Protein AF-0000000066215454 (afdb_homodimer)

Radius of gyration: 23.49 Å; Cα contacts (8 Å, |Δi|>4): 537; chains: 2; bounding box: 58×69×52 Å

Foldseek 3Di:
DQLPDDDPPLCVVCVVVLVVLLVLLLVLLLVLLVVLLVQCVVLLAQLFDLLLLLLVLLLLCCVAPPLPDDDPSNNVSSVSNNVSSVSSLVSNLVSLLVPCPDDDPCSVCVVPVSVVSSVVSNVVLVVVCVVPHDVCSNLVSLLLSLLVRLVRNLVVCVVVLACRSHDPSSLVSSVSSNVSSLVSLVSCCVRPVVSRVVCPDPVNVVSVVNSVVSSVVSVVSSVVRVVVVVVVVVVVD/DQLPPDDPPLCVVCVVVLVVLLVLLLVLVLQLLVVLLVQCVVLLAQLFDLLLLLLVLLLLCCVAPPQPDDDPSNNVSSVSNNVSSVSSLVSNLVSLLVPPPDDDPCNVCVVPVSVVSSVVSNVVLVVVCVVPHDVCSNLVSLLLSLLVRLVRNLVVCVVVLACRSHDPSSLVSSVSSNVSSLVSLVSCCVRPVVSRVVCPDPVNVVSVVNSVVSSVVSVVSSVVRVVVVVVVVVVVD

Sequence (474 aa):
MDAYSSFPAEFEAVRPIYNVLVATAGMMWLINYIVTVRQIFRDRVRAIPLVSLCCNIAWEFTVVLVYRRPYLLFEIFCAMWLLVNMVIVYGSVKVSMEKQRSSSLVHKHLPLIVPLAILGCISGYYALAKTIGTPKTIHGGGTFASFVMTVDCLCQLLQRGSTHGASWTMWLTRVLGSYAAIVGEFLKAGFWPQQWGWYDNALMRWCTGMAVTMDILYACIFWYMGQAEEAAKGRKAMDAYSSFPAEFEAVRPIYNVLVATAGMMWLINYIVTVRQIFRDRVRAIPLVSLCCNIAWEFTVVLVYRRPYLLFEIFCAMWLLVNMVIVYGSVKVSMEKQRSSSLVHKHLPLIVPLAILGCISGYYALAKTIGTPKTIHGGGTFASFVMTVDCLCQLLQRGSTHGASWTMWLTRVLGSYAAIVGEFLKAGFWPQQWGWYDNALMRWCTGMAVTMDILYACIFWYMGQAEEAAKGRKA

pLDDT: mean 89.6, std 11.41, range [31.62, 97.94]

Solvent-accessible surface area (backbone atoms only — not comparable to full-atom values): 24234 Å² total; per-residue (Å²): 125,64,88,76,69,75,70,53,72,66,34,59,75,47,40,66,61,40,51,51,24,46,50,45,16,43,50,26,40,47,51,24,50,54,53,43,45,52,35,23,71,69,61,51,31,57,56,63,49,64,68,40,49,29,46,44,51,19,51,33,46,39,57,65,73,64,57,72,78,68,58,66,70,59,46,53,41,37,48,53,46,43,58,50,47,52,51,41,51,52,50,36,52,52,29,47,50,61,69,45,73,56,88,31,58,43,49,77,37,39,84,56,47,51,57,51,47,23,51,51,36,34,54,46,52,51,23,38,22,72,58,71,32,57,71,51,35,56,57,50,44,47,52,49,43,50,30,48,33,42,53,43,46,40,51,50,44,34,59,64,59,50,61,79,39,59,55,68,65,46,52,51,23,42,50,53,10,53,50,28,42,50,50,35,50,50,49,41,17,69,50,36,41,92,83,33,32,78,59,71,37,48,40,50,49,46,46,50,54,50,30,52,52,44,49,53,49,38,54,52,51,52,50,51,46,49,51,53,53,50,49,52,54,54,68,75,97,124,64,88,78,68,73,69,54,74,66,34,59,75,47,41,66,60,41,53,50,24,47,50,46,16,43,51,26,40,46,52,23,50,53,51,44,44,52,34,24,69,67,61,49,32,56,56,63,50,64,69,42,48,28,45,44,51,19,50,32,46,39,54,65,74,64,47,84,77,67,58,66,70,60,48,52,40,36,48,52,46,43,59,51,47,51,50,43,52,52,49,35,53,52,27,48,53,61,69,48,77,60,86,32,58,42,53,77,38,39,85,57,50,51,57,52,47,24,52,51,36,35,52,46,51,51,23,39,21,72,58,70,32,57,69,51,35,56,58,50,45,46,52,50,43,51,30,49,32,42,53,42,46,40,50,50,44,36,59,63,60,48,62,78,36,59,54,68,66,46,51,51,24,43,51,52,11,52,50,29,41,50,51,37,51,50,49,41,17,71,49,36,40,93,82,33,32,78,58,70,37,48,40,50,51,46,46,50,54,51,31,53,52,43,50,52,49,38,51,53,51,52,49,50,47,49,50,52,54,51,50,55,53,55,68,76,96

InterPro domains:
  IPR039020 Terpene cyclase PaxB-like [PF25129] (6-227)
  IPR039020 Terpene cyclase PaxB-like [PTHR42038] (3-236)

Organism: Aspergillus fumigatus (strain ATCC MYA-4609 / CBS 101355 / FGSC A1100 / Af293) (NCBI:txid330879)

Secondary structure (DSSP, 8-state):
--TTTS--HHHHHHHHHHHHHHHHHHHHHHHHHHHHHHHHHHHTS-SS-HHHHHHHHHHHHIIIIIS--S-HHHHHH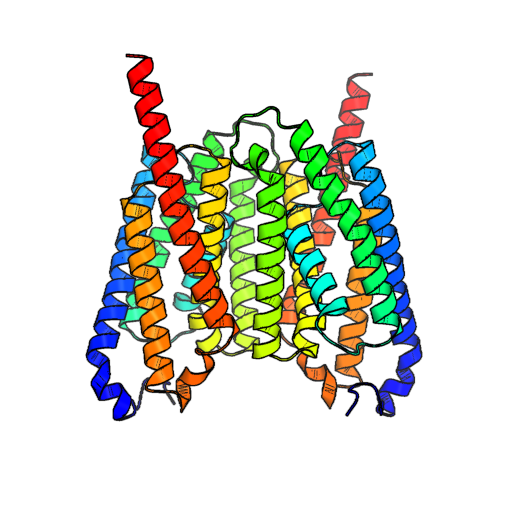HHHHHHHHHHHHHHHHHHHHHH--S--HHHHTHHHHHHHHHHHHHHHHHHHHHHH-HHHHHHHHHHHHHHHHHHHHHHHHHHH-S-TT--HHHHHHHHHHHHHHHHHHHHHHHH-HHHHGGGSSHHHHHHHHHHHHHHHHHHHHHHHHHHHHHHHHHHH-/--TTTS--HHHHHHHHHHHHHHHHHHHHHHHHHHHHHHHHHHHTS-SS-HHHHHHHHHHHHIIIIIS----HHHHHHHHHHHHHHHHHHHHHHHHHHHH--S--HHHHTHHHHHHHHHHHHHHHHHHHHHHH-HHHHHHHHHHHHHHHHHHHHHHHHHHH-S-TT--HHHHHHHHHHHHHHHHHHHHHHHH-HHHHGGGSSHHHHHHHHHHHHHHHHHHHHHHHHHHHHHHHHHHH-

Nearest PDB structures (foldseek):
  8dyp-assembly1_A  TM=5.673E-01  e=1.296E-03  Homo sapiens
  7zkw-assembly2_B  TM=6.077E-01  e=8.013E-03  Arabidopsis thaliana
  8dkm-assembly1_P  TM=6.502E-01  e=5.659E-02  Homo sapiens
  5oxm-assembly1_A  TM=2.629E-01  e=8.197E+00  Streptococcus thermophilus LMG 18311
  8dyp-assembly1_A  TM=5.671E-01  e=9.446E-04  Homo sapiens

Structure (mmCIF, N/CA/C/O backbone):
data_AF-0000000066215454-model_v1
#
loop_
_entity.id
_entity.type
_entity.pdbx_description
1 polymer 'Terpene cyclase spyD'
#
loop_
_atom_site.group_PDB
_atom_site.id
_atom_site.type_symbol
_atom_site.label_atom_id
_atom_site.label_alt_id
_atom_site.label_comp_id
_atom_site.label_asym_id
_atom_site.label_entity_id
_atom_site.label_seq_id
_atom_site.pdbx_PDB_ins_code
_atom_site.Cartn_x
_atom_site.Cartn_y
_atom_site.Cartn_z
_atom_site.occupancy
_atom_site.B_iso_or_equiv
_atom_site.auth_seq_id
_atom_site.auth_comp_id
_atom_site.auth_asym_id
_atom_site.auth_atom_id
_atom_site.pdbx_PDB_model_num
ATOM 1 N N . MET A 1 1 ? 16.094 -29.422 -4.887 1 31.77 1 MET A N 1
ATOM 2 C CA . MET A 1 1 ? 17.328 -29.016 -5.535 1 31.77 1 MET A CA 1
ATOM 3 C C . MET A 1 1 ? 17.625 -27.547 -5.258 1 31.77 1 MET A C 1
ATOM 5 O O . MET A 1 1 ? 16.703 -26.734 -5.141 1 31.77 1 MET A O 1
ATOM 9 N N . ASP A 1 2 ? 18.688 -27.203 -4.633 1 39 2 ASP A N 1
ATOM 10 C CA . ASP A 1 2 ? 19.219 -25.859 -4.461 1 39 2 ASP A CA 1
ATOM 11 C C . ASP A 1 2 ? 18.984 -25 -5.707 1 39 2 ASP A C 1
ATOM 13 O O . ASP A 1 2 ? 19.359 -25.406 -6.816 1 39 2 ASP A O 1
ATOM 17 N N . ALA A 1 3 ? 17.938 -24.312 -5.824 1 46.25 3 ALA A N 1
ATOM 18 C CA . ALA A 1 3 ? 17.641 -23.531 -7.016 1 46.25 3 ALA A CA 1
ATOM 19 C C . ALA A 1 3 ? 18.906 -23.109 -7.738 1 46.25 3 ALA A C 1
ATOM 21 O O . ALA A 1 3 ? 18.891 -22.797 -8.93 1 46.25 3 ALA A O 1
ATOM 22 N N . TYR A 1 4 ? 20.094 -22.906 -6.957 1 49.66 4 TYR A N 1
ATOM 23 C CA . TYR A 1 4 ? 21.328 -22.438 -7.555 1 49.66 4 TYR A CA 1
ATOM 24 C C . TYR A 1 4 ? 22.234 -23.609 -7.91 1 49.66 4 TYR A C 1
ATOM 26 O O . TYR A 1 4 ? 23.406 -23.422 -8.258 1 49.66 4 TYR A O 1
ATOM 34 N N . SER A 1 5 ? 22.016 -24.781 -7.637 1 50.72 5 SER A N 1
ATOM 35 C CA . SER A 1 5 ? 23.031 -25.812 -7.758 1 50.72 5 SER A CA 1
ATOM 36 C C . SER A 1 5 ? 23.422 -26.047 -9.219 1 50.72 5 SER A C 1
ATOM 38 O O . SER A 1 5 ? 24.594 -26.281 -9.523 1 50.72 5 SER A O 1
ATOM 40 N N . SER A 1 6 ? 22.5 -26.328 -10.133 1 60.41 6 SER A N 1
ATOM 41 C CA . SER A 1 6 ? 22.969 -26.641 -11.477 1 60.41 6 SER A CA 1
ATOM 42 C C . SER A 1 6 ? 22.469 -25.609 -12.492 1 60.41 6 SER A C 1
ATOM 44 O O . SER A 1 6 ? 21.281 -25.562 -12.797 1 60.41 6 SER A O 1
ATOM 46 N N . PHE A 1 7 ? 23.406 -24.609 -12.648 1 68.25 7 PHE A N 1
ATOM 47 C CA . PHE A 1 7 ? 23.062 -23.562 -13.617 1 68.25 7 PHE A CA 1
ATOM 48 C C . PHE A 1 7 ? 23.016 -24.141 -15.031 1 68.25 7 PHE A C 1
ATOM 50 O O . PHE A 1 7 ? 23.891 -24.922 -15.422 1 68.25 7 PHE A O 1
ATOM 57 N N . PRO A 1 8 ? 21.969 -23.938 -15.664 1 78.56 8 PRO A N 1
ATOM 58 C CA . PRO A 1 8 ? 21.969 -24.297 -17.078 1 78.56 8 PRO A CA 1
ATOM 59 C C . PRO A 1 8 ? 23.078 -23.609 -17.859 1 78.56 8 PRO A C 1
ATOM 61 O O . PRO A 1 8 ? 23.578 -22.562 -17.438 1 78.56 8 PRO A O 1
ATOM 64 N N . ALA A 1 9 ? 23.547 -24.281 -18.875 1 76.69 9 ALA A N 1
ATOM 65 C CA . ALA A 1 9 ? 24.656 -23.781 -19.703 1 76.69 9 ALA A CA 1
ATOM 66 C C . ALA A 1 9 ? 24.391 -22.359 -20.188 1 76.69 9 ALA A C 1
ATOM 68 O O . ALA A 1 9 ? 25.297 -21.531 -20.219 1 76.69 9 ALA A O 1
ATOM 69 N N . GLU A 1 10 ? 23.188 -22.016 -20.531 1 81.94 10 GLU A N 1
ATOM 70 C CA . GLU A 1 10 ? 22.828 -20.688 -21.047 1 81.94 10 GLU A CA 1
ATOM 71 C C . GLU A 1 10 ? 23.016 -19.609 -19.984 1 81.94 10 GLU A C 1
ATOM 73 O O . GLU A 1 10 ? 23.453 -18.5 -20.281 1 81.94 10 GLU A O 1
ATOM 78 N N . PHE A 1 11 ? 22.828 -19.953 -18.812 1 86 11 PHE A N 1
ATOM 79 C CA . PHE A 1 11 ? 22.969 -18.984 -17.719 1 86 11 PHE A CA 1
ATOM 80 C C . PHE A 1 11 ? 24.438 -18.828 -17.344 1 86 11 PHE A C 1
ATOM 82 O O . PHE A 1 11 ? 24.875 -17.75 -16.953 1 86 11 PHE A O 1
ATOM 89 N N . GLU A 1 12 ? 25.125 -19.875 -17.5 1 85.56 12 GLU A N 1
ATOM 90 C CA . GLU A 1 12 ? 26.547 -19.812 -17.188 1 85.56 12 GLU A CA 1
ATOM 91 C C . GLU A 1 12 ? 27.25 -18.75 -18.047 1 85.56 12 GLU A C 1
ATOM 93 O O . GLU A 1 12 ? 28.172 -18.094 -17.578 1 85.56 12 GLU A O 1
ATOM 98 N N . ALA A 1 13 ? 26.766 -18.562 -19.25 1 86.25 13 ALA A N 1
ATOM 99 C CA . ALA A 1 13 ? 27.359 -17.578 -20.156 1 86.25 13 ALA A CA 1
ATOM 100 C C . ALA A 1 13 ? 27.125 -16.156 -19.656 1 86.25 13 ALA A C 1
ATOM 102 O O . ALA A 1 13 ? 27.953 -15.273 -19.875 1 86.25 13 ALA A O 1
ATOM 103 N N . VAL A 1 14 ? 26.047 -15.875 -18.938 1 90.62 14 VAL A N 1
ATOM 104 C CA . VAL A 1 14 ? 25.703 -14.516 -18.531 1 90.62 14 VAL A CA 1
ATOM 105 C C . VAL A 1 14 ? 25.922 -14.359 -17.031 1 90.62 14 VAL A C 1
ATOM 107 O O . VAL A 1 14 ? 25.688 -13.273 -16.469 1 90.62 14 VAL A O 1
ATOM 110 N N . ARG A 1 15 ? 26.422 -15.312 -16.422 1 88.62 15 ARG A N 1
ATOM 111 C CA . ARG A 1 15 ? 26.609 -15.328 -14.969 1 88.62 15 ARG A CA 1
ATOM 112 C C . ARG A 1 15 ? 27.5 -14.188 -14.516 1 88.62 15 ARG A C 1
ATOM 114 O O . ARG A 1 15 ? 27.219 -13.523 -13.516 1 88.62 15 ARG A O 1
ATOM 121 N N . PRO A 1 16 ? 28.547 -13.914 -15.211 1 90.94 16 PRO A N 1
ATOM 122 C CA . PRO A 1 16 ? 29.375 -12.781 -14.781 1 90.94 16 PRO A CA 1
ATOM 123 C C . PRO A 1 16 ? 28.609 -11.453 -14.82 1 90.94 16 PRO A C 1
ATOM 125 O O . PRO A 1 16 ? 28.812 -10.602 -13.945 1 90.94 16 PRO A O 1
ATOM 128 N N . ILE A 1 17 ? 27.828 -11.266 -15.789 1 93.31 17 ILE A N 1
ATOM 129 C CA . ILE A 1 17 ? 27.016 -10.055 -15.883 1 93.31 17 ILE A CA 1
ATOM 130 C C . ILE A 1 17 ? 26.047 -10 -14.711 1 93.31 17 ILE A C 1
ATOM 132 O O . ILE A 1 17 ? 25.875 -8.945 -14.086 1 93.31 17 ILE A O 1
ATOM 136 N N . TYR A 1 18 ? 25.469 -11.086 -14.391 1 91.62 18 TYR A N 1
ATOM 137 C CA . TYR A 1 18 ? 24.547 -11.172 -13.266 1 91.62 18 TYR A CA 1
ATOM 138 C C . TYR A 1 18 ? 25.25 -10.828 -11.953 1 91.62 18 TYR A C 1
ATOM 140 O O . TYR A 1 18 ? 24.719 -10.078 -11.133 1 91.62 18 TYR A O 1
ATOM 148 N N . ASN A 1 19 ? 26.391 -11.32 -11.789 1 90.44 19 ASN A N 1
ATOM 149 C CA . ASN A 1 19 ? 27.156 -11.062 -10.57 1 90.44 19 ASN A CA 1
ATOM 150 C C . ASN A 1 19 ? 27.484 -9.578 -10.43 1 90.44 19 ASN A C 1
ATOM 152 O O . ASN A 1 19 ? 27.469 -9.039 -9.32 1 90.44 19 ASN A O 1
ATOM 156 N N . VAL A 1 20 ? 27.797 -8.961 -11.516 1 94.25 20 VAL A N 1
ATOM 157 C CA . VAL A 1 20 ? 28.094 -7.531 -11.5 1 94.25 20 VAL A CA 1
ATOM 158 C C . VAL A 1 20 ? 26.828 -6.746 -11.141 1 94.25 20 VAL A C 1
ATOM 160 O O . VAL A 1 20 ? 26.891 -5.773 -10.383 1 94.25 20 VAL A O 1
ATOM 163 N N . LEU A 1 21 ? 25.734 -7.137 -11.633 1 95.06 21 LEU A N 1
ATOM 164 C CA . LEU A 1 21 ? 24.469 -6.469 -11.344 1 95.06 21 LEU A CA 1
ATOM 165 C C . LEU A 1 21 ? 24.109 -6.609 -9.875 1 95.06 21 LEU A C 1
ATOM 167 O O . LEU A 1 21 ? 23.703 -5.637 -9.234 1 95.06 21 LEU A O 1
ATOM 171 N N . VAL A 1 22 ? 24.312 -7.777 -9.359 1 91.75 22 VAL A N 1
ATOM 172 C CA . VAL A 1 22 ? 24 -8.023 -7.957 1 91.75 22 VAL A CA 1
ATOM 173 C C . VAL A 1 22 ? 24.922 -7.203 -7.07 1 91.75 22 VAL A C 1
ATOM 175 O O . VAL A 1 22 ? 24.484 -6.582 -6.102 1 91.75 22 VAL A O 1
ATOM 178 N N . ALA A 1 23 ? 26.156 -7.207 -7.445 1 93.88 23 ALA A N 1
ATOM 179 C CA . ALA A 1 23 ? 27.141 -6.438 -6.684 1 93.88 23 ALA A CA 1
ATOM 180 C C . ALA A 1 23 ? 26.828 -4.945 -6.742 1 93.88 23 ALA A C 1
ATOM 182 O O . ALA A 1 23 ? 26.938 -4.238 -5.734 1 93.88 23 ALA A O 1
ATOM 183 N N . THR A 1 24 ? 26.469 -4.508 -7.883 1 96.88 24 THR A N 1
ATOM 184 C CA . THR A 1 24 ? 26.094 -3.104 -8.047 1 96.88 24 THR A CA 1
ATOM 185 C C . THR A 1 24 ? 24.859 -2.764 -7.215 1 96.88 24 THR A C 1
ATOM 187 O O . THR A 1 24 ? 24.844 -1.743 -6.523 1 96.88 24 THR A O 1
ATOM 190 N N . ALA A 1 25 ? 23.875 -3.578 -7.262 1 96.5 25 ALA A N 1
ATOM 191 C CA . ALA A 1 25 ? 22.672 -3.367 -6.473 1 96.5 25 ALA A CA 1
ATOM 192 C C . ALA A 1 25 ? 22.984 -3.324 -4.98 1 96.5 25 ALA A C 1
ATOM 194 O O . ALA A 1 25 ? 22.531 -2.422 -4.27 1 96.5 25 ALA A O 1
ATOM 195 N N . GLY A 1 26 ? 23.781 -4.289 -4.555 1 95.69 26 GLY A N 1
ATOM 196 C CA . GLY A 1 26 ? 24.141 -4.363 -3.148 1 95.69 26 GLY A CA 1
ATOM 197 C C . GLY A 1 26 ? 24.922 -3.152 -2.668 1 95.69 26 GLY A C 1
ATOM 198 O O . GLY A 1 26 ? 24.594 -2.57 -1.631 1 95.69 26 GLY A O 1
ATOM 199 N N . MET A 1 27 ? 25.828 -2.73 -3.465 1 96.62 27 MET A N 1
ATOM 200 C CA . MET A 1 27 ? 26.703 -1.625 -3.078 1 96.62 27 MET A CA 1
ATOM 201 C C . MET A 1 27 ? 25.953 -0.298 -3.129 1 96.62 27 MET A C 1
ATOM 203 O O . MET A 1 27 ? 26.109 0.54 -2.236 1 96.62 27 MET A O 1
ATOM 207 N N . MET A 1 28 ? 25.219 -0.121 -4.113 1 97.88 28 MET A N 1
ATOM 208 C CA . MET A 1 28 ? 24.484 1.136 -4.27 1 97.88 28 MET A CA 1
ATOM 209 C C . MET A 1 28 ? 23.469 1.315 -3.15 1 97.88 28 MET A C 1
ATOM 211 O O . MET A 1 28 ? 23.328 2.412 -2.607 1 97.88 28 MET A O 1
ATOM 215 N N . TRP A 1 29 ? 22.797 0.288 -2.768 1 97 29 TRP A N 1
ATOM 216 C CA . TRP A 1 29 ? 21.844 0.39 -1.674 1 97 29 TRP A CA 1
ATOM 217 C C . TRP A 1 29 ? 22.547 0.596 -0.342 1 97 29 TRP A C 1
ATOM 219 O O . TRP A 1 29 ? 22.031 1.278 0.546 1 97 29 TRP A O 1
ATOM 229 N N . LEU A 1 30 ? 23.688 -0.037 -0.222 1 97.06 30 LEU A N 1
ATOM 230 C CA . LEU A 1 30 ? 24.453 0.19 1 1 97.06 30 LEU A CA 1
ATOM 231 C C . LEU A 1 30 ? 24.844 1.655 1.125 1 97.06 30 LEU A C 1
ATOM 233 O O . LEU A 1 30 ? 24.688 2.26 2.188 1 97.06 30 LEU A O 1
ATOM 237 N N . ILE A 1 31 ? 25.312 2.184 0.064 1 97.75 31 ILE A N 1
ATOM 238 C CA . ILE A 1 31 ? 25.672 3.6 0.055 1 97.75 31 ILE A CA 1
ATOM 239 C C . ILE A 1 31 ? 24.422 4.441 0.329 1 97.75 31 ILE A C 1
ATOM 241 O O . ILE A 1 31 ? 24.469 5.402 1.099 1 97.75 31 ILE A O 1
ATOM 245 N N . ASN A 1 32 ? 23.359 4.078 -0.253 1 97.81 32 ASN A N 1
ATOM 246 C CA . ASN A 1 32 ? 22.094 4.797 -0.042 1 97.81 32 ASN A CA 1
ATOM 247 C C . ASN A 1 32 ? 21.719 4.832 1.435 1 97.81 32 ASN A C 1
ATOM 249 O O . ASN A 1 32 ? 21.344 5.883 1.958 1 97.81 32 ASN A O 1
ATOM 253 N N . TYR A 1 33 ? 21.844 3.719 2.078 1 97.31 33 TYR A N 1
ATOM 254 C CA . TYR A 1 33 ? 21.453 3.637 3.484 1 97.31 33 TYR A CA 1
ATOM 255 C C . TYR A 1 33 ? 22.359 4.508 4.348 1 97.31 33 TYR A C 1
ATOM 257 O O . TYR A 1 33 ? 21.891 5.188 5.262 1 97.31 33 TYR A O 1
ATOM 265 N N . ILE A 1 34 ? 23.594 4.508 4.012 1 97.19 34 ILE A N 1
ATOM 266 C CA . ILE A 1 34 ? 24.547 5.297 4.781 1 97.19 34 ILE A CA 1
ATOM 267 C C . ILE A 1 34 ? 24.266 6.785 4.594 1 97.19 34 ILE A C 1
ATOM 269 O O . ILE A 1 34 ? 24.234 7.543 5.566 1 97.19 34 ILE A O 1
ATOM 273 N N . VAL A 1 35 ? 24.047 7.133 3.398 1 97.31 35 VAL A N 1
ATOM 274 C CA . VAL A 1 35 ? 23.734 8.531 3.104 1 97.31 35 VAL A CA 1
ATOM 275 C C . VAL A 1 35 ? 22.406 8.922 3.75 1 97.31 35 VAL A C 1
ATOM 277 O O . VAL A 1 35 ? 22.25 10.047 4.23 1 97.31 35 VAL A O 1
ATOM 280 N N . THR A 1 36 ? 21.484 8.039 3.748 1 97.12 36 THR A N 1
ATOM 281 C CA . THR A 1 36 ? 20.188 8.289 4.359 1 97.12 36 THR A CA 1
ATOM 282 C C . THR A 1 36 ? 20.328 8.531 5.859 1 97.12 36 THR A C 1
ATOM 284 O O . THR A 1 36 ? 19.703 9.445 6.406 1 97.12 36 THR A O 1
ATOM 287 N N . VAL A 1 37 ? 21.156 7.762 6.488 1 97 37 VAL A N 1
ATOM 288 C CA . VAL A 1 37 ? 21.406 7.945 7.914 1 97 37 VAL A CA 1
ATOM 289 C C . VAL A 1 37 ? 21.984 9.344 8.156 1 97 37 VAL A C 1
ATOM 291 O O . VAL A 1 37 ? 21.516 10.062 9.039 1 97 37 VAL A O 1
ATOM 294 N N . ARG A 1 38 ? 22.859 9.703 7.367 1 96.69 38 ARG A N 1
ATOM 295 C CA . ARG A 1 38 ? 23.484 11.016 7.508 1 96.69 38 ARG A CA 1
ATOM 296 C C . ARG A 1 38 ? 22.453 12.125 7.301 1 96.69 38 ARG A C 1
ATOM 298 O O . ARG A 1 38 ? 22.438 13.109 8.039 1 96.69 38 ARG A O 1
ATOM 305 N N . GLN A 1 39 ? 21.625 11.914 6.344 1 96.44 39 GLN A N 1
ATOM 306 C CA . GLN A 1 39 ? 20.609 12.914 6 1 96.44 39 GLN A CA 1
ATOM 307 C C . GLN A 1 39 ? 19.609 13.086 7.129 1 96.44 39 GLN A C 1
ATOM 309 O O . GLN A 1 39 ? 19.188 14.203 7.426 1 96.44 39 GLN A O 1
ATOM 314 N N . ILE A 1 40 ? 19.203 12.055 7.777 1 95.56 40 ILE A N 1
ATOM 315 C CA . ILE A 1 40 ? 18.234 12.062 8.867 1 95.56 40 ILE A CA 1
ATOM 316 C C . ILE A 1 40 ? 18.766 12.898 10.031 1 95.56 40 ILE A C 1
ATOM 318 O O . ILE A 1 40 ? 18.062 13.75 10.57 1 95.56 40 ILE A O 1
ATOM 322 N N . PHE A 1 41 ? 19.969 12.773 10.336 1 94.62 41 PHE A N 1
ATOM 323 C CA . PHE A 1 41 ? 20.516 13.43 11.523 1 94.62 41 PHE A CA 1
ATOM 324 C C . PHE A 1 41 ? 21.016 14.828 11.188 1 94.62 41 PHE A C 1
ATOM 326 O O . PHE A 1 41 ? 21.094 15.695 12.062 1 94.62 41 PHE A O 1
ATOM 333 N N . ARG A 1 42 ? 21.281 15 9.953 1 94.31 42 ARG A N 1
ATOM 334 C CA . ARG A 1 42 ? 21.703 16.344 9.531 1 94.31 42 ARG A CA 1
ATOM 335 C C . ARG A 1 42 ? 20.5 17.281 9.445 1 94.31 42 ARG A C 1
ATOM 337 O O . ARG A 1 42 ? 20.531 18.375 10.016 1 94.31 42 ARG A O 1
ATOM 344 N N . ASP A 1 43 ? 19.484 16.828 8.727 1 93.75 43 ASP A N 1
ATOM 345 C CA . ASP A 1 43 ? 18.328 17.672 8.492 1 93.75 43 ASP A CA 1
ATOM 346 C C . ASP A 1 43 ? 17.297 17.516 9.602 1 93.75 43 ASP A C 1
ATOM 348 O O . ASP A 1 43 ? 16.375 18.312 9.719 1 93.75 43 ASP A O 1
ATOM 352 N N . ARG A 1 44 ? 17.406 16.484 10.422 1 93.06 44 ARG A N 1
ATOM 353 C CA . ARG A 1 44 ? 16.516 16.203 11.539 1 93.06 44 ARG A CA 1
ATOM 354 C C . ARG A 1 44 ? 15.07 16.047 11.062 1 93.06 44 ARG A C 1
ATOM 356 O O . ARG A 1 44 ? 14.156 16.641 11.633 1 93.06 44 ARG A O 1
ATOM 363 N N . VAL A 1 45 ? 14.953 15.391 9.938 1 91.62 45 VAL A N 1
ATOM 364 C CA . VAL A 1 45 ? 13.656 15.023 9.391 1 91.62 45 VAL A CA 1
ATOM 365 C C . VAL A 1 45 ? 13.711 13.609 8.828 1 91.62 45 VAL A C 1
ATOM 367 O O . VAL A 1 45 ? 14.789 13.094 8.539 1 91.62 45 VAL A O 1
ATOM 370 N N . ARG A 1 46 ? 12.508 13 8.734 1 90.44 46 ARG A N 1
ATOM 371 C CA . ARG A 1 46 ? 12.445 11.672 8.125 1 90.44 46 ARG A CA 1
ATOM 372 C C . ARG A 1 46 ? 12.852 11.719 6.66 1 90.44 46 ARG A C 1
ATOM 374 O O . ARG A 1 46 ? 12.258 12.461 5.871 1 90.44 46 ARG A O 1
ATOM 381 N N . ALA A 1 47 ? 13.859 10.891 6.32 1 91.88 47 ALA A N 1
ATOM 382 C CA . ALA A 1 47 ? 14.352 10.883 4.945 1 91.88 47 ALA A CA 1
ATOM 383 C C . ALA A 1 47 ? 13.555 9.898 4.086 1 91.88 47 ALA A C 1
ATOM 385 O O . ALA A 1 47 ? 13.484 10.047 2.865 1 91.88 47 ALA A O 1
ATOM 386 N N . ILE A 1 48 ? 13.055 8.867 4.73 1 92 48 ILE A N 1
ATOM 387 C CA . ILE A 1 48 ? 12.266 7.832 4.07 1 92 48 ILE A CA 1
ATOM 388 C C . ILE A 1 48 ? 10.914 7.691 4.762 1 92 48 ILE A C 1
ATOM 390 O O . ILE A 1 48 ? 10.828 7.754 5.988 1 92 48 ILE A O 1
ATOM 394 N N . PRO A 1 49 ? 9.875 7.559 3.916 1 91.31 49 PRO A N 1
ATOM 395 C CA . PRO A 1 49 ? 8.562 7.395 4.543 1 91.31 49 PRO A CA 1
ATOM 396 C C . PRO A 1 49 ? 8.477 6.137 5.406 1 91.31 49 PRO A C 1
ATOM 398 O O . PRO A 1 49 ? 9.023 5.094 5.043 1 91.31 49 PRO A O 1
ATOM 401 N N . LEU A 1 50 ? 7.676 6.23 6.41 1 87.94 50 LEU A N 1
ATOM 402 C CA . LEU A 1 50 ? 7.625 5.18 7.418 1 87.94 50 LEU A CA 1
ATOM 403 C C . LEU A 1 50 ? 7.023 3.9 6.844 1 87.94 50 LEU A C 1
ATOM 405 O O . LEU A 1 50 ? 7.473 2.799 7.168 1 87.94 50 LEU A O 1
ATOM 409 N N . VAL A 1 51 ? 6.035 4.039 5.996 1 89.56 51 VAL A N 1
ATOM 410 C CA . VAL A 1 51 ? 5.363 2.873 5.434 1 89.56 51 VAL A CA 1
ATOM 411 C C . VAL A 1 51 ? 6.355 2.049 4.617 1 89.56 51 VAL A C 1
ATOM 413 O O . VAL A 1 51 ? 6.438 0.829 4.773 1 89.56 51 VAL A O 1
ATOM 416 N N . SER A 1 52 ? 7.062 2.709 3.793 1 93.56 52 SER A N 1
ATOM 417 C CA . SER A 1 52 ? 8.062 2.031 2.977 1 93.56 52 SER A CA 1
ATOM 418 C C . SER A 1 52 ? 9.188 1.457 3.838 1 93.56 52 SER A C 1
ATOM 420 O O . SER A 1 52 ? 9.703 0.375 3.553 1 93.56 52 SER A O 1
ATOM 422 N N . LEU A 1 53 ? 9.516 2.205 4.832 1 94.44 53 LEU A N 1
ATOM 423 C CA . LEU A 1 53 ? 10.57 1.758 5.734 1 94.44 53 LEU A CA 1
ATOM 424 C C . LEU A 1 53 ? 10.172 0.467 6.441 1 94.44 53 LEU A C 1
ATOM 426 O O . LEU A 1 53 ? 10.961 -0.476 6.52 1 94.44 53 LEU A O 1
ATOM 430 N N . CYS A 1 54 ? 8.961 0.38 6.902 1 95 54 CYS A N 1
ATOM 431 C CA . CYS A 1 54 ? 8.469 -0.803 7.602 1 95 54 CYS A CA 1
ATOM 432 C C . CYS A 1 54 ? 8.383 -1.997 6.656 1 95 54 CYS A C 1
ATOM 434 O O . CYS A 1 54 ? 8.742 -3.115 7.031 1 95 54 CYS A O 1
ATOM 436 N N . CYS A 1 55 ? 7.957 -1.724 5.496 1 95.38 55 CYS A N 1
ATOM 437 C CA . CYS A 1 55 ? 7.855 -2.781 4.496 1 95.38 55 CYS A CA 1
ATOM 438 C C . CYS A 1 55 ? 9.234 -3.303 4.113 1 95.38 55 CYS A C 1
ATOM 440 O O . CYS A 1 55 ? 9.438 -4.512 4.004 1 95.38 55 CYS A O 1
ATOM 442 N N . ASN A 1 56 ? 10.164 -2.422 3.977 1 95.38 56 ASN A N 1
ATOM 443 C CA . ASN A 1 56 ? 11.508 -2.768 3.537 1 95.38 56 ASN A CA 1
ATOM 444 C C . ASN A 1 56 ? 12.266 -3.543 4.609 1 95.38 56 ASN A C 1
ATOM 446 O O . ASN A 1 56 ? 12.898 -4.562 4.32 1 95.38 56 ASN A O 1
ATOM 450 N N . ILE A 1 57 ? 12.227 -3.07 5.758 1 96.12 57 ILE A N 1
ATOM 451 C CA . ILE A 1 57 ? 12.961 -3.75 6.82 1 96.12 57 ILE A CA 1
ATOM 452 C C . ILE A 1 57 ? 12.328 -5.113 7.09 1 96.12 57 ILE A C 1
ATOM 454 O O . ILE A 1 57 ? 13.031 -6.074 7.422 1 96.12 57 ILE A O 1
ATOM 458 N N . ALA A 1 58 ? 11.055 -5.219 6.996 1 96.94 58 ALA A N 1
ATOM 459 C CA . ALA A 1 58 ? 10.391 -6.512 7.145 1 96.94 58 ALA A CA 1
ATOM 460 C C . ALA A 1 58 ? 10.867 -7.5 6.086 1 96.94 58 ALA A C 1
ATOM 462 O O . ALA A 1 58 ? 11.094 -8.68 6.383 1 96.94 58 ALA A O 1
ATOM 463 N N . TRP A 1 59 ? 10.984 -7.012 4.906 1 95.62 59 TRP A N 1
ATOM 464 C CA . TRP A 1 59 ? 11.5 -7.84 3.82 1 95.62 59 TRP A CA 1
ATOM 465 C C . TRP A 1 59 ? 12.922 -8.312 4.117 1 95.62 59 TRP A C 1
ATOM 467 O O . TRP A 1 59 ? 13.219 -9.5 4.02 1 95.62 59 TRP A O 1
ATOM 477 N N . GLU A 1 60 ? 13.781 -7.422 4.531 1 94.69 60 GLU A N 1
ATOM 478 C CA . GLU A 1 60 ? 15.164 -7.766 4.844 1 94.69 60 GLU A CA 1
ATOM 479 C C . GLU A 1 60 ? 15.242 -8.758 6.004 1 94.69 60 GLU A C 1
ATOM 481 O O . GLU A 1 60 ? 16.031 -9.695 5.973 1 94.69 60 GLU A O 1
ATOM 486 N N . PHE A 1 61 ? 14.406 -8.492 6.934 1 94.12 61 PHE A N 1
ATOM 487 C CA . PHE A 1 61 ? 14.367 -9.359 8.109 1 94.12 61 PHE A CA 1
ATOM 488 C C . PHE A 1 61 ? 13.992 -10.781 7.73 1 94.12 61 PHE A C 1
ATOM 490 O O . PHE A 1 61 ? 14.633 -11.742 8.164 1 94.12 61 PHE A O 1
ATOM 497 N N . THR A 1 62 ? 12.977 -10.914 6.922 1 93.5 62 THR A N 1
ATOM 498 C CA . THR A 1 62 ? 12.516 -12.242 6.535 1 93.5 62 THR A CA 1
ATOM 499 C C . THR A 1 62 ? 13.547 -12.945 5.66 1 93.5 62 THR A C 1
ATOM 501 O O . THR A 1 62 ? 13.773 -14.148 5.797 1 93.5 62 THR A O 1
ATOM 504 N N . VAL A 1 63 ? 14.172 -12.203 4.82 1 90.94 63 VAL A N 1
ATOM 505 C CA . VAL A 1 63 ? 15.164 -12.781 3.914 1 90.94 63 VAL A CA 1
ATOM 506 C C . VAL A 1 63 ? 16.375 -13.266 4.711 1 90.94 63 VAL A C 1
ATOM 508 O O . VAL A 1 63 ? 16.891 -14.352 4.453 1 90.94 63 VAL A O 1
ATOM 511 N N . VAL A 1 64 ? 16.734 -12.531 5.664 1 90.19 64 VAL A N 1
ATOM 512 C CA . VAL A 1 64 ? 17.969 -12.812 6.395 1 90.19 64 VAL A CA 1
ATOM 513 C C . VAL A 1 64 ? 17.688 -13.836 7.496 1 90.19 64 VAL A C 1
ATOM 515 O O . VAL A 1 64 ? 18.469 -14.766 7.695 1 90.19 64 VAL A O 1
ATOM 518 N N . LEU A 1 65 ? 16.562 -13.781 8.133 1 89.5 65 LEU A N 1
ATOM 519 C CA . LEU A 1 65 ? 16.391 -14.539 9.367 1 89.5 65 LEU A CA 1
ATOM 520 C C . LEU A 1 65 ? 15.375 -15.664 9.188 1 89.5 65 LEU A C 1
ATOM 522 O O . LEU A 1 65 ? 15.375 -16.641 9.945 1 89.5 65 LEU A O 1
ATOM 526 N N . VAL A 1 66 ? 14.539 -15.562 8.164 1 86.38 66 VAL A N 1
ATOM 527 C CA . VAL A 1 66 ? 13.453 -16.531 8.078 1 86.38 66 VAL A CA 1
ATOM 528 C C . VAL A 1 66 ? 13.727 -17.5 6.938 1 86.38 66 VAL A C 1
ATOM 530 O O . VAL A 1 66 ? 13.586 -18.719 7.102 1 86.38 66 VAL A O 1
ATOM 533 N N . TYR A 1 67 ? 14 -17.156 5.707 1 83.38 67 TYR A N 1
ATOM 534 C CA . TYR A 1 67 ? 14.023 -18 4.512 1 83.38 67 TYR A CA 1
ATOM 535 C C . TYR A 1 67 ? 15.398 -18.625 4.312 1 83.38 67 TYR A C 1
ATOM 537 O O . TYR A 1 67 ? 15.523 -19.672 3.662 1 83.38 67 TYR A O 1
ATOM 545 N N . ARG A 1 68 ? 16.203 -18.922 5.008 1 63.47 68 ARG A N 1
ATOM 546 C CA . ARG A 1 68 ? 17.5 -19.609 4.93 1 63.47 68 ARG A CA 1
ATOM 547 C C . ARG A 1 68 ? 17.828 -19.984 3.49 1 63.47 68 ARG A C 1
ATOM 549 O O . ARG A 1 68 ? 16.969 -20.469 2.758 1 63.47 68 ARG A O 1
ATOM 556 N N . ARG A 1 69 ? 18.625 -19.422 2.574 1 62.34 69 ARG A N 1
ATOM 557 C CA . ARG A 1 69 ? 19.453 -20.062 1.561 1 62.34 69 ARG A CA 1
ATOM 558 C C . ARG A 1 69 ? 19.562 -19.188 0.313 1 62.34 69 ARG A C 1
ATOM 560 O O . ARG A 1 69 ? 19.688 -19.703 -0.8 1 62.34 69 ARG A O 1
ATOM 567 N N . PRO A 1 70 ? 19.406 -17.828 0.475 1 63.03 70 PRO A N 1
ATOM 568 C CA . PRO A 1 70 ? 19.703 -17.219 -0.828 1 63.03 70 PRO A CA 1
ATOM 569 C C . PRO A 1 70 ? 21.172 -17.312 -1.208 1 63.03 70 PRO A C 1
ATOM 571 O O . PRO A 1 70 ? 21.984 -17.797 -0.418 1 63.03 70 PRO A O 1
ATOM 574 N N . TYR A 1 71 ? 21.594 -17.016 -2.379 1 68.94 71 TYR A N 1
ATOM 575 C CA . TYR A 1 71 ? 22.922 -16.734 -2.867 1 68.94 71 TYR A CA 1
ATOM 576 C C . TYR A 1 71 ? 23.734 -15.977 -1.82 1 68.94 71 TYR A C 1
ATOM 578 O O . TYR A 1 71 ? 23.25 -15.039 -1.194 1 68.94 71 TYR A O 1
ATOM 586 N N . LEU A 1 72 ? 24.906 -16.594 -1.495 1 76 72 LEU A N 1
ATOM 587 C CA . LEU A 1 72 ? 25.734 -16.094 -0.406 1 76 72 LEU A CA 1
ATOM 588 C C . LEU A 1 72 ? 25.938 -14.586 -0.515 1 76 72 LEU A C 1
ATOM 590 O O . LEU A 1 72 ? 25.766 -13.867 0.469 1 76 72 LEU A O 1
ATOM 594 N N . LEU A 1 73 ? 26.297 -14.086 -1.739 1 77.81 73 LEU A N 1
ATOM 595 C CA . LEU A 1 73 ? 26.547 -12.664 -1.928 1 77.81 73 LEU A CA 1
ATOM 596 C C . LEU A 1 73 ? 25.297 -11.844 -1.608 1 77.81 73 LEU A C 1
ATOM 598 O O . LEU A 1 73 ? 25.391 -10.805 -0.949 1 77.81 73 LEU A O 1
ATOM 602 N N . PHE A 1 74 ? 24.266 -12.312 -2.012 1 80.44 74 PHE A N 1
ATOM 603 C CA . PHE A 1 74 ? 22.984 -11.648 -1.766 1 80.44 74 PHE A CA 1
ATOM 604 C C . PHE A 1 74 ? 22.672 -11.641 -0.277 1 80.44 74 PHE A C 1
ATOM 606 O O . PHE A 1 74 ? 22.203 -10.633 0.256 1 80.44 74 PHE A O 1
ATOM 613 N N . GLU A 1 75 ? 23.031 -12.625 0.459 1 82.94 75 GLU A N 1
ATOM 614 C CA . GLU A 1 75 ? 22.75 -12.727 1.888 1 82.94 75 GLU A CA 1
ATOM 615 C C . GLU A 1 75 ? 23.609 -11.758 2.693 1 82.94 75 GLU A C 1
ATOM 617 O O . GLU A 1 75 ? 23.156 -11.188 3.686 1 82.94 75 GLU A O 1
ATOM 622 N N . ILE A 1 76 ? 24.766 -11.617 2.236 1 85.75 76 ILE A N 1
ATOM 623 C CA . ILE A 1 76 ? 25.672 -10.711 2.932 1 85.75 76 ILE A CA 1
ATOM 624 C C . ILE A 1 76 ? 25.172 -9.281 2.807 1 85.75 76 ILE A C 1
ATOM 626 O O . ILE A 1 76 ? 25.109 -8.547 3.797 1 85.75 76 ILE A O 1
ATOM 630 N N . PHE A 1 77 ? 24.797 -8.93 1.617 1 89.5 77 PHE A N 1
ATOM 631 C CA . PHE A 1 77 ? 24.281 -7.586 1.414 1 89.5 77 PHE A CA 1
ATOM 632 C C . PHE A 1 77 ? 23 -7.379 2.207 1 89.5 77 PHE A C 1
ATOM 634 O O . PHE A 1 77 ? 22.812 -6.328 2.826 1 89.5 77 PHE A O 1
ATOM 641 N N . CYS A 1 78 ? 22.172 -8.367 2.254 1 90 78 CYS A N 1
ATOM 642 C CA . CYS A 1 78 ? 20.906 -8.242 2.977 1 90 78 CYS A CA 1
ATOM 643 C C . CYS A 1 78 ? 21.156 -8.055 4.469 1 90 78 CYS A C 1
ATOM 645 O O . CYS A 1 78 ? 20.453 -7.277 5.125 1 90 78 CYS A O 1
ATOM 647 N N . ALA A 1 79 ? 22.172 -8.719 4.938 1 91.12 79 ALA A N 1
ATOM 648 C CA . ALA A 1 79 ? 22.516 -8.578 6.352 1 91.12 79 ALA A CA 1
ATOM 649 C C . ALA A 1 79 ? 23.031 -7.176 6.656 1 91.12 79 ALA A C 1
ATOM 651 O O . ALA A 1 79 ? 22.672 -6.578 7.676 1 91.12 79 ALA A O 1
ATOM 652 N N . MET A 1 80 ? 23.797 -6.676 5.746 1 94.5 80 MET A N 1
ATOM 653 C CA . MET A 1 80 ? 24.312 -5.32 5.914 1 94.5 80 MET A CA 1
ATOM 654 C C . MET A 1 80 ? 23.188 -4.297 5.812 1 94.5 80 MET A C 1
ATOM 656 O O . MET A 1 80 ? 23.141 -3.342 6.59 1 94.5 80 MET A O 1
ATOM 660 N N . TRP A 1 81 ? 22.344 -4.516 4.859 1 95.5 81 TRP A N 1
ATOM 661 C CA . TRP A 1 81 ? 21.188 -3.635 4.695 1 95.5 81 TRP A CA 1
ATOM 662 C C . TRP A 1 81 ? 20.344 -3.598 5.965 1 95.5 81 TRP A C 1
ATOM 664 O O . TRP A 1 81 ? 19.953 -2.521 6.43 1 95.5 81 TRP A O 1
ATOM 674 N N . LEU A 1 82 ? 20.109 -4.77 6.527 1 95.69 82 LEU A N 1
ATOM 675 C CA . LEU A 1 82 ? 19.266 -4.887 7.711 1 95.69 82 LEU A CA 1
ATOM 676 C C . LEU A 1 82 ? 19.875 -4.121 8.883 1 95.69 82 LEU A C 1
ATOM 678 O O . LEU A 1 82 ? 19.156 -3.412 9.602 1 95.69 82 LEU A O 1
ATOM 682 N N . LEU A 1 83 ? 21.125 -4.172 9.039 1 95.69 83 LEU A N 1
ATOM 683 C CA . LEU A 1 83 ? 21.812 -3.504 10.148 1 95.69 83 LEU A CA 1
ATOM 684 C C . LEU A 1 83 ? 21.688 -1.989 10.023 1 95.69 83 LEU A C 1
ATOM 686 O O . LEU A 1 83 ? 21.328 -1.312 10.992 1 95.69 83 LEU A O 1
ATOM 690 N N . VAL A 1 84 ? 21.938 -1.496 8.836 1 96.56 84 VAL A N 1
ATOM 691 C CA . VAL A 1 84 ? 21.891 -0.049 8.656 1 96.56 84 VAL A CA 1
ATOM 692 C C . VAL A 1 84 ? 20.438 0.423 8.688 1 96.56 84 VAL A C 1
ATOM 694 O O . VAL A 1 84 ? 20.141 1.511 9.195 1 96.56 84 VAL A O 1
ATOM 697 N N . ASN A 1 85 ? 19.594 -0.377 8.164 1 96.12 85 ASN A N 1
ATOM 698 C CA . ASN A 1 85 ? 18.172 -0.036 8.148 1 96.12 85 ASN A CA 1
ATOM 699 C C . ASN A 1 85 ? 17.625 0.098 9.562 1 96.12 85 ASN A C 1
ATOM 701 O O . ASN A 1 85 ? 16.703 0.885 9.805 1 96.12 85 ASN A O 1
ATOM 705 N N . MET A 1 86 ? 18.172 -0.632 10.492 1 96.12 86 MET A N 1
ATOM 706 C CA . MET A 1 86 ? 17.75 -0.483 11.891 1 96.12 86 MET A CA 1
ATOM 707 C C . MET A 1 86 ? 18.094 0.909 12.414 1 96.12 86 MET A C 1
ATOM 709 O O . MET A 1 86 ? 17.328 1.495 13.172 1 96.12 86 MET A O 1
ATOM 713 N N . VAL A 1 87 ? 19.172 1.384 11.961 1 96.62 87 VAL A N 1
ATOM 714 C CA . VAL A 1 87 ? 19.562 2.729 12.359 1 96.62 87 VAL A CA 1
ATOM 715 C C . VAL A 1 87 ? 18.656 3.758 11.703 1 96.62 87 VAL A C 1
ATOM 717 O O . VAL A 1 87 ? 18.281 4.754 12.328 1 96.62 87 VAL A O 1
ATOM 720 N N . ILE A 1 88 ? 18.297 3.5 10.5 1 96.88 88 ILE A N 1
ATOM 721 C CA . ILE A 1 88 ? 17.391 4.395 9.781 1 96.88 88 ILE A CA 1
ATOM 722 C C . ILE A 1 88 ? 16.031 4.441 10.492 1 96.88 88 ILE A C 1
ATOM 724 O O . ILE A 1 88 ? 15.469 5.52 10.68 1 96.88 88 ILE A O 1
ATOM 728 N N . VAL A 1 89 ? 15.578 3.283 10.898 1 95.94 89 VAL A N 1
ATOM 729 C CA . VAL A 1 89 ? 14.297 3.225 11.602 1 95.94 89 VAL A CA 1
ATOM 730 C C . VAL A 1 89 ? 14.391 4 12.914 1 95.94 89 VAL A C 1
ATOM 732 O O . VAL A 1 89 ? 13.523 4.828 13.211 1 95.94 89 VAL A O 1
ATOM 735 N N . TYR A 1 90 ? 15.422 3.75 13.625 1 94.88 90 TYR A N 1
ATOM 736 C CA . TYR A 1 90 ? 15.633 4.445 14.891 1 94.88 90 TYR A CA 1
ATOM 737 C C . TYR A 1 90 ? 15.695 5.953 14.68 1 94.88 90 TYR A C 1
ATOM 739 O O . TYR A 1 90 ? 15 6.711 15.359 1 94.88 90 TYR A O 1
ATOM 747 N N . GLY A 1 91 ? 16.5 6.355 13.75 1 95.06 91 GLY A N 1
ATOM 748 C CA . GLY A 1 91 ? 16.641 7.777 13.461 1 95.06 91 GLY A CA 1
ATOM 749 C C . GLY A 1 91 ? 15.352 8.422 12.992 1 95.06 91 GLY A C 1
ATOM 750 O O . GLY A 1 91 ? 15.031 9.547 13.383 1 95.06 91 GLY A O 1
ATOM 751 N N . SER A 1 92 ? 14.648 7.719 12.172 1 93.56 92 SER A N 1
ATOM 752 C CA . SER A 1 92 ? 13.398 8.258 11.641 1 93.56 92 SER A CA 1
ATOM 753 C C . SER A 1 92 ? 12.367 8.461 12.742 1 93.56 92 SER A C 1
ATOM 755 O O . SER A 1 92 ? 11.664 9.477 12.766 1 93.56 92 SER A O 1
ATOM 757 N N . VAL A 1 93 ? 12.273 7.539 13.656 1 91.31 93 VAL A N 1
ATOM 758 C CA . VAL A 1 93 ? 11.336 7.656 14.773 1 91.31 93 VAL A CA 1
ATOM 759 C C . VAL A 1 93 ? 11.773 8.789 15.695 1 91.31 93 VAL A C 1
ATOM 761 O O . VAL A 1 93 ? 10.945 9.609 16.125 1 91.31 93 VAL A O 1
ATOM 764 N N . LYS A 1 94 ? 12.992 8.883 15.945 1 91.5 94 LYS A N 1
ATOM 765 C CA . LYS A 1 94 ? 13.531 9.898 16.844 1 91.5 94 LYS A CA 1
ATOM 766 C C . LYS A 1 94 ? 13.25 11.305 16.328 1 91.5 94 LYS A C 1
ATOM 768 O O . LYS A 1 94 ? 12.711 12.141 17.062 1 91.5 94 LYS A O 1
ATOM 773 N N . VAL A 1 95 ? 13.531 11.531 15.117 1 91.5 95 VAL A N 1
ATOM 774 C CA . VAL A 1 95 ? 13.391 12.875 14.578 1 91.5 95 VAL A CA 1
ATOM 775 C C . VAL A 1 95 ? 11.914 13.219 14.406 1 91.5 95 VAL A C 1
ATOM 777 O O . VAL A 1 95 ? 11.516 14.383 14.523 1 91.5 95 VAL A O 1
ATOM 780 N N . SER A 1 96 ? 11.18 12.188 14.133 1 87 96 SER A N 1
ATOM 781 C CA . SER A 1 96 ? 9.742 12.422 14 1 87 96 SER A CA 1
ATOM 782 C C . SER A 1 96 ? 9.117 12.805 15.328 1 87 96 SER A C 1
ATOM 784 O O . SER A 1 96 ? 8.164 13.586 15.375 1 87 96 SER A O 1
ATOM 786 N N . MET A 1 97 ? 9.617 12.305 16.375 1 85.06 97 MET A N 1
ATOM 787 C CA . MET A 1 97 ? 9.109 12.609 17.703 1 85.06 97 MET A CA 1
ATOM 788 C C . MET A 1 97 ? 9.555 14 18.156 1 85.06 97 MET A C 1
ATOM 790 O O . MET A 1 97 ? 8.875 14.648 18.938 1 85.06 97 MET A O 1
ATOM 794 N N . GLU A 1 98 ? 10.57 14.508 17.578 1 83.31 98 GLU A N 1
ATOM 795 C CA . GLU A 1 98 ? 11.078 15.828 17.922 1 83.31 98 GLU A CA 1
ATOM 796 C C . GLU A 1 98 ? 10.266 16.922 17.234 1 83.31 98 GLU A C 1
ATOM 798 O O . GLU A 1 98 ? 10.039 18 17.812 1 83.31 98 GLU A O 1
ATOM 803 N N . LYS A 1 99 ? 10.117 16.844 16 1 66.62 99 LYS A N 1
ATOM 804 C CA . LYS A 1 99 ? 9.422 17.875 15.234 1 66.62 99 LYS A CA 1
ATOM 805 C C . LYS A 1 99 ? 7.992 18.062 15.734 1 66.62 99 LYS A C 1
ATOM 807 O O . LYS A 1 99 ? 7.465 19.172 15.727 1 66.62 99 LYS A O 1
ATOM 812 N N . GLN A 1 100 ? 7.242 17.047 15.734 1 57 100 GLN A N 1
ATOM 813 C CA . GLN A 1 100 ? 5.805 17.266 15.867 1 57 100 GLN A CA 1
ATOM 814 C C . GLN A 1 100 ? 5.379 17.266 17.328 1 57 100 GLN A C 1
ATOM 816 O O . GLN A 1 100 ? 4.844 16.281 17.828 1 57 100 GLN A O 1
ATOM 821 N N . ARG A 1 101 ? 6.098 18.188 18.047 1 49.22 101 ARG A N 1
ATOM 822 C CA . ARG A 1 101 ? 5.5 18.391 19.375 1 49.22 101 ARG A CA 1
ATOM 823 C C . ARG A 1 101 ? 3.979 18.406 19.281 1 49.22 101 ARG A C 1
ATOM 825 O O . ARG A 1 101 ? 3.295 18.375 20.312 1 49.22 101 ARG A O 1
ATOM 832 N N . SER A 1 102 ? 3.592 18.5 18.078 1 50.56 102 SER A N 1
ATOM 833 C CA . SER A 1 102 ? 2.139 18.625 18.141 1 50.56 102 SER A CA 1
ATOM 834 C C . SER A 1 102 ? 1.483 17.281 18.453 1 50.56 102 SER A C 1
ATOM 836 O O . SER A 1 102 ? 2.092 16.219 18.25 1 50.56 102 SER A O 1
ATOM 838 N N . SER A 1 103 ? 0.165 17.297 19.125 1 55.09 103 SER A N 1
ATOM 839 C CA . SER A 1 103 ? -0.798 16.578 19.953 1 55.09 103 SER A CA 1
ATOM 840 C C . SER A 1 103 ? -1.306 15.32 19.234 1 55.09 103 SER A C 1
ATOM 842 O O . SER A 1 103 ? -2.17 14.617 19.766 1 55.09 103 SER A O 1
ATOM 844 N N . SER A 1 104 ? -0.638 14.859 18.016 1 62 104 SER A N 1
ATOM 845 C CA . SER A 1 104 ? -1.4 13.75 17.469 1 62 104 SER A CA 1
ATOM 846 C C . SER A 1 104 ? -1.029 12.438 18.141 1 62 104 SER A C 1
ATOM 848 O O . SER A 1 104 ? 0.103 12.266 18.609 1 62 104 SER A O 1
ATOM 850 N N . LEU A 1 105 ? -1.995 11.703 18.547 1 63.25 105 LEU A N 1
ATOM 851 C CA . LEU A 1 105 ? -1.872 10.375 19.141 1 63.25 105 LEU A CA 1
ATOM 852 C C . LEU A 1 105 ? -0.842 9.539 18.391 1 63.25 105 LEU A C 1
ATOM 854 O O . LEU A 1 105 ? -0.087 8.781 19.016 1 63.25 105 LEU A O 1
ATOM 858 N N . VAL A 1 106 ? -0.734 9.773 17.156 1 63.44 106 VAL A N 1
ATOM 859 C CA . VAL A 1 106 ? 0.208 9.008 16.344 1 63.44 106 VAL A CA 1
ATOM 860 C C . VAL A 1 106 ? 1.64 9.375 16.734 1 63.44 106 VAL A C 1
ATOM 862 O O . VAL A 1 106 ? 2.479 8.492 16.938 1 63.44 106 VAL A O 1
ATOM 865 N N . HIS A 1 107 ? 1.782 10.547 16.906 1 67.62 107 HIS A N 1
ATOM 866 C CA . HIS A 1 107 ? 3.133 11.016 17.188 1 67.62 107 HIS A CA 1
ATOM 867 C C . HIS A 1 107 ? 3.605 10.547 18.562 1 67.62 107 HIS A C 1
ATOM 869 O O . HIS A 1 107 ? 4.75 10.109 18.719 1 67.62 107 HIS A O 1
ATOM 875 N N . LYS A 1 108 ? 2.686 10.5 19.422 1 73 108 LYS A N 1
ATOM 876 C CA . LYS A 1 108 ? 3.031 10.109 20.797 1 73 108 LYS A CA 1
ATOM 877 C C . LYS A 1 108 ? 3.281 8.602 20.875 1 73 108 LYS A C 1
ATOM 879 O O . LYS A 1 108 ? 4.047 8.148 21.734 1 73 108 LYS A O 1
ATOM 884 N N . HIS A 1 109 ? 2.791 7.941 19.906 1 81.19 109 HIS A N 1
ATOM 885 C CA . HIS A 1 109 ? 2.867 6.492 20.016 1 81.19 109 HIS A CA 1
ATOM 886 C C . HIS A 1 109 ? 3.643 5.879 18.859 1 81.19 109 HIS A C 1
ATOM 888 O O . HIS A 1 109 ? 3.553 4.676 18.609 1 81.19 109 HIS A O 1
ATOM 894 N N . LEU A 1 110 ? 4.484 6.668 18.312 1 83.94 110 LEU A N 1
ATOM 895 C CA . LEU A 1 110 ? 5.262 6.223 17.156 1 83.94 110 LEU A CA 1
ATOM 896 C C . LEU A 1 110 ? 6.184 5.07 17.531 1 83.94 110 LEU A C 1
ATOM 898 O O . LEU A 1 110 ? 6.324 4.109 16.766 1 83.94 110 LEU A O 1
ATOM 902 N N . PRO A 1 111 ? 6.793 5.129 18.703 1 87.88 111 PRO A N 1
ATOM 903 C CA . PRO A 1 111 ? 7.703 4.039 19.062 1 87.88 111 PRO A CA 1
ATOM 904 C C . PRO A 1 111 ? 6.988 2.695 19.203 1 87.88 111 PRO A C 1
ATOM 906 O O . PRO A 1 111 ? 7.625 1.642 19.125 1 87.88 111 PRO A O 1
ATOM 909 N N . LEU A 1 112 ? 5.727 2.76 19.406 1 88.38 112 LEU A N 1
ATOM 910 C CA . LEU A 1 112 ? 4.938 1.535 19.484 1 88.38 112 LEU A CA 1
ATOM 911 C C . LEU A 1 112 ? 4.375 1.166 18.109 1 88.38 112 LEU A C 1
ATOM 913 O O . LEU A 1 112 ? 4.379 -0.006 17.734 1 88.38 112 LEU A O 1
ATOM 917 N N . ILE A 1 113 ? 3.99 2.094 17.359 1 88.75 113 ILE A N 1
ATOM 918 C CA . ILE A 1 113 ? 3.32 1.887 16.078 1 88.75 113 ILE A CA 1
ATOM 919 C C . ILE A 1 113 ? 4.305 1.307 15.062 1 88.75 113 ILE A C 1
ATOM 921 O O . ILE A 1 113 ? 3.969 0.384 14.32 1 88.75 113 ILE A O 1
ATOM 925 N N . VAL A 1 114 ? 5.516 1.786 15.102 1 93 114 VAL A N 1
ATOM 926 C CA . VAL A 1 114 ? 6.488 1.407 14.086 1 93 114 VAL A CA 1
ATOM 927 C C . VAL A 1 114 ? 6.879 -0.059 14.258 1 93 114 VAL A C 1
ATOM 929 O O . VAL A 1 114 ? 6.773 -0.852 13.32 1 93 114 VAL A O 1
ATOM 932 N N . PRO A 1 115 ? 7.215 -0.515 15.461 1 94.56 115 PRO A N 1
ATOM 933 C CA . PRO A 1 115 ? 7.527 -1.938 15.609 1 94.56 115 PRO A CA 1
ATOM 934 C C . PRO A 1 115 ? 6.328 -2.838 15.328 1 94.56 115 PRO A C 1
ATOM 936 O O . PRO A 1 115 ? 6.492 -3.936 14.789 1 94.56 115 PRO A O 1
ATOM 939 N N . LEU A 1 116 ? 5.18 -2.43 15.695 1 93.38 116 LEU A N 1
ATOM 940 C CA . LEU A 1 116 ? 3.986 -3.219 15.414 1 93.38 116 LEU A CA 1
ATOM 941 C C . LEU A 1 116 ? 3.73 -3.312 13.914 1 93.38 116 LEU A C 1
ATOM 943 O O . LEU A 1 116 ? 3.32 -4.363 13.414 1 93.38 116 LEU A O 1
ATOM 947 N N . ALA A 1 117 ? 3.971 -2.221 13.234 1 94.38 117 ALA A N 1
ATOM 948 C CA . ALA A 1 117 ? 3.824 -2.215 11.781 1 94.38 117 ALA A CA 1
ATOM 949 C C . ALA A 1 117 ? 4.852 -3.131 11.125 1 94.38 117 ALA A C 1
ATOM 951 O O . ALA A 1 117 ? 4.535 -3.85 10.172 1 94.38 117 ALA A O 1
ATOM 952 N N . ILE A 1 118 ? 6.051 -3.1 11.633 1 96.88 118 ILE A N 1
ATOM 953 C CA . ILE A 1 118 ? 7.105 -3.967 11.117 1 96.88 118 ILE A CA 1
ATOM 954 C C . ILE A 1 118 ? 6.723 -5.43 11.328 1 96.88 118 ILE A C 1
ATOM 956 O O . ILE A 1 118 ? 6.844 -6.246 10.414 1 96.88 118 ILE A O 1
ATOM 960 N N . LEU A 1 119 ? 6.215 -5.73 12.477 1 96.62 119 LEU A N 1
ATOM 961 C CA . LEU A 1 119 ? 5.785 -7.09 12.781 1 96.62 119 LEU A CA 1
ATOM 962 C C . LEU A 1 119 ? 4.637 -7.512 11.875 1 96.62 119 LEU A C 1
ATOM 964 O O . LEU A 1 119 ? 4.574 -8.664 11.438 1 96.62 119 LEU A O 1
ATOM 968 N N . GLY A 1 120 ? 3.76 -6.582 11.68 1 96.19 120 GLY A N 1
ATOM 969 C CA . GLY A 1 120 ? 2.688 -6.848 10.734 1 96.19 120 GLY A CA 1
ATOM 970 C C . GLY A 1 120 ? 3.191 -7.156 9.336 1 96.19 120 GLY A C 1
ATOM 971 O O . GLY A 1 120 ? 2.721 -8.102 8.695 1 96.19 120 GLY A O 1
ATOM 972 N N . CYS A 1 121 ? 4.16 -6.434 8.852 1 96.94 121 CYS A N 1
ATOM 973 C CA . CYS A 1 121 ? 4.73 -6.664 7.527 1 96.94 121 CYS A CA 1
ATOM 974 C C . CYS A 1 121 ? 5.477 -7.992 7.48 1 96.94 121 CYS A C 1
ATOM 976 O O . CYS A 1 121 ? 5.398 -8.719 6.488 1 96.94 121 CYS A O 1
ATOM 978 N N . ILE A 1 122 ? 6.18 -8.305 8.539 1 97.12 122 ILE A N 1
ATOM 979 C CA . ILE A 1 122 ? 6.895 -9.578 8.609 1 97.12 122 ILE A CA 1
ATOM 980 C C . ILE A 1 122 ? 5.902 -10.734 8.484 1 97.12 122 ILE A C 1
ATOM 982 O O . ILE A 1 122 ? 6.125 -11.664 7.703 1 97.12 122 ILE A O 1
ATOM 986 N N . SER A 1 123 ? 4.84 -10.664 9.227 1 97.06 123 SER A N 1
ATOM 987 C CA . SER A 1 123 ? 3.836 -11.719 9.164 1 97.06 123 SER A CA 1
ATOM 988 C C . SER A 1 123 ? 3.193 -11.789 7.785 1 97.06 123 SER A C 1
ATOM 990 O O . SER A 1 123 ? 2.826 -12.875 7.324 1 97.06 123 SER A O 1
ATOM 992 N N . GLY A 1 124 ? 3.092 -10.656 7.176 1 96.75 124 GLY A N 1
ATOM 993 C CA . GLY A 1 124 ? 2.578 -10.641 5.816 1 96.75 124 GLY A CA 1
ATOM 994 C C . GLY A 1 124 ? 3.488 -11.336 4.824 1 96.75 124 GLY A C 1
ATOM 995 O O . GLY A 1 124 ? 3.023 -12.102 3.979 1 96.75 124 GLY A O 1
ATOM 996 N N . TYR A 1 125 ? 4.777 -11.055 4.898 1 96.81 125 TYR A N 1
ATOM 997 C CA . TYR A 1 125 ? 5.742 -11.719 4.031 1 96.81 125 TYR A CA 1
ATOM 998 C C . TYR A 1 125 ? 5.758 -13.227 4.289 1 96.81 125 TYR A C 1
ATOM 1000 O O . TYR A 1 125 ? 5.91 -14.016 3.361 1 96.81 125 TYR A O 1
ATOM 1008 N N . TYR A 1 126 ? 5.598 -13.555 5.539 1 95.62 126 TYR A N 1
ATOM 1009 C CA . TYR A 1 126 ? 5.547 -14.969 5.895 1 95.62 126 TYR A CA 1
ATOM 1010 C C . TYR A 1 126 ? 4.34 -15.641 5.258 1 95.62 126 TYR A C 1
ATOM 1012 O O . TYR A 1 126 ? 4.457 -16.734 4.688 1 95.62 126 TYR A O 1
ATOM 1020 N N . ALA A 1 127 ? 3.225 -15.047 5.359 1 96.31 127 ALA A N 1
ATOM 1021 C CA . ALA A 1 127 ? 2.01 -15.578 4.75 1 96.31 127 ALA A CA 1
ATOM 1022 C C . ALA A 1 127 ? 2.146 -15.656 3.23 1 96.31 127 ALA A C 1
ATOM 1024 O O . ALA A 1 127 ? 1.674 -16.609 2.607 1 96.31 127 ALA A O 1
ATOM 1025 N N . LEU A 1 128 ? 2.797 -14.688 2.684 1 95.25 128 LEU A N 1
ATOM 1026 C CA . LEU A 1 128 ? 3.021 -14.664 1.242 1 95.25 128 LEU A CA 1
ATOM 1027 C C . LEU A 1 128 ? 3.908 -15.828 0.815 1 95.25 128 LEU A C 1
ATOM 1029 O O . LEU A 1 128 ? 3.627 -16.5 -0.182 1 95.25 128 LEU A O 1
ATOM 1033 N N . ALA A 1 129 ? 4.938 -16.094 1.585 1 94.88 129 ALA A N 1
ATOM 1034 C CA . ALA A 1 129 ? 5.852 -17.188 1.279 1 94.88 129 ALA A CA 1
ATOM 1035 C C . ALA A 1 129 ? 5.145 -18.547 1.362 1 94.88 129 ALA A C 1
ATOM 1037 O O . ALA A 1 129 ? 5.418 -19.453 0.569 1 94.88 129 ALA A O 1
ATOM 1038 N N . LYS A 1 130 ? 4.27 -18.688 2.262 1 94.62 130 LYS A N 1
ATOM 1039 C CA . LYS A 1 130 ? 3.492 -19.922 2.396 1 94.62 130 LYS A CA 1
ATOM 1040 C C . LYS A 1 130 ? 2.533 -20.094 1.224 1 94.62 130 LYS A C 1
ATOM 1042 O O . LYS A 1 130 ? 2.211 -21.219 0.84 1 94.62 130 LYS A O 1
ATOM 1047 N N . THR A 1 131 ? 2.209 -18.984 0.62 1 94.06 131 THR A N 1
ATOM 1048 C CA . THR A 1 131 ? 1.212 -19.016 -0.445 1 94.06 131 THR A CA 1
ATOM 1049 C C . THR A 1 131 ? 1.875 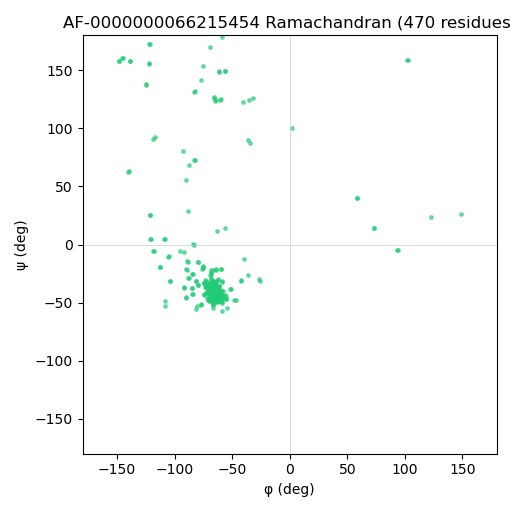-19.25 -1.8 1 94.06 131 THR A C 1
ATOM 1051 O O . THR A 1 131 ? 1.438 -20.094 -2.576 1 94.06 131 THR A O 1
ATOM 1054 N N . ILE A 1 132 ? 2.953 -18.531 -2.092 1 93 132 ILE A N 1
ATOM 1055 C CA . ILE A 1 132 ? 3.471 -18.578 -3.455 1 93 132 ILE A CA 1
ATOM 1056 C C . ILE A 1 132 ? 4.883 -19.156 -3.449 1 93 132 ILE A C 1
ATOM 1058 O O . ILE A 1 132 ? 5.48 -19.359 -4.508 1 93 132 ILE A O 1
ATOM 1062 N N . GLY A 1 133 ? 5.465 -19.406 -2.299 1 92.19 133 GLY A N 1
ATOM 1063 C CA . GLY A 1 133 ? 6.812 -19.953 -2.203 1 92.19 133 GLY A CA 1
ATOM 1064 C C . GLY A 1 133 ? 7.852 -18.906 -1.836 1 92.19 133 GLY A C 1
ATOM 1065 O O . GLY A 1 133 ? 7.656 -17.719 -2.088 1 92.19 133 GLY A O 1
ATOM 1066 N N . THR A 1 134 ? 8.906 -19.312 -1.346 1 91.5 134 THR A N 1
ATOM 1067 C CA . THR A 1 134 ? 9.93 -18.453 -0.767 1 91.5 134 THR A CA 1
ATOM 1068 C C . THR A 1 134 ? 10.664 -17.672 -1.856 1 91.5 134 THR A C 1
ATOM 1070 O O . THR A 1 134 ? 10.805 -16.453 -1.767 1 91.5 134 THR A O 1
ATOM 1073 N N . PRO A 1 135 ? 11.102 -18.297 -2.996 1 89.19 135 PRO A N 1
ATOM 1074 C CA . PRO A 1 135 ? 11.828 -17.531 -4.012 1 89.19 135 PRO A CA 1
ATOM 1075 C C . PRO A 1 135 ? 10.984 -16.422 -4.625 1 89.19 135 PRO A C 1
ATOM 1077 O O . PRO A 1 135 ? 11.492 -15.312 -4.852 1 89.19 135 PRO A O 1
ATOM 1080 N N . LYS A 1 136 ? 9.742 -16.688 -4.797 1 92.19 136 LYS A N 1
ATOM 1081 C CA . LYS A 1 136 ? 8.859 -15.688 -5.375 1 92.19 136 LYS A CA 1
ATOM 1082 C C . LYS A 1 136 ? 8.625 -14.539 -4.402 1 92.19 136 LYS A C 1
ATOM 1084 O O . LYS A 1 136 ? 8.508 -13.383 -4.816 1 92.19 136 LYS A O 1
ATOM 1089 N N . THR A 1 137 ? 8.586 -14.922 -3.16 1 93.69 137 THR A N 1
ATOM 1090 C CA . THR A 1 137 ? 8.375 -13.906 -2.135 1 93.69 137 THR A CA 1
ATOM 1091 C C . THR A 1 137 ? 9.609 -13.023 -1.991 1 93.69 137 THR A C 1
ATOM 1093 O O . THR A 1 137 ? 9.5 -11.805 -1.86 1 93.69 137 THR A O 1
ATOM 1096 N N . ILE A 1 138 ? 10.719 -13.562 -2.031 1 92.44 138 ILE A N 1
ATOM 1097 C CA . ILE A 1 138 ? 11.961 -12.812 -1.862 1 92.44 138 ILE A CA 1
ATOM 1098 C C . ILE A 1 138 ? 12.148 -11.867 -3.043 1 92.44 138 ILE A C 1
ATOM 1100 O O . ILE A 1 138 ? 12.305 -10.656 -2.859 1 92.44 138 ILE A O 1
ATOM 1104 N N . HIS A 1 139 ? 12.055 -12.359 -4.223 1 92.38 139 HIS A N 1
ATOM 1105 C CA . HIS A 1 139 ? 12.375 -11.57 -5.402 1 92.38 139 HIS A CA 1
ATOM 1106 C C . HIS A 1 139 ? 11.18 -10.727 -5.844 1 92.38 139 HIS A C 1
ATOM 1108 O O . HIS A 1 139 ? 11.336 -9.562 -6.207 1 92.38 139 HIS A O 1
ATOM 1114 N N . GLY A 1 140 ? 10.039 -11.359 -5.809 1 93.38 140 GLY A N 1
ATOM 1115 C CA . GLY A 1 140 ? 8.836 -10.602 -6.125 1 93.38 140 GLY A CA 1
ATOM 1116 C C . GLY A 1 140 ? 8.477 -9.586 -5.055 1 93.38 140 GLY A C 1
ATOM 1117 O O . GLY A 1 140 ? 8.07 -8.461 -5.371 1 93.38 140 GLY A O 1
ATOM 1118 N N . GLY A 1 141 ? 8.617 -10.031 -3.82 1 93.44 141 GLY A N 1
ATOM 1119 C CA . GLY A 1 141 ? 8.375 -9.125 -2.705 1 93.44 141 GLY A CA 1
ATOM 1120 C C . GLY A 1 141 ? 9.344 -7.957 -2.666 1 93.44 141 GLY A C 1
ATOM 1121 O O . GLY A 1 141 ? 8.953 -6.84 -2.326 1 93.44 141 GLY A O 1
ATOM 1122 N N . GLY A 1 142 ? 10.547 -8.234 -3.004 1 92.94 142 GLY A N 1
ATOM 1123 C CA . GLY A 1 142 ? 11.523 -7.16 -3.096 1 92.94 142 GLY A CA 1
ATOM 1124 C C . GLY A 1 142 ? 11.188 -6.141 -4.164 1 92.94 142 GLY A C 1
ATOM 1125 O O . GLY A 1 142 ? 11.32 -4.934 -3.947 1 92.94 142 GLY A O 1
ATOM 1126 N N . THR A 1 143 ? 10.766 -6.594 -5.289 1 94.81 143 THR A N 1
ATOM 1127 C CA . THR A 1 143 ? 10.359 -5.711 -6.379 1 94.81 143 THR A CA 1
ATOM 1128 C C . THR A 1 143 ? 9.156 -4.867 -5.973 1 94.81 143 THR A C 1
ATOM 1130 O O . THR A 1 143 ? 9.117 -3.662 -6.234 1 94.81 143 THR A O 1
ATOM 1133 N N . PHE A 1 144 ? 8.281 -5.523 -5.309 1 93.31 144 PHE A N 1
ATOM 1134 C CA . PHE A 1 144 ? 7.094 -4.824 -4.844 1 93.31 144 PHE A CA 1
ATOM 1135 C C . PHE A 1 144 ? 7.457 -3.773 -3.799 1 93.31 144 PHE A C 1
ATOM 1137 O O . PHE A 1 144 ? 6.938 -2.656 -3.826 1 93.31 144 PHE A O 1
ATOM 1144 N N . ALA A 1 145 ? 8.273 -4.141 -2.898 1 94.19 145 ALA A N 1
ATOM 1145 C CA . ALA A 1 145 ? 8.719 -3.195 -1.877 1 94.19 145 ALA A CA 1
ATOM 1146 C C . ALA A 1 145 ? 9.43 -2.002 -2.506 1 94.19 145 ALA A C 1
ATOM 1148 O O . ALA A 1 145 ? 9.266 -0.865 -2.055 1 94.19 145 ALA A O 1
ATOM 1149 N N . SER A 1 146 ? 10.219 -2.287 -3.504 1 94.25 146 SER A N 1
ATOM 1150 C CA . SER A 1 146 ? 10.898 -1.216 -4.219 1 94.25 146 SER A CA 1
ATOM 1151 C C . SER A 1 146 ? 9.906 -0.282 -4.902 1 94.25 146 SER A C 1
ATOM 1153 O O . SER A 1 146 ? 10.094 0.937 -4.906 1 94.25 146 SER A O 1
ATOM 1155 N N . PHE A 1 147 ? 8.953 -0.838 -5.488 1 95.44 147 PHE A N 1
ATOM 1156 C CA . PHE A 1 147 ? 7.902 -0.059 -6.133 1 95.44 147 PHE A CA 1
ATOM 1157 C C . PHE A 1 147 ? 7.191 0.83 -5.117 1 95.44 147 PHE A C 1
ATOM 1159 O O . PHE A 1 147 ? 7.004 2.025 -5.355 1 95.44 147 PHE A O 1
ATOM 1166 N N . VAL A 1 148 ? 6.816 0.277 -3.996 1 93.88 148 VAL A N 1
ATOM 1167 C CA . VAL A 1 148 ? 6.141 1.016 -2.936 1 93.88 148 VAL A CA 1
ATOM 1168 C C . VAL A 1 148 ? 7.031 2.158 -2.451 1 93.88 148 VAL A C 1
ATOM 1170 O O . VAL A 1 148 ? 6.555 3.277 -2.24 1 93.88 148 VAL A O 1
ATOM 1173 N N . MET A 1 149 ? 8.227 1.884 -2.316 1 95.31 149 MET A N 1
ATOM 1174 C CA . MET A 1 149 ? 9.164 2.895 -1.845 1 95.31 149 MET A CA 1
ATOM 1175 C C . MET A 1 149 ? 9.242 4.062 -2.822 1 95.31 149 MET A C 1
ATOM 1177 O O . MET A 1 149 ? 9.258 5.223 -2.41 1 95.31 149 MET A O 1
ATOM 1181 N N . THR A 1 150 ? 9.266 3.746 -4.07 1 96.31 150 THR A N 1
ATOM 1182 C CA . THR A 1 150 ? 9.344 4.785 -5.094 1 96.31 150 THR A CA 1
ATOM 1183 C C . THR A 1 150 ? 8.109 5.684 -5.047 1 96.31 150 THR A C 1
ATOM 1185 O O . THR A 1 150 ? 8.227 6.91 -5.07 1 96.31 150 THR A O 1
ATOM 1188 N N . VAL A 1 151 ? 7.016 5.051 -4.91 1 92.94 151 VAL A N 1
ATOM 1189 C CA . VAL A 1 151 ? 5.766 5.805 -4.844 1 92.94 151 VAL A CA 1
ATOM 1190 C C . VAL A 1 151 ? 5.734 6.645 -3.57 1 92.94 151 VAL A C 1
ATOM 1192 O O . VAL A 1 151 ? 5.395 7.828 -3.607 1 92.94 151 VAL A O 1
ATOM 1195 N N . ASP A 1 152 ? 6.117 6.043 -2.514 1 93.44 152 ASP A N 1
ATOM 1196 C CA . ASP A 1 152 ? 6.074 6.707 -1.215 1 93.44 152 ASP A CA 1
ATOM 1197 C C . ASP A 1 152 ? 7.043 7.891 -1.169 1 93.44 152 ASP A C 1
ATOM 1199 O O . ASP A 1 152 ? 6.734 8.93 -0.584 1 93.44 152 ASP A O 1
ATOM 1203 N N . CYS A 1 153 ? 8.172 7.727 -1.7 1 94.38 153 CYS A N 1
ATOM 1204 C CA . CYS A 1 153 ? 9.148 8.812 -1.721 1 94.38 153 CYS A CA 1
ATOM 1205 C C . CYS A 1 153 ? 8.648 9.984 -2.549 1 94.38 153 CYS A C 1
ATOM 1207 O O . CYS A 1 153 ? 8.828 11.141 -2.166 1 94.38 153 CYS A O 1
ATOM 1209 N N . LEU A 1 154 ? 8.078 9.664 -3.623 1 92.88 154 LEU A N 1
ATOM 1210 C CA . LEU A 1 154 ? 7.512 10.727 -4.449 1 92.88 154 LEU A CA 1
ATOM 1211 C C . LEU A 1 154 ? 6.414 11.469 -3.701 1 92.88 154 LEU A C 1
ATOM 1213 O O . LEU A 1 154 ? 6.371 12.703 -3.715 1 92.88 154 LEU A O 1
ATOM 1217 N N . CYS A 1 155 ? 5.555 10.719 -3.02 1 88.69 155 CYS A N 1
ATOM 1218 C CA . CYS A 1 155 ? 4.469 11.32 -2.256 1 88.69 155 CYS A CA 1
ATOM 1219 C C . CYS A 1 155 ? 5.008 12.195 -1.129 1 88.69 155 CYS A C 1
ATOM 1221 O O . CYS A 1 155 ? 4.492 13.281 -0.877 1 88.69 155 CYS A O 1
ATOM 1223 N N . GLN A 1 156 ? 5.98 11.734 -0.472 1 90.19 156 GLN A N 1
ATOM 1224 C CA . GLN A 1 156 ? 6.59 12.508 0.603 1 90.19 156 GLN A CA 1
ATOM 1225 C C . GLN A 1 156 ? 7.184 13.812 0.073 1 90.19 156 GLN A C 1
ATOM 1227 O O . GLN A 1 156 ? 7.062 14.859 0.71 1 90.19 156 GLN A O 1
ATOM 1232 N N . LEU A 1 157 ? 7.863 13.734 -1.087 1 91.25 157 LEU A N 1
ATOM 1233 C CA . LEU A 1 157 ? 8.438 14.93 -1.699 1 91.25 157 LEU A CA 1
ATOM 1234 C C . LEU A 1 157 ? 7.352 15.953 -2.018 1 91.25 157 LEU A C 1
ATOM 1236 O O . LEU A 1 157 ? 7.508 17.141 -1.717 1 91.25 157 LEU A O 1
ATOM 1240 N N . LEU A 1 158 ? 6.285 15.523 -2.506 1 86.06 158 LEU A N 1
ATOM 1241 C CA . LEU A 1 158 ? 5.18 16.391 -2.881 1 86.06 158 LEU A CA 1
ATOM 1242 C C . LEU A 1 158 ? 4.516 17 -1.644 1 86.06 158 LEU A C 1
ATOM 1244 O O . LEU A 1 158 ? 4.086 18.156 -1.66 1 86.06 158 LEU A O 1
ATOM 1248 N N . GLN A 1 159 ? 4.438 16.25 -0.603 1 84.31 159 GLN A N 1
ATOM 1249 C CA . GLN A 1 159 ? 3.811 16.703 0.633 1 84.31 159 GLN A CA 1
ATOM 1250 C C . GLN A 1 159 ? 4.68 17.734 1.342 1 84.31 159 GLN A C 1
ATOM 1252 O O . GLN A 1 159 ? 4.172 18.719 1.89 1 84.31 159 GLN A O 1
ATOM 1257 N N . ARG A 1 160 ? 5.914 17.469 1.333 1 84.75 160 ARG A N 1
ATOM 1258 C CA . ARG A 1 160 ? 6.836 18.391 1.995 1 84.75 160 ARG A CA 1
ATOM 1259 C C . ARG A 1 160 ? 6.973 19.688 1.207 1 84.75 160 ARG A C 1
ATOM 1261 O O . ARG A 1 160 ? 7.121 20.766 1.792 1 84.75 160 ARG A O 1
ATOM 1268 N N . GLY A 1 161 ? 7.031 19.594 -0.017 1 85.88 161 GLY A N 1
ATOM 1269 C CA . GLY A 1 161 ? 7.129 20.766 -0.865 1 85.88 161 GLY A CA 1
ATOM 1270 C C . GLY A 1 161 ? 8.492 21.422 -0.822 1 85.88 161 GLY A C 1
ATOM 1271 O O . GLY A 1 161 ? 8.625 22.625 -1.085 1 85.88 161 GLY A O 1
ATOM 1272 N N . SER A 1 162 ? 9.438 20.703 -0.29 1 89.94 162 SER A N 1
ATOM 1273 C CA . SER A 1 162 ? 10.805 21.203 -0.206 1 89.94 162 SER A CA 1
ATOM 1274 C C . SER A 1 162 ? 11.82 20.078 -0.381 1 89.94 162 SER A C 1
ATOM 1276 O O . SER A 1 162 ? 11.469 18.906 -0.275 1 89.94 162 SER A O 1
ATOM 1278 N N . THR A 1 163 ? 12.961 20.406 -0.704 1 91.75 163 THR A N 1
ATOM 1279 C CA . THR A 1 163 ? 14.023 19.422 -0.901 1 91.75 163 THR A CA 1
ATOM 1280 C C . THR A 1 163 ? 14.664 19.047 0.432 1 91.75 163 THR A C 1
ATOM 1282 O O . THR A 1 163 ? 15.539 18.188 0.481 1 91.75 163 THR A O 1
ATOM 1285 N N . HIS A 1 164 ? 14.172 19.641 1.431 1 91.5 164 HIS A N 1
ATOM 1286 C CA . HIS A 1 164 ? 14.695 19.359 2.764 1 91.5 164 HIS A CA 1
ATOM 1287 C C . HIS A 1 164 ? 14.539 17.891 3.119 1 91.5 164 HIS A C 1
ATOM 1289 O O . HIS A 1 164 ? 13.461 17.312 2.924 1 91.5 164 HIS A O 1
ATOM 1295 N N . GLY A 1 165 ? 15.641 17.156 3.5 1 92.56 165 GLY A N 1
ATOM 1296 C CA . GLY A 1 165 ? 15.617 15.758 3.887 1 92.56 165 GLY A CA 1
ATOM 1297 C C . GLY A 1 165 ? 15.898 14.82 2.73 1 92.56 165 GLY A C 1
ATOM 1298 O O . GLY A 1 165 ? 15.945 13.602 2.912 1 92.56 165 GLY A O 1
ATOM 1299 N N . ALA A 1 166 ? 16.016 15.43 1.595 1 93.75 166 ALA A N 1
ATOM 1300 C CA . ALA A 1 166 ? 16.266 14.633 0.394 1 93.75 166 ALA A CA 1
ATOM 1301 C C . ALA A 1 166 ? 17.547 15.078 -0.299 1 93.75 166 ALA A C 1
ATOM 1303 O O . ALA A 1 166 ? 18.062 16.172 -0.042 1 93.75 166 ALA A O 1
ATOM 1304 N N . SER A 1 167 ? 18.219 14.242 -1.095 1 95.12 167 SER A N 1
ATOM 1305 C CA . SER A 1 167 ? 19.438 14.586 -1.828 1 95.12 167 SER A CA 1
ATOM 1306 C C . SER A 1 167 ? 19.531 13.812 -3.143 1 95.12 167 SER A C 1
ATOM 1308 O O . SER A 1 167 ? 18.922 12.75 -3.285 1 95.12 167 SER A O 1
ATOM 1310 N N . TRP A 1 168 ? 20.297 14.352 -4.055 1 96.56 168 TRP A N 1
ATOM 1311 C CA . TRP A 1 168 ? 20.531 13.703 -5.344 1 96.56 168 TRP A CA 1
ATOM 1312 C C . TRP A 1 168 ? 21.281 12.391 -5.168 1 96.56 168 TRP A C 1
ATOM 1314 O O . TRP A 1 168 ? 21.047 11.422 -5.902 1 96.56 168 TRP A O 1
ATOM 1324 N N . THR A 1 169 ? 22.141 12.398 -4.238 1 97.12 169 THR A N 1
ATOM 1325 C CA . THR A 1 169 ? 22.891 11.18 -3.979 1 97.12 169 THR A CA 1
ATOM 1326 C C . THR A 1 169 ? 21.969 10.055 -3.533 1 97.12 169 THR A C 1
ATOM 1328 O O . THR A 1 169 ? 22.125 8.906 -3.965 1 97.12 169 THR A O 1
ATOM 1331 N N . MET A 1 170 ? 21.031 10.344 -2.723 1 97.06 170 MET A N 1
ATOM 1332 C CA . MET A 1 170 ? 20.062 9.352 -2.264 1 97.06 170 MET A CA 1
ATOM 1333 C C . MET A 1 170 ? 19.234 8.82 -3.428 1 97.06 170 MET A C 1
ATOM 1335 O O . MET A 1 170 ? 19.031 7.613 -3.553 1 97.06 170 MET A O 1
ATOM 1339 N N . TRP A 1 171 ? 18.797 9.766 -4.211 1 97.38 171 TRP A N 1
ATOM 1340 C CA . TRP A 1 171 ? 17.984 9.367 -5.352 1 97.38 171 TRP A CA 1
ATOM 1341 C C . TRP A 1 171 ? 18.781 8.516 -6.332 1 97.38 171 TRP A C 1
ATOM 1343 O O . TRP A 1 171 ? 18.328 7.457 -6.762 1 97.38 171 TRP A O 1
ATOM 1353 N N . LEU A 1 172 ? 20 8.898 -6.684 1 97.81 172 LEU A N 1
ATOM 1354 C CA . LEU A 1 172 ? 20.828 8.227 -7.672 1 97.81 172 LEU A CA 1
ATOM 1355 C C . LEU A 1 172 ? 21.203 6.828 -7.203 1 97.81 172 LEU A C 1
ATOM 1357 O O . LEU A 1 172 ? 21.141 5.871 -7.98 1 97.81 172 LEU A O 1
ATOM 1361 N N . THR A 1 173 ? 21.578 6.688 -6.012 1 97.81 173 THR A N 1
ATOM 1362 C CA . THR A 1 173 ? 21.984 5.387 -5.496 1 97.81 173 THR A CA 1
ATOM 1363 C C . THR A 1 173 ? 20.781 4.445 -5.383 1 97.81 173 THR A C 1
ATOM 1365 O O . THR A 1 173 ? 20.906 3.246 -5.633 1 97.81 173 THR A O 1
ATOM 1368 N N . ARG A 1 174 ? 19.688 4.969 -5.016 1 96.69 174 ARG A N 1
ATOM 1369 C CA . ARG A 1 174 ? 18.469 4.164 -4.961 1 96.69 174 ARG A CA 1
ATOM 1370 C C . ARG A 1 174 ? 18.078 3.67 -6.348 1 96.69 174 ARG A C 1
ATOM 1372 O O . ARG A 1 174 ? 17.75 2.494 -6.52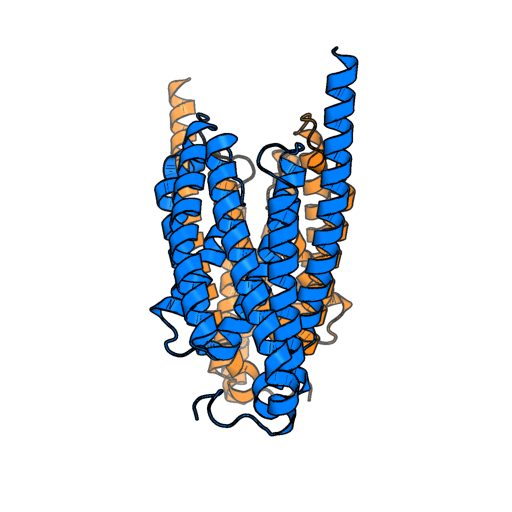3 1 96.69 174 ARG A O 1
ATOM 1379 N N . VAL A 1 175 ? 18.141 4.523 -7.297 1 97.62 175 VAL A N 1
ATOM 1380 C CA . VAL A 1 175 ? 17.75 4.207 -8.664 1 97.62 175 VAL A CA 1
ATOM 1381 C C . VAL A 1 175 ? 18.719 3.193 -9.266 1 97.62 175 VAL A C 1
ATOM 1383 O O . VAL A 1 175 ? 18.297 2.182 -9.836 1 97.62 175 VAL A O 1
ATOM 1386 N N . LEU A 1 176 ? 19.938 3.449 -9.125 1 97.56 176 LEU A N 1
ATOM 1387 C CA . LEU A 1 176 ? 20.938 2.545 -9.672 1 97.56 176 LEU A CA 1
ATOM 1388 C C . LEU A 1 176 ? 20.875 1.182 -8.992 1 97.56 176 LEU A C 1
ATOM 1390 O O . LEU A 1 176 ? 20.969 0.147 -9.656 1 97.56 176 LEU A O 1
ATOM 1394 N N . GLY A 1 177 ? 20.719 1.194 -7.734 1 97.38 177 GLY A N 1
ATOM 1395 C CA . GLY A 1 177 ? 20.625 -0.059 -7 1 97.38 177 GLY A CA 1
ATOM 1396 C C . GLY A 1 177 ? 19.391 -0.862 -7.348 1 97.38 177 GLY A C 1
ATOM 1397 O O . GLY A 1 177 ? 19.484 -2.061 -7.621 1 97.38 177 GLY A O 1
ATOM 1398 N N . SER A 1 178 ? 18.25 -0.221 -7.371 1 96.94 178 SER A N 1
ATOM 1399 C CA . SER A 1 178 ? 16.984 -0.896 -7.609 1 96.94 178 SER A CA 1
ATOM 1400 C C . SER A 1 178 ? 16.906 -1.459 -9.023 1 96.94 178 SER A C 1
ATOM 1402 O O . SER A 1 178 ? 16.516 -2.611 -9.219 1 96.94 178 SER A O 1
ATOM 1404 N N . TYR A 1 179 ? 17.359 -0.725 -9.953 1 97.5 179 TYR A N 1
ATOM 1405 C CA . TYR A 1 179 ? 17.172 -1.185 -11.32 1 97.5 179 TYR A CA 1
ATOM 1406 C C . TYR A 1 179 ? 18.281 -2.148 -11.727 1 97.5 179 TYR A C 1
ATOM 1408 O O . TYR A 1 179 ? 18.094 -3 -12.602 1 97.5 179 TYR A O 1
ATOM 1416 N N . ALA A 1 180 ? 19.453 -2.035 -11.086 1 97.44 180 ALA A N 1
ATOM 1417 C CA . ALA A 1 180 ? 20.438 -3.1 -11.266 1 97.44 180 ALA A CA 1
ATOM 1418 C C . ALA A 1 180 ? 19.875 -4.445 -10.805 1 97.44 180 ALA A C 1
ATOM 1420 O O . ALA A 1 180 ? 20.062 -5.461 -11.477 1 97.44 180 ALA A O 1
ATOM 1421 N N . ALA A 1 181 ? 19.203 -4.445 -9.688 1 95.38 181 ALA A N 1
ATOM 1422 C CA . ALA A 1 181 ? 18.609 -5.668 -9.156 1 95.38 181 ALA A CA 1
ATOM 1423 C C . ALA A 1 181 ? 17.5 -6.172 -10.078 1 95.38 181 ALA A C 1
ATOM 1425 O O . ALA A 1 181 ? 17.438 -7.363 -10.383 1 95.38 181 ALA A O 1
ATOM 1426 N N . ILE A 1 182 ? 16.688 -5.277 -10.547 1 96.88 182 ILE A N 1
ATOM 1427 C CA . ILE A 1 182 ? 15.531 -5.648 -11.359 1 96.88 182 ILE A CA 1
ATOM 1428 C C . ILE A 1 182 ? 16 -6.184 -12.711 1 96.88 182 ILE A C 1
ATOM 1430 O O . ILE A 1 182 ? 15.484 -7.195 -13.195 1 96.88 182 ILE A O 1
ATOM 1434 N N . VAL A 1 183 ? 16.969 -5.543 -13.297 1 96.31 183 VAL A N 1
ATOM 1435 C CA . VAL A 1 183 ? 17.516 -6.012 -14.562 1 96.31 183 VAL A CA 1
ATOM 1436 C C . VAL A 1 183 ? 18.125 -7.398 -14.375 1 96.31 183 VAL A C 1
ATOM 1438 O O . VAL A 1 183 ? 18 -8.266 -15.242 1 96.31 183 VAL A O 1
ATOM 1441 N N . GLY A 1 184 ? 18.781 -7.609 -13.266 1 94.69 184 GLY A N 1
ATOM 1442 C CA . GLY A 1 184 ? 19.297 -8.93 -12.961 1 94.69 184 GLY A CA 1
ATOM 1443 C C . GLY A 1 184 ? 18.219 -10 -12.891 1 94.69 184 GLY A C 1
ATOM 1444 O O . GLY A 1 184 ? 18.422 -11.117 -13.375 1 94.69 184 GLY A O 1
ATOM 1445 N N . GLU A 1 185 ? 17.078 -9.617 -12.305 1 94.88 185 GLU A N 1
ATOM 1446 C CA . GLU A 1 185 ? 15.969 -10.562 -12.203 1 94.88 185 GLU A CA 1
ATOM 1447 C C . GLU A 1 185 ? 15.414 -10.906 -13.578 1 94.88 185 GLU A C 1
ATOM 1449 O O . GLU A 1 185 ? 15.109 -12.07 -13.852 1 94.88 185 GLU A O 1
ATOM 1454 N N . PHE A 1 186 ? 15.359 -9.938 -14.414 1 95.38 186 PHE A N 1
ATOM 1455 C CA . PHE A 1 186 ? 14.844 -10.18 -15.75 1 95.38 186 PHE A CA 1
ATOM 1456 C C . PHE A 1 186 ? 15.844 -10.984 -16.578 1 95.38 186 PHE A C 1
ATOM 1458 O O . PHE A 1 186 ? 15.445 -11.797 -17.422 1 95.38 186 PHE A O 1
ATOM 1465 N N . LEU A 1 187 ? 17.109 -10.758 -16.312 1 93.88 187 LEU A N 1
ATOM 1466 C CA . LEU A 1 187 ? 18.141 -11.547 -16.969 1 93.88 187 LEU A CA 1
ATOM 1467 C C . LEU A 1 187 ? 18.031 -13.023 -16.594 1 93.88 187 LEU A C 1
ATOM 1469 O O . LEU A 1 187 ? 18.094 -13.898 -17.453 1 93.88 187 LEU A O 1
ATOM 1473 N N . LYS A 1 188 ? 17.781 -13.281 -15.359 1 91.31 188 LYS A N 1
ATOM 1474 C CA . LYS A 1 188 ? 17.594 -14.648 -14.898 1 91.31 188 LYS A CA 1
ATOM 1475 C C . LYS A 1 188 ? 16.344 -15.266 -15.531 1 91.31 188 LYS A C 1
ATOM 1477 O O . LYS A 1 188 ? 16.359 -16.422 -15.953 1 91.31 188 LYS A O 1
ATOM 1482 N N . ALA A 1 189 ? 15.383 -14.508 -15.594 1 93.06 189 ALA A N 1
ATOM 1483 C CA . ALA A 1 189 ? 14.125 -15 -16.156 1 93.06 189 ALA A CA 1
ATOM 1484 C C . ALA A 1 189 ? 14.273 -15.328 -17.641 1 93.06 189 ALA A C 1
ATOM 1486 O O . ALA A 1 189 ? 13.656 -16.266 -18.141 1 93.06 189 ALA A O 1
ATOM 1487 N N . GLY A 1 190 ? 15.086 -14.609 -18.297 1 92.31 190 GLY A N 1
ATOM 1488 C CA . GLY A 1 190 ? 15.281 -14.812 -19.734 1 92.31 190 GLY A CA 1
ATOM 1489 C C . GLY A 1 190 ? 16.203 -15.977 -20.047 1 92.31 190 GLY A C 1
ATOM 1490 O O . GLY A 1 190 ? 15.969 -16.719 -20.984 1 92.31 190 GLY A O 1
ATOM 1491 N N . PHE A 1 191 ? 17.188 -16.188 -19.234 1 91.88 191 PHE A N 1
ATOM 1492 C CA . PHE A 1 191 ? 18.219 -17.156 -19.562 1 91.88 191 PHE A CA 1
ATOM 1493 C C . PHE A 1 191 ? 18.047 -18.438 -18.75 1 91.88 191 PHE A C 1
ATOM 1495 O O . PHE A 1 191 ? 18.688 -19.453 -19.031 1 91.88 191 PHE A O 1
ATOM 1502 N N . TRP A 1 192 ? 17.156 -18.391 -17.781 1 89.44 192 TRP A N 1
ATOM 1503 C CA . TRP A 1 192 ? 16.812 -19.531 -16.953 1 89.44 192 TRP A CA 1
ATOM 1504 C C . TRP A 1 192 ? 15.32 -19.578 -16.672 1 89.44 192 TRP A C 1
ATOM 1506 O O . TRP A 1 192 ? 14.898 -19.578 -15.508 1 89.44 192 TRP A O 1
ATOM 1516 N N . PRO A 1 193 ? 14.594 -19.719 -17.75 1 90.88 193 PRO A N 1
ATOM 1517 C CA . PRO A 1 193 ? 13.141 -19.609 -17.609 1 90.88 193 PRO A CA 1
ATOM 1518 C C . PRO A 1 193 ? 12.539 -20.766 -16.828 1 90.88 193 PRO A C 1
ATOM 1520 O O . PRO A 1 193 ? 11.5 -20.594 -16.172 1 90.88 193 PRO A O 1
ATOM 1523 N N . GLN A 1 194 ? 13.109 -21.906 -16.797 1 87.25 194 GLN A N 1
ATOM 1524 C CA . GLN A 1 194 ? 12.555 -23.078 -16.109 1 87.25 194 GLN A CA 1
ATOM 1525 C C . GLN A 1 194 ? 12.406 -22.812 -14.617 1 87.25 194 GLN A C 1
ATOM 1527 O O . GLN A 1 194 ? 11.422 -23.234 -14.008 1 87.25 194 GLN A O 1
ATOM 1532 N N . GLN A 1 195 ? 13.359 -22.062 -14.141 1 86.25 195 GLN A N 1
ATOM 1533 C CA . GLN A 1 195 ? 13.344 -21.812 -12.703 1 86.25 195 GLN A CA 1
ATOM 1534 C C . GLN A 1 195 ? 12.852 -20.406 -12.398 1 86.25 195 GLN A C 1
ATOM 1536 O O . GLN A 1 195 ? 12.18 -20.172 -11.391 1 86.25 195 GLN A O 1
ATOM 1541 N N . TRP A 1 196 ? 13.148 -19.484 -13.32 1 91.19 196 TRP A N 1
ATOM 1542 C CA . TRP A 1 196 ? 12.945 -18.078 -12.977 1 91.19 196 TRP A CA 1
ATOM 1543 C C . TRP A 1 196 ? 11.969 -17.406 -13.93 1 91.19 196 TRP A C 1
ATOM 1545 O O . TRP A 1 196 ? 11.719 -16.203 -13.836 1 91.19 196 TRP A O 1
ATOM 1555 N N . GLY A 1 197 ? 11.383 -18.156 -14.828 1 92 197 GLY A N 1
ATOM 1556 C CA . GLY A 1 197 ? 10.461 -17.625 -15.82 1 92 197 GLY A CA 1
ATOM 1557 C C . GLY A 1 197 ? 9.25 -16.953 -15.203 1 92 197 GLY A C 1
ATOM 1558 O O . GLY A 1 197 ? 8.664 -16.047 -15.805 1 92 197 GLY A O 1
ATOM 1559 N N . TRP A 1 198 ? 8.977 -17.297 -13.969 1 91.44 198 TRP A N 1
ATOM 1560 C CA . TRP A 1 198 ? 7.809 -16.766 -13.289 1 91.44 198 TRP A CA 1
ATOM 1561 C C . TRP A 1 198 ? 7.969 -15.273 -13.031 1 91.44 198 TRP A C 1
ATOM 1563 O O . TRP A 1 198 ? 6.984 -14.555 -12.836 1 91.44 198 TRP A O 1
ATOM 1573 N N . TYR A 1 199 ? 9.148 -14.773 -13.016 1 94.69 199 TYR A N 1
ATOM 1574 C CA . TYR A 1 199 ? 9.383 -13.375 -12.688 1 94.69 199 TYR A CA 1
ATOM 1575 C C . TYR A 1 199 ? 8.969 -12.461 -13.844 1 94.69 199 TYR A C 1
ATOM 1577 O O . TYR A 1 199 ? 8.531 -11.336 -13.617 1 94.69 199 TYR A O 1
ATOM 1585 N N . ASP A 1 200 ? 9.141 -12.961 -15.031 1 94.88 200 ASP A N 1
ATOM 1586 C CA . ASP A 1 200 ? 8.773 -12.148 -16.188 1 94.88 200 ASP A CA 1
ATOM 1587 C C . ASP A 1 200 ? 7.277 -12.25 -16.469 1 94.88 200 ASP A C 1
ATOM 1589 O O . ASP A 1 200 ? 6.867 -12.859 -17.469 1 94.88 200 ASP A O 1
ATOM 1593 N N . ASN A 1 201 ? 6.484 -11.695 -15.719 1 94.62 201 ASN A N 1
ATOM 1594 C CA . ASN A 1 201 ? 5.039 -11.656 -15.898 1 94.62 201 ASN A CA 1
ATOM 1595 C C . ASN A 1 201 ? 4.52 -10.227 -15.969 1 94.62 201 ASN A C 1
ATOM 1597 O O . ASN A 1 201 ? 5.285 -9.273 -15.82 1 94.62 201 ASN A O 1
ATOM 1601 N N . ALA A 1 202 ? 3.275 -10.07 -16.266 1 95.62 202 ALA A N 1
ATOM 1602 C CA . ALA A 1 202 ? 2.668 -8.766 -16.516 1 95.62 202 ALA A CA 1
ATOM 1603 C C . ALA A 1 202 ? 2.746 -7.875 -15.281 1 95.62 202 ALA A C 1
ATOM 1605 O O . ALA A 1 202 ? 2.98 -6.668 -15.391 1 95.62 202 ALA A O 1
ATOM 1606 N N . LEU A 1 203 ? 2.592 -8.438 -14.133 1 95.31 203 LEU A N 1
ATOM 1607 C CA . LEU A 1 203 ? 2.594 -7.66 -12.898 1 95.31 203 LEU A CA 1
ATOM 1608 C C . LEU A 1 203 ? 3.986 -7.117 -12.602 1 95.31 203 LEU A C 1
ATOM 1610 O O . LEU A 1 203 ? 4.137 -5.953 -12.227 1 95.31 203 LEU A O 1
ATOM 1614 N N . MET A 1 204 ? 4.965 -7.938 -12.719 1 96.75 204 MET A N 1
ATOM 1615 C CA . MET A 1 204 ? 6.336 -7.496 -12.477 1 96.75 204 MET A CA 1
ATOM 1616 C C . MET A 1 204 ? 6.75 -6.43 -13.484 1 96.75 204 MET A C 1
ATOM 1618 O O . MET A 1 204 ? 7.418 -5.457 -13.133 1 96.75 204 MET A O 1
ATOM 1622 N N . ARG A 1 205 ? 6.344 -6.605 -14.703 1 96.56 205 ARG A N 1
ATOM 1623 C CA . ARG A 1 205 ? 6.617 -5.594 -15.719 1 96.56 205 ARG A CA 1
ATOM 1624 C C . ARG A 1 205 ? 5.898 -4.289 -15.391 1 96.56 205 ARG A C 1
ATOM 1626 O O . ARG A 1 205 ? 6.449 -3.203 -15.586 1 96.56 205 ARG A O 1
ATOM 1633 N N . TRP A 1 206 ? 4.754 -4.41 -14.961 1 97.5 206 TRP A N 1
ATOM 1634 C CA . TRP A 1 206 ? 3.98 -3.23 -14.586 1 97.5 206 TRP A CA 1
ATOM 1635 C C . TRP A 1 206 ? 4.629 -2.504 -13.414 1 97.5 206 TRP A C 1
ATOM 1637 O O . TRP A 1 206 ? 4.801 -1.284 -13.445 1 97.5 206 TRP A O 1
ATOM 1647 N N . CYS A 1 207 ? 4.992 -3.238 -12.352 1 96.75 207 CYS A N 1
ATOM 1648 C CA . CYS A 1 207 ? 5.652 -2.645 -11.195 1 96.75 207 CYS A CA 1
ATOM 1649 C C . CYS A 1 207 ? 6.918 -1.906 -11.602 1 96.75 207 CYS A C 1
ATOM 1651 O O . CYS A 1 207 ? 7.16 -0.782 -11.164 1 96.75 207 CYS A O 1
ATOM 1653 N N . THR A 1 208 ? 7.66 -2.568 -12.477 1 96.69 208 THR A N 1
ATOM 1654 C CA . THR A 1 208 ? 8.922 -1.995 -12.93 1 96.69 208 THR A CA 1
ATOM 1655 C C . THR A 1 208 ? 8.672 -0.736 -13.758 1 96.69 208 THR A C 1
ATOM 1657 O O . THR A 1 208 ? 9.305 0.3 -13.523 1 96.69 208 THR A O 1
ATOM 1660 N N . GLY A 1 209 ? 7.746 -0.842 -14.727 1 96.31 209 GLY A N 1
ATOM 1661 C CA . GLY A 1 209 ? 7.438 0.311 -15.555 1 96.31 209 GLY A CA 1
ATOM 1662 C C . GLY A 1 209 ? 6.914 1.494 -14.766 1 96.31 209 GLY A C 1
ATOM 1663 O O . GLY A 1 209 ? 7.316 2.635 -15.008 1 96.31 209 GLY A O 1
ATOM 1664 N N . MET A 1 210 ? 6.051 1.211 -13.797 1 96.31 210 MET A N 1
ATOM 1665 C CA . MET A 1 210 ? 5.5 2.264 -12.953 1 96.31 210 MET A CA 1
ATOM 1666 C C . MET A 1 210 ? 6.586 2.875 -12.07 1 96.31 210 MET A C 1
ATOM 1668 O O . MET A 1 210 ? 6.621 4.09 -11.875 1 96.31 210 MET A O 1
ATOM 1672 N N . ALA A 1 211 ? 7.426 2.061 -11.547 1 96.69 211 ALA A N 1
ATOM 1673 C CA . ALA A 1 211 ? 8.516 2.551 -10.703 1 96.69 211 ALA A CA 1
ATOM 1674 C C . ALA A 1 211 ? 9.453 3.465 -11.492 1 96.69 211 ALA A C 1
ATOM 1676 O O . ALA A 1 211 ? 9.836 4.531 -11.008 1 96.69 211 ALA A O 1
ATOM 1677 N N . VAL A 1 212 ? 9.781 3.076 -12.688 1 97.06 212 VAL A N 1
ATOM 1678 C CA . VAL A 1 212 ? 10.664 3.877 -13.531 1 97.06 212 VAL A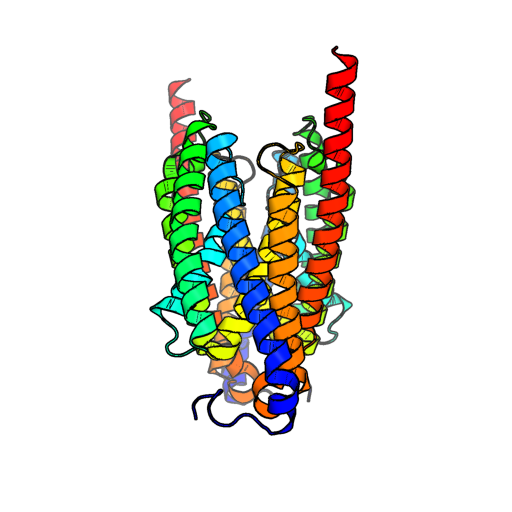 CA 1
ATOM 1679 C C . VAL A 1 212 ? 10.016 5.23 -13.812 1 97.06 212 VAL A C 1
ATOM 1681 O O . VAL A 1 212 ? 10.672 6.273 -13.695 1 97.06 212 VAL A O 1
ATOM 1684 N N . THR A 1 213 ? 8.797 5.191 -14.102 1 96.38 213 THR A N 1
ATOM 1685 C CA . THR A 1 213 ? 8.07 6.418 -14.406 1 96.38 213 THR A CA 1
ATOM 1686 C C . THR A 1 213 ? 8.031 7.344 -13.203 1 96.38 213 THR A C 1
ATOM 1688 O O . THR A 1 213 ? 8.273 8.547 -13.328 1 96.38 213 THR A O 1
ATOM 1691 N N . MET A 1 214 ? 7.816 6.812 -12.07 1 95.88 214 MET A N 1
ATOM 1692 C CA . MET A 1 214 ? 7.73 7.617 -10.852 1 95.88 214 MET A CA 1
ATOM 1693 C C . MET A 1 214 ? 9.102 8.148 -10.453 1 95.88 214 MET A C 1
ATOM 1695 O O . MET A 1 214 ? 9.211 9.25 -9.914 1 95.88 214 MET A O 1
ATOM 1699 N N . ASP A 1 215 ? 10.07 7.379 -10.727 1 97.31 215 ASP A N 1
ATOM 1700 C CA . ASP A 1 215 ? 11.414 7.84 -10.414 1 97.31 215 ASP A CA 1
ATOM 1701 C C . ASP A 1 215 ? 11.828 9 -11.32 1 97.31 215 ASP A C 1
ATOM 1703 O O . ASP A 1 215 ? 12.508 9.93 -10.883 1 97.31 215 ASP A O 1
ATOM 1707 N N . ILE A 1 216 ? 11.453 8.922 -12.516 1 97.12 216 ILE A N 1
ATOM 1708 C CA . ILE A 1 216 ? 11.719 10.023 -13.43 1 97.12 216 ILE A CA 1
ATOM 1709 C C . ILE A 1 216 ? 10.953 11.266 -12.984 1 97.12 216 ILE A C 1
ATOM 1711 O O . ILE A 1 216 ? 11.508 12.359 -12.945 1 97.12 216 ILE A O 1
ATOM 1715 N N . LEU A 1 217 ? 9.734 11.07 -12.617 1 94.94 217 LEU A N 1
ATOM 1716 C CA . LEU A 1 217 ? 8.93 12.18 -12.117 1 94.94 217 LEU A CA 1
ATOM 1717 C C . LEU A 1 217 ? 9.555 12.773 -10.859 1 94.94 217 LEU A C 1
ATOM 1719 O O . LEU A 1 217 ? 9.586 13.992 -10.695 1 94.94 217 LEU A O 1
ATOM 1723 N N . TYR A 1 218 ? 9.992 11.938 -10 1 96 218 TYR A N 1
ATOM 1724 C CA . TYR A 1 218 ? 10.656 12.391 -8.789 1 96 218 TYR A CA 1
ATOM 1725 C C . TYR A 1 218 ? 11.836 13.297 -9.117 1 96 218 TYR A C 1
ATOM 1727 O O . TYR A 1 218 ? 11.984 14.375 -8.531 1 96 218 TYR A O 1
ATOM 1735 N N . ALA A 1 219 ? 12.625 12.852 -10.039 1 97 219 ALA A N 1
ATOM 1736 C CA . ALA A 1 219 ? 13.812 13.617 -10.414 1 97 219 ALA A CA 1
ATOM 1737 C C . ALA A 1 219 ? 13.43 14.977 -10.992 1 97 219 ALA A C 1
ATOM 1739 O O . ALA A 1 219 ? 14.047 15.992 -10.664 1 97 219 ALA A O 1
ATOM 1740 N N . CYS A 1 220 ? 12.445 15.055 -11.766 1 95.75 220 CYS A N 1
ATOM 1741 C CA . CYS A 1 220 ? 11.984 16.297 -12.383 1 95.75 220 CYS A CA 1
ATOM 1742 C C . CYS A 1 220 ? 11.438 17.25 -11.328 1 95.75 220 CYS A C 1
ATOM 1744 O O . CYS A 1 220 ? 11.781 18.438 -11.32 1 95.75 220 CYS A O 1
ATOM 1746 N N . ILE A 1 221 ? 10.656 16.75 -10.453 1 93.06 221 ILE A N 1
ATOM 1747 C CA . ILE A 1 221 ? 10.039 17.578 -9.422 1 93.06 221 ILE A CA 1
ATOM 1748 C C . ILE A 1 221 ? 11.102 18.062 -8.445 1 93.06 221 ILE A C 1
ATOM 1750 O O . ILE A 1 221 ? 11.086 19.219 -8.023 1 93.06 221 ILE A O 1
ATOM 1754 N N . PHE A 1 222 ? 11.953 17.172 -8.094 1 95.25 222 PHE A N 1
ATOM 1755 C CA . PHE A 1 222 ? 13.039 17.516 -7.188 1 95.25 222 PHE A CA 1
ATOM 1756 C C . PHE A 1 222 ? 13.898 18.625 -7.781 1 95.25 222 PHE A C 1
ATOM 1758 O O . PHE A 1 222 ? 14.273 19.578 -7.078 1 95.25 222 PHE A O 1
ATOM 1765 N N . TRP A 1 223 ? 14.18 18.453 -9.047 1 95.5 223 TRP A N 1
ATOM 1766 C CA . TRP A 1 223 ? 14.953 19.484 -9.75 1 95.5 223 TRP A CA 1
ATOM 1767 C C . TRP A 1 223 ? 14.211 20.812 -9.766 1 95.5 223 TRP A C 1
ATOM 1769 O O . TRP A 1 223 ? 14.789 21.859 -9.484 1 95.5 223 TRP A O 1
ATOM 1779 N N . TYR A 1 224 ? 13.016 20.781 -10.078 1 92.31 224 TYR A N 1
ATOM 1780 C CA . TYR A 1 224 ? 12.195 21.984 -10.125 1 92.31 224 TYR A CA 1
ATOM 1781 C C . TYR A 1 224 ? 12.133 22.656 -8.758 1 92.31 224 TYR A C 1
ATOM 1783 O O . TYR A 1 224 ? 12.273 23.875 -8.656 1 92.31 224 TYR A O 1
ATOM 1791 N N . MET A 1 225 ? 11.938 21.938 -7.754 1 91.94 225 MET A N 1
ATOM 1792 C CA . MET A 1 225 ? 11.883 22.469 -6.391 1 91.94 225 MET A CA 1
ATOM 1793 C C . MET A 1 225 ? 13.227 23.078 -6 1 91.94 225 MET A C 1
ATOM 1795 O O . MET A 1 225 ? 13.266 24.109 -5.332 1 91.94 225 MET A O 1
ATOM 1799 N N . GLY A 1 226 ? 14.219 22.406 -6.363 1 92.62 226 GLY A N 1
ATOM 1800 C CA . GLY A 1 226 ? 15.547 22.938 -6.094 1 92.62 226 GLY A CA 1
ATOM 1801 C C . GLY A 1 226 ? 15.805 24.281 -6.754 1 92.62 226 GLY A C 1
ATOM 1802 O O . GLY A 1 226 ? 16.359 25.188 -6.137 1 92.62 226 GLY A O 1
ATOM 1803 N N . GLN A 1 227 ? 15.352 24.422 -7.93 1 93.81 227 GLN A N 1
ATOM 1804 C CA . GLN A 1 227 ? 15.508 25.688 -8.656 1 93.81 227 GLN A CA 1
ATOM 1805 C C . GLN A 1 227 ? 14.68 26.797 -8.023 1 93.81 227 GLN A C 1
ATOM 1807 O O . GLN A 1 227 ? 15.133 27.938 -7.922 1 93.81 227 GLN A O 1
ATOM 1812 N N . ALA A 1 228 ? 13.547 26.422 -7.648 1 90.06 228 ALA A N 1
ATOM 1813 C CA . ALA A 1 228 ? 12.664 27.406 -7.012 1 90.06 228 ALA A CA 1
ATOM 1814 C C . ALA A 1 228 ? 13.242 27.875 -5.68 1 90.06 228 ALA A C 1
ATOM 1816 O O . ALA A 1 228 ? 13.141 29.062 -5.336 1 90.06 228 ALA A O 1
ATOM 1817 N N . GLU A 1 229 ? 13.758 26.953 -4.992 1 92.31 229 GLU A N 1
ATOM 1818 C CA . GLU A 1 229 ? 14.359 27.297 -3.707 1 92.31 229 GLU A CA 1
ATOM 1819 C C . GLU A 1 229 ? 15.602 28.156 -3.891 1 92.31 229 GLU A C 1
ATOM 1821 O O . GLU A 1 229 ? 15.852 29.078 -3.102 1 92.31 229 GLU A O 1
ATOM 1826 N N . GLU A 1 230 ? 16.344 27.891 -4.895 1 91.88 230 GLU A N 1
ATOM 1827 C CA . GLU A 1 230 ? 17.516 28.703 -5.199 1 91.88 230 GLU A CA 1
ATOM 1828 C C . GLU A 1 230 ? 17.125 30.094 -5.652 1 91.88 230 GLU A C 1
ATOM 1830 O O . GLU A 1 230 ? 17.781 31.078 -5.289 1 91.88 230 GLU A O 1
ATOM 1835 N N . ALA A 1 231 ? 16.141 30.203 -6.414 1 90.5 231 ALA A N 1
ATOM 1836 C CA . ALA A 1 231 ? 15.648 31.5 -6.875 1 90.5 231 ALA A CA 1
ATOM 1837 C C . ALA A 1 231 ? 15.109 32.312 -5.715 1 90.5 231 ALA A C 1
ATOM 1839 O O . ALA A 1 231 ? 15.281 33.562 -5.684 1 90.5 231 ALA A O 1
ATOM 1840 N N . ALA A 1 232 ? 14.43 31.703 -4.879 1 90.62 232 ALA A N 1
ATOM 1841 C CA . ALA A 1 232 ? 13.883 32.406 -3.713 1 90.62 232 ALA A CA 1
ATOM 1842 C C . ALA A 1 232 ? 15 32.906 -2.809 1 90.62 232 ALA A C 1
ATOM 1844 O O . ALA A 1 232 ? 14.883 34 -2.221 1 90.62 232 ALA A O 1
ATOM 1845 N N . LYS A 1 233 ? 16.062 32.219 -2.678 1 89.38 233 LYS A N 1
ATOM 1846 C CA . LYS A 1 233 ? 17.234 32.656 -1.912 1 89.38 233 LYS A CA 1
ATOM 1847 C C . LYS A 1 233 ? 17.922 33.844 -2.586 1 89.38 233 LYS A C 1
ATOM 1849 O O . LYS A 1 233 ? 18.391 34.75 -1.909 1 89.38 233 LYS A O 1
ATOM 1854 N N . GLY A 1 234 ? 17.969 33.75 -3.871 1 85.69 234 GLY A N 1
ATOM 1855 C CA . GLY A 1 234 ? 18.578 34.844 -4.617 1 85.69 234 GLY A CA 1
ATOM 1856 C C . GLY A 1 234 ? 17.766 36.125 -4.539 1 85.69 234 GLY A C 1
ATOM 1857 O O . GLY A 1 234 ? 18.344 37.219 -4.531 1 85.69 234 GLY A O 1
ATOM 1858 N N . ARG A 1 235 ? 16.531 36.125 -4.445 1 81.12 235 ARG A N 1
ATOM 1859 C CA . ARG A 1 235 ? 15.68 37.312 -4.34 1 81.12 235 ARG A CA 1
ATOM 1860 C C . ARG A 1 235 ? 15.781 37.938 -2.949 1 81.12 235 ARG A C 1
ATOM 1862 O O . ARG A 1 235 ? 15.641 39.125 -2.795 1 81.12 235 ARG A O 1
ATOM 1869 N N . LYS A 1 236 ? 15.953 37.219 -2.002 1 77.19 236 LYS A N 1
ATOM 1870 C CA . LYS A 1 236 ? 16.062 37.719 -0.635 1 77.19 236 LYS A CA 1
ATOM 1871 C C . LYS A 1 236 ? 17.469 38.281 -0.368 1 77.19 236 LYS A C 1
ATOM 1873 O O . LYS A 1 236 ? 17.656 39.062 0.552 1 77.19 236 LYS A O 1
ATOM 1878 N N . ALA A 1 237 ? 18.391 38 -1.186 1 71.75 237 ALA A N 1
ATOM 1879 C CA . ALA A 1 237 ? 19.734 38.531 -1.051 1 71.75 237 ALA A CA 1
ATOM 1880 C C . ALA A 1 237 ? 19.875 39.844 -1.838 1 71.75 237 ALA A C 1
ATOM 1882 O O . ALA A 1 237 ? 19.234 40.031 -2.873 1 71.75 237 ALA A O 1
ATOM 1883 N N . MET B 1 1 ? -16.062 -22.625 -19.531 1 31.62 1 MET B N 1
ATOM 1884 C CA . MET B 1 1 ? -17.281 -22.891 -18.766 1 31.62 1 MET B CA 1
ATOM 1885 C C . MET B 1 1 ? -17.562 -21.75 -17.797 1 31.62 1 MET B C 1
ATOM 1887 O O . MET B 1 1 ? -16.641 -21.125 -17.281 1 31.62 1 MET B O 1
ATOM 1891 N N . ASP B 1 2 ? -18.625 -21.062 -17.922 1 38.56 2 ASP B N 1
ATOM 1892 C CA . ASP B 1 2 ? -19.156 -20.094 -16.969 1 38.56 2 ASP B CA 1
ATOM 1893 C C . ASP B 1 2 ? -18.875 -20.516 -15.539 1 38.56 2 ASP B C 1
ATOM 1895 O O . ASP B 1 2 ? -19.25 -21.625 -15.133 1 38.56 2 ASP B O 1
ATOM 1899 N N . ALA B 1 3 ? -17.781 -20.188 -14.984 1 45.72 3 ALA B N 1
ATOM 1900 C CA . ALA B 1 3 ? -17.453 -20.625 -13.625 1 45.72 3 ALA B CA 1
ATOM 1901 C C . ALA B 1 3 ? -18.703 -20.906 -12.812 1 45.72 3 ALA B C 1
ATOM 1903 O O . ALA B 1 3 ? -18.656 -21.609 -11.805 1 45.72 3 ALA B O 1
ATOM 1904 N N . TYR B 1 4 ? -19.906 -20.156 -13.078 1 49.53 4 TYR B N 1
ATOM 1905 C CA . TYR B 1 4 ? -21.141 -20.328 -12.328 1 49.53 4 TYR B CA 1
ATOM 1906 C C . TYR B 1 4 ? -22.062 -21.359 -12.984 1 49.53 4 TYR B C 1
ATOM 1908 O O . TYR B 1 4 ? -23.203 -21.516 -12.586 1 49.53 4 TYR B O 1
ATOM 1916 N N . SER B 1 5 ? -21.844 -21.891 -14.086 1 50.44 5 SER B N 1
ATOM 1917 C CA . SER B 1 5 ? -22.875 -22.656 -14.773 1 50.44 5 SER B CA 1
ATOM 1918 C C . SER B 1 5 ? -23.219 -23.938 -14.016 1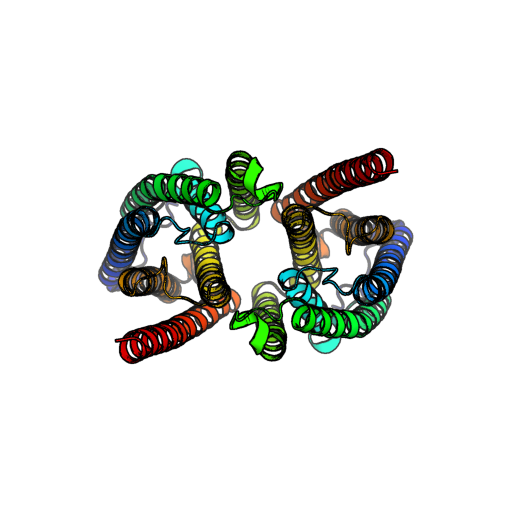 50.44 5 SER B C 1
ATOM 1920 O O . SER B 1 5 ? -24.375 -24.359 -13.977 1 50.44 5 SER B O 1
ATOM 1922 N N . SER B 1 6 ? -22.281 -24.781 -13.648 1 60.47 6 SER B N 1
ATOM 1923 C CA . SER B 1 6 ? -22.734 -26.031 -13.016 1 60.47 6 SER B CA 1
ATOM 1924 C C . SER B 1 6 ? -22.203 -26.141 -11.594 1 60.47 6 SER B C 1
ATOM 1926 O O . SER B 1 6 ? -21.016 -26.359 -11.383 1 60.47 6 SER B O 1
ATOM 1928 N N . PHE B 1 7 ? -23.109 -25.594 -10.727 1 68.12 7 PHE B N 1
ATOM 1929 C CA . PHE B 1 7 ? -22.734 -25.656 -9.312 1 68.12 7 PHE B CA 1
ATOM 1930 C C . PHE B 1 7 ? -22.688 -27.109 -8.844 1 68.12 7 PHE B C 1
ATOM 1932 O O . PHE B 1 7 ? -23.562 -27.906 -9.172 1 68.12 7 PHE B O 1
ATOM 1939 N N . PRO B 1 8 ? -21.609 -27.453 -8.281 1 78.44 8 PRO B N 1
ATOM 1940 C CA . PRO B 1 8 ? -21.609 -28.781 -7.645 1 78.44 8 PRO B CA 1
ATOM 1941 C C . PRO B 1 8 ? -22.719 -28.938 -6.613 1 78.44 8 PRO B C 1
ATOM 1943 O O . PRO B 1 8 ? -23.219 -27.938 -6.086 1 78.44 8 PRO B O 1
ATOM 1946 N N . ALA B 1 9 ? -23.172 -30.141 -6.492 1 76.5 9 ALA B N 1
ATOM 1947 C CA . ALA B 1 9 ? -24.281 -30.469 -5.586 1 76.5 9 ALA B CA 1
ATOM 1948 C C . ALA B 1 9 ? -24.016 -29.922 -4.184 1 76.5 9 ALA B C 1
ATOM 1950 O O . ALA B 1 9 ? -24.922 -29.422 -3.525 1 76.5 9 ALA B O 1
ATOM 1951 N N . GLU B 1 10 ? -22.812 -29.953 -3.691 1 82.19 10 GLU B N 1
ATOM 1952 C CA . GLU B 1 10 ? -22.453 -29.5 -2.35 1 82.19 10 GLU B CA 1
ATOM 1953 C C . GLU B 1 10 ? -22.656 -28 -2.205 1 82.19 10 GLU B C 1
ATOM 1955 O O . GLU B 1 10 ? -23.094 -27.516 -1.158 1 82.19 10 GLU B O 1
ATOM 1960 N N . PHE B 1 11 ? -22.453 -27.312 -3.209 1 86.12 11 PHE B N 1
ATOM 1961 C CA . PHE B 1 11 ? -22.609 -25.859 -3.16 1 86.12 11 PHE B CA 1
ATOM 1962 C C . PHE B 1 11 ? -24.078 -25.484 -3.295 1 86.12 11 PHE B C 1
ATOM 1964 O O . PHE B 1 11 ? -24.516 -24.484 -2.717 1 86.12 11 PHE B O 1
ATOM 1971 N N . GLU B 1 12 ? -24.75 -26.266 -3.994 1 85.62 12 GLU B N 1
ATOM 1972 C CA . GLU B 1 12 ? -26.188 -26 -4.145 1 85.62 12 GLU B CA 1
ATOM 1973 C C . GLU B 1 12 ? -26.891 -25.984 -2.791 1 85.62 12 GLU B C 1
ATOM 1975 O O . GLU B 1 12 ? -27.828 -25.203 -2.582 1 85.62 12 GLU B O 1
ATOM 1980 N N . ALA B 1 13 ? -26.406 -26.766 -1.874 1 86.5 13 ALA B N 1
ATOM 1981 C CA . ALA B 1 13 ? -27 -26.844 -0.544 1 86.5 13 ALA B CA 1
ATOM 1982 C C . ALA B 1 13 ? -26.781 -25.547 0.23 1 86.5 13 ALA B C 1
ATOM 1984 O O . ALA B 1 13 ? -27.609 -25.156 1.054 1 86.5 13 ALA B O 1
ATOM 1985 N N . VAL B 1 14 ? -25.703 -24.812 -0.004 1 90.69 14 VAL B N 1
ATOM 1986 C CA . VAL B 1 14 ? -25.359 -23.625 0.775 1 90.69 14 VAL B CA 1
ATOM 1987 C C . VAL B 1 14 ? -25.578 -22.375 -0.068 1 90.69 14 VAL B C 1
ATOM 1989 O O . VAL B 1 14 ? -25.359 -21.266 0.405 1 90.69 14 VAL B O 1
ATOM 1992 N N . ARG B 1 15 ? -26.078 -22.531 -1.199 1 88.69 15 ARG B N 1
ATOM 1993 C CA . ARG B 1 15 ? -26.266 -21.422 -2.141 1 88.69 15 ARG B CA 1
ATOM 1994 C C . ARG B 1 15 ? -27.172 -20.344 -1.556 1 88.69 15 ARG B C 1
ATOM 1996 O O . ARG B 1 15 ? -26.875 -19.156 -1.683 1 88.69 15 ARG B O 1
ATOM 2003 N N . PRO B 1 16 ? -28.219 -20.703 -0.905 1 91.06 16 PRO B N 1
ATOM 2004 C CA . PRO B 1 16 ? -29.047 -19.641 -0.309 1 91.06 16 PRO B CA 1
ATOM 2005 C C . PRO B 1 16 ? -28.281 -18.828 0.732 1 91.06 16 PRO B C 1
ATOM 2007 O O . PRO B 1 16 ? -28.484 -17.609 0.83 1 91.06 16 PRO B O 1
ATOM 2010 N N . ILE B 1 17 ? -27.5 -19.453 1.506 1 93.44 17 ILE B N 1
ATOM 2011 C CA . ILE B 1 17 ? -26.688 -18.75 2.492 1 93.44 17 ILE B CA 1
ATOM 2012 C C . ILE B 1 17 ? -25.719 -17.812 1.783 1 93.44 17 ILE B C 1
ATOM 2014 O O . ILE B 1 17 ? -25.547 -16.656 2.193 1 93.44 17 ILE B O 1
ATOM 2018 N N . TYR B 1 18 ? -25.141 -18.266 0.749 1 91.69 18 TYR B N 1
ATOM 2019 C CA . TYR B 1 18 ? -24.219 -17.453 -0.041 1 91.69 18 TYR B CA 1
ATOM 2020 C C . TYR B 1 18 ? -24.922 -16.234 -0.618 1 91.69 18 TYR B C 1
ATOM 2022 O O . TYR B 1 18 ? -24.406 -15.117 -0.564 1 91.69 18 TYR B O 1
ATOM 2030 N N . ASN B 1 19 ? -26.078 -16.422 -1.105 1 90.44 19 ASN B N 1
ATOM 2031 C CA . ASN B 1 19 ? -26.844 -15.312 -1.686 1 90.44 19 ASN B CA 1
ATOM 2032 C C . ASN B 1 19 ? -27.172 -14.258 -0.64 1 90.44 19 ASN B C 1
ATOM 2034 O O . ASN B 1 19 ? -27.156 -13.055 -0.932 1 90.44 19 ASN B O 1
ATOM 2038 N N . VAL B 1 20 ? -27.484 -14.688 0.537 1 94.31 20 VAL B N 1
ATOM 2039 C CA . VAL B 1 20 ? -27.781 -13.758 1.621 1 94.31 20 VAL B CA 1
ATOM 2040 C C . VAL B 1 20 ? -26.516 -12.969 1.993 1 94.31 20 VAL B C 1
ATOM 2042 O O . VAL B 1 20 ? -26.594 -11.766 2.254 1 94.31 20 VAL B O 1
ATOM 2045 N N . LEU B 1 21 ? -25.422 -13.594 2.008 1 95.12 21 LEU B N 1
ATOM 2046 C CA . LEU B 1 21 ? -24.156 -12.945 2.334 1 95.12 21 LEU B CA 1
ATOM 2047 C C . LEU B 1 21 ? -23.797 -11.906 1.281 1 95.12 21 LEU B C 1
ATOM 2049 O O . LEU B 1 21 ? -23.391 -10.789 1.618 1 95.12 21 LEU B O 1
ATOM 2053 N N . VAL B 1 22 ? -24 -12.266 0.057 1 91.69 22 VAL B N 1
ATOM 2054 C CA . VAL B 1 22 ? -23.688 -11.344 -1.031 1 91.69 22 VAL B CA 1
ATOM 2055 C C . VAL B 1 22 ? -24.625 -10.141 -0.968 1 91.69 22 VAL B C 1
ATOM 2057 O O . VAL B 1 22 ? -24.188 -9 -1.116 1 91.69 22 VAL B O 1
ATOM 2060 N N . ALA B 1 23 ? -25.859 -10.438 -0.741 1 93.81 23 ALA B N 1
ATOM 2061 C CA . ALA B 1 23 ? -26.828 -9.359 -0.635 1 93.81 23 ALA B CA 1
ATOM 2062 C C . ALA B 1 23 ? -26.516 -8.445 0.546 1 93.81 23 ALA B C 1
ATOM 2064 O O . ALA B 1 23 ? -26.641 -7.223 0.441 1 93.81 23 ALA B O 1
ATOM 2065 N N . THR B 1 24 ? -26.156 -9.039 1.62 1 96.88 24 THR B N 1
ATOM 2066 C CA . THR B 1 24 ? -25.797 -8.266 2.803 1 96.88 24 THR B CA 1
ATOM 2067 C C . THR B 1 24 ? -24.562 -7.406 2.529 1 96.88 24 THR B C 1
ATOM 2069 O O . THR B 1 24 ? -24.547 -6.219 2.867 1 96.88 24 THR B O 1
ATOM 2072 N N . ALA B 1 25 ? -23.594 -7.965 1.935 1 96.5 25 ALA B N 1
ATOM 2073 C CA . ALA B 1 25 ? -22.375 -7.223 1.591 1 96.5 25 ALA B CA 1
ATOM 2074 C C . ALA B 1 25 ? -22.703 -6.051 0.669 1 96.5 25 ALA B C 1
ATOM 2076 O O . ALA B 1 25 ? -22.25 -4.926 0.907 1 96.5 25 ALA B O 1
ATOM 2077 N N . GLY B 1 26 ? -23.484 -6.336 -0.341 1 95.75 26 GLY B N 1
ATOM 2078 C CA . GLY B 1 26 ? -23.844 -5.305 -1.299 1 95.75 26 GLY B CA 1
ATOM 2079 C C . GLY B 1 26 ? -24.641 -4.164 -0.677 1 95.75 26 GLY B C 1
ATOM 2080 O O . GLY B 1 26 ? -24.312 -2.994 -0.892 1 95.75 26 GLY B O 1
ATOM 2081 N N . MET B 1 27 ? -25.531 -4.504 0.151 1 96.62 27 MET B N 1
ATOM 2082 C CA . MET B 1 27 ? -26.422 -3.502 0.751 1 96.62 27 MET B CA 1
ATOM 2083 C C . MET B 1 27 ? -25.672 -2.688 1.805 1 96.62 27 MET B C 1
ATOM 2085 O O . MET B 1 27 ? -25.828 -1.468 1.876 1 96.62 27 MET B O 1
ATOM 2089 N N . MET B 1 28 ? -24.922 -3.336 2.574 1 97.94 28 MET B N 1
ATOM 2090 C CA . MET B 1 28 ? -24.203 -2.648 3.639 1 97.94 28 MET B CA 1
ATOM 2091 C C . MET B 1 28 ? -23.188 -1.672 3.064 1 97.94 28 MET B C 1
ATOM 2093 O O . MET B 1 28 ? -23.047 -0.552 3.559 1 97.94 28 MET B O 1
ATOM 2097 N N . TRP B 1 29 ? -22.516 -2.039 2.031 1 97 29 TRP B N 1
ATOM 2098 C CA . TRP B 1 29 ? -21.562 -1.13 1.41 1 97 29 TRP B CA 1
ATOM 2099 C C . TRP B 1 29 ? -22.266 0.022 0.713 1 97 29 TRP B C 1
ATOM 2101 O O . TRP B 1 29 ? -21.766 1.144 0.669 1 97 29 TRP B O 1
ATOM 2111 N N . LEU B 1 30 ? -23.406 -0.293 0.148 1 97.12 30 LEU B N 1
ATOM 2112 C CA . LEU B 1 30 ? -24.172 0.787 -0.462 1 97.12 30 LEU B CA 1
ATOM 2113 C C . LEU B 1 30 ? -24.578 1.821 0.582 1 97.12 30 LEU B C 1
ATOM 2115 O O . LEU B 1 30 ? -24.422 3.023 0.366 1 97.12 30 LEU B O 1
ATOM 2119 N N . ILE B 1 31 ? -25.047 1.346 1.659 1 97.81 31 ILE B N 1
ATOM 2120 C CA . ILE B 1 31 ? -25.406 2.244 2.752 1 97.81 31 ILE B CA 1
ATOM 2121 C C . ILE B 1 31 ? -24.156 2.998 3.225 1 97.81 31 ILE B C 1
ATOM 2123 O O . ILE B 1 31 ? -24.219 4.207 3.471 1 97.81 31 ILE B O 1
ATOM 2127 N N . ASN B 1 32 ? -23.094 2.324 3.32 1 97.81 32 ASN B N 1
ATOM 2128 C CA . ASN B 1 32 ? -21.844 2.951 3.738 1 97.81 32 ASN B CA 1
ATOM 2129 C C . ASN B 1 32 ? -21.453 4.109 2.82 1 97.81 32 ASN B C 1
ATOM 2131 O O . ASN B 1 32 ? -21.094 5.184 3.293 1 97.81 32 ASN B O 1
ATOM 2135 N N . TYR B 1 33 ? -21.578 3.891 1.555 1 97.31 33 TYR B N 1
ATOM 2136 C CA . TYR B 1 33 ? -21.203 4.918 0.59 1 97.31 33 TYR B CA 1
ATOM 2137 C C . TYR B 1 33 ? -22.109 6.137 0.708 1 97.31 33 TYR B C 1
ATOM 2139 O O . TYR B 1 33 ? -21.641 7.277 0.647 1 97.31 33 TYR B O 1
ATOM 2147 N N . ILE B 1 34 ? -23.328 5.871 0.921 1 97.19 34 ILE B N 1
ATOM 2148 C CA . ILE B 1 34 ? -24.297 6.965 1.031 1 97.19 34 ILE B CA 1
ATOM 2149 C C . ILE B 1 34 ? -24.016 7.777 2.293 1 97.19 34 ILE B C 1
ATOM 2151 O O . ILE B 1 34 ? -23.984 9.008 2.252 1 97.19 34 ILE B O 1
ATOM 2155 N N . VAL B 1 35 ? -23.781 7.082 3.324 1 97.25 35 VAL B N 1
ATOM 2156 C CA . VAL B 1 35 ? -23.484 7.75 4.586 1 97.25 35 VAL B CA 1
ATOM 2157 C C . VAL B 1 35 ? -22.156 8.5 4.473 1 97.25 35 VAL B C 1
ATOM 2159 O O . VAL B 1 35 ? -22.016 9.594 5.027 1 97.25 35 VAL B O 1
ATOM 2162 N N . THR B 1 36 ? -21.234 7.934 3.799 1 97.06 36 THR B N 1
ATOM 2163 C CA . THR B 1 36 ? -19.938 8.57 3.596 1 97.06 36 THR B CA 1
ATOM 2164 C C . THR B 1 36 ? -20.094 9.875 2.824 1 97.06 36 THR B C 1
ATOM 2166 O O . THR B 1 36 ? -19.469 10.883 3.176 1 97.06 36 THR B O 1
ATOM 2169 N N . VAL B 1 37 ? -20.906 9.867 1.827 1 97 37 VAL B N 1
ATOM 2170 C CA . VAL B 1 37 ? -21.172 11.078 1.055 1 97 37 VAL B CA 1
ATOM 2171 C C . VAL B 1 37 ? -21.75 12.156 1.966 1 97 37 VAL B C 1
ATOM 2173 O O . VAL B 1 37 ? -21.281 13.305 1.952 1 97 37 VAL B O 1
ATOM 2176 N N . ARG B 1 38 ? -22.625 11.781 2.752 1 96.69 38 ARG B N 1
ATOM 2177 C CA . ARG B 1 38 ? -23.234 12.734 3.672 1 96.69 38 ARG B CA 1
ATOM 2178 C C . ARG B 1 38 ? -22.203 13.289 4.656 1 96.69 38 ARG B C 1
ATOM 2180 O O . ARG B 1 38 ? -22.203 14.484 4.934 1 96.69 38 ARG B O 1
ATOM 2187 N N . GLN B 1 39 ? -21.391 12.414 5.098 1 96.38 39 GLN B N 1
ATOM 2188 C CA . GLN B 1 39 ? -20.375 12.797 6.086 1 96.38 39 GLN B CA 1
ATOM 2189 C C . GLN B 1 39 ? -19.375 13.781 5.492 1 96.38 39 GLN B C 1
ATOM 2191 O O . GLN B 1 39 ? -18.953 14.727 6.16 1 96.38 39 GLN B O 1
ATOM 2196 N N . ILE B 1 40 ? -18.969 13.625 4.293 1 95.56 40 ILE B N 1
ATOM 2197 C CA . ILE B 1 40 ? -18 14.469 3.602 1 95.56 40 ILE B CA 1
ATOM 2198 C C . ILE B 1 40 ? -18.547 15.891 3.494 1 95.56 40 ILE B C 1
ATOM 2200 O O . ILE B 1 40 ? -17.844 16.859 3.803 1 95.56 40 ILE B O 1
ATOM 2204 N N . PHE B 1 41 ? -19.75 16.031 3.207 1 94.62 41 PHE B N 1
ATOM 2205 C CA . PHE B 1 41 ? -20.297 17.359 2.945 1 94.62 41 PHE B CA 1
ATOM 2206 C C . PHE B 1 41 ? -20.812 18 4.23 1 94.62 41 PHE B C 1
ATOM 2208 O O . PHE B 1 41 ? -20.891 19.219 4.336 1 94.62 41 PHE B O 1
ATOM 2215 N N . ARG B 1 42 ? -21.078 17.172 5.16 1 94.31 42 ARG B N 1
ATOM 2216 C CA . ARG B 1 42 ? -21.5 17.703 6.449 1 94.31 42 ARG B CA 1
ATOM 2217 C C . ARG B 1 42 ? -20.297 18.25 7.234 1 94.31 42 ARG B C 1
ATOM 2219 O O . ARG B 1 42 ? -20.344 19.375 7.707 1 94.31 42 ARG B O 1
ATOM 2226 N N . ASP B 1 43 ? -19.281 17.406 7.336 1 93.69 43 ASP B N 1
ATOM 2227 C CA . ASP B 1 43 ? -18.125 17.781 8.141 1 93.69 43 ASP B CA 1
ATOM 2228 C C . ASP B 1 43 ? -17.094 18.531 7.301 1 93.69 43 ASP B C 1
ATOM 2230 O O . ASP B 1 43 ? -16.172 19.141 7.844 1 93.69 43 ASP B O 1
ATOM 2234 N N . ARG B 1 44 ? -17.203 18.5 5.988 1 93 44 ARG B N 1
ATOM 2235 C CA . ARG B 1 44 ? -16.297 19.172 5.055 1 93 44 ARG B CA 1
ATOM 2236 C C . ARG B 1 44 ? -14.859 18.703 5.246 1 93 44 ARG B C 1
ATOM 2238 O O . ARG B 1 44 ? -13.945 19.531 5.344 1 93 44 ARG B O 1
ATOM 2245 N N . VAL B 1 45 ? -14.742 17.422 5.469 1 91.5 45 VAL B N 1
ATOM 2246 C CA . VAL B 1 45 ? -13.445 16.781 5.543 1 91.5 45 VAL B CA 1
ATOM 2247 C C . VAL B 1 45 ? -13.492 15.438 4.809 1 91.5 45 VAL B C 1
ATOM 2249 O O . VAL B 1 45 ? -14.57 14.875 4.598 1 91.5 45 VAL B O 1
ATOM 2252 N N . ARG B 1 46 ? -12.281 14.977 4.402 1 90.31 46 ARG B N 1
ATOM 2253 C CA . ARG B 1 46 ? -12.211 13.664 3.77 1 90.31 46 ARG B CA 1
ATOM 2254 C C . ARG B 1 46 ? -12.609 12.57 4.746 1 90.31 46 ARG B C 1
ATOM 2256 O O . ARG B 1 46 ? -12 12.414 5.805 1 90.31 46 ARG B O 1
ATOM 2263 N N . ALA B 1 47 ? -13.625 11.781 4.34 1 91.81 47 ALA B N 1
ATOM 2264 C CA . ALA B 1 47 ? -14.117 10.719 5.215 1 91.81 47 ALA B CA 1
ATOM 2265 C C . ALA B 1 47 ? -13.328 9.43 5.008 1 91.81 47 ALA B C 1
ATOM 2267 O O . ALA B 1 47 ? -13.266 8.586 5.902 1 91.81 47 ALA B O 1
ATOM 2268 N N . ILE B 1 48 ? -12.82 9.266 3.811 1 91.94 48 ILE B N 1
ATOM 2269 C CA . ILE B 1 48 ? -12.039 8.094 3.443 1 91.94 48 ILE B CA 1
ATOM 2270 C C . ILE B 1 48 ? -10.68 8.531 2.898 1 91.94 48 ILE B C 1
ATOM 2272 O O . ILE B 1 48 ? -10.586 9.516 2.156 1 91.94 48 ILE B O 1
ATOM 2276 N N . PRO B 1 49 ? -9.648 7.789 3.332 1 91.19 49 PRO B N 1
ATOM 2277 C CA . PRO B 1 49 ? -8.336 8.156 2.807 1 91.19 49 PRO B CA 1
ATOM 2278 C C . PRO B 1 49 ? -8.242 8.016 1.289 1 91.19 49 PRO B C 1
ATOM 2280 O O . PRO B 1 49 ? -8.797 7.074 0.719 1 91.19 49 PRO B O 1
ATOM 2283 N N . LEU B 1 50 ? -7.449 8.852 0.724 1 87.69 50 LEU B N 1
ATOM 2284 C CA . LEU B 1 50 ? -7.398 8.953 -0.73 1 87.69 50 LEU B CA 1
ATOM 2285 C C . LEU B 1 50 ? -6.789 7.699 -1.344 1 87.69 50 LEU B C 1
ATOM 2287 O O . LEU B 1 50 ? -7.23 7.246 -2.402 1 87.69 50 LEU B O 1
ATOM 2291 N N . VAL B 1 51 ? -5.793 7.141 -0.696 1 89.5 51 VAL B N 1
ATOM 2292 C CA . VAL B 1 51 ? -5.113 5.965 -1.23 1 89.5 51 VAL B CA 1
ATOM 2293 C C . VAL B 1 51 ? -6.102 4.805 -1.341 1 89.5 51 VAL B C 1
ATOM 2295 O O . VAL B 1 51 ? -6.184 4.148 -2.381 1 89.5 51 VAL B O 1
ATOM 2298 N N . SER B 1 52 ? -6.805 4.59 -0.317 1 93.56 52 SER B N 1
ATOM 2299 C CA . SER B 1 52 ? -7.805 3.525 -0.313 1 93.56 52 SER B CA 1
ATOM 2300 C C . SER B 1 52 ? -8.922 3.814 -1.307 1 93.56 52 SER B C 1
ATOM 2302 O O . SER B 1 52 ? -9.438 2.898 -1.956 1 93.56 52 SER B O 1
ATOM 2304 N N . LEU B 1 53 ? -9.266 5.043 -1.361 1 94.25 53 LEU B N 1
ATOM 2305 C CA . LEU B 1 53 ? -10.32 5.449 -2.283 1 94.25 53 LEU B CA 1
ATOM 2306 C C . LEU B 1 53 ? -9.922 5.168 -3.727 1 94.25 53 LEU B C 1
ATOM 2308 O O . LEU B 1 53 ? -10.711 4.621 -4.5 1 94.25 53 LEU B O 1
ATOM 2312 N N . CYS B 1 54 ? -8.719 5.48 -4.09 1 94.94 54 CYS B N 1
ATOM 2313 C CA . CYS B 1 54 ? -8.219 5.258 -5.445 1 94.94 54 CYS B CA 1
ATOM 2314 C C . CYS B 1 54 ? -8.133 3.771 -5.758 1 94.94 54 CYS B C 1
ATOM 2316 O O . CYS B 1 54 ? -8.492 3.342 -6.859 1 94.94 54 CYS B O 1
ATOM 2318 N N . CYS B 1 55 ? -7.707 3.053 -4.801 1 95.31 55 CYS B N 1
ATOM 2319 C CA . CYS B 1 55 ? -7.602 1.608 -4.973 1 95.31 55 CYS B CA 1
ATOM 2320 C C . CYS B 1 55 ? -8.984 0.978 -5.133 1 95.31 55 CYS B C 1
ATOM 2322 O O . CYS B 1 55 ? -9.18 0.118 -5.992 1 95.31 55 CYS B O 1
ATOM 2324 N N . ASN B 1 56 ? -9.906 1.425 -4.371 1 95.25 56 ASN B N 1
ATOM 2325 C CA . ASN B 1 56 ? -11.25 0.862 -4.359 1 95.25 56 ASN B CA 1
ATOM 2326 C C . ASN B 1 56 ? -12.008 1.188 -5.641 1 95.25 56 ASN B C 1
ATOM 2328 O O . ASN B 1 56 ? -12.633 0.31 -6.238 1 95.25 56 ASN B O 1
ATOM 2332 N N . ILE B 1 57 ? -11.961 2.381 -6.012 1 96 57 ILE B N 1
ATOM 2333 C CA . ILE B 1 57 ? -12.695 2.758 -7.215 1 96 57 ILE B CA 1
ATOM 2334 C C . ILE B 1 57 ? -12.062 2.09 -8.438 1 96 57 ILE B C 1
ATOM 2336 O O . ILE B 1 57 ? -12.766 1.729 -9.383 1 96 57 ILE B O 1
ATOM 2340 N N . ALA B 1 58 ? -10.781 1.954 -8.453 1 96.94 58 ALA B N 1
ATOM 2341 C CA . ALA B 1 58 ? -10.117 1.239 -9.539 1 96.94 58 ALA B CA 1
ATOM 2342 C C . ALA B 1 58 ? -10.602 -0.207 -9.617 1 96.94 58 ALA B C 1
ATOM 2344 O O . ALA B 1 58 ? -10.82 -0.733 -10.711 1 96.94 58 ALA B O 1
ATOM 2345 N N . TRP B 1 59 ? -10.719 -0.799 -8.484 1 95.62 59 TRP B N 1
ATOM 2346 C CA . TRP B 1 59 ? -11.227 -2.166 -8.422 1 95.62 59 TRP B CA 1
ATOM 2347 C C . TRP B 1 59 ? -12.641 -2.242 -8.977 1 95.62 59 TRP B C 1
ATOM 2349 O O . TRP B 1 59 ? -12.938 -3.08 -9.828 1 95.62 59 TRP B O 1
ATOM 2359 N N . GLU B 1 60 ? -13.5 -1.359 -8.562 1 94.56 60 GLU B N 1
ATOM 2360 C CA . GLU B 1 60 ? -14.883 -1.345 -9.031 1 94.56 60 GLU B CA 1
ATOM 2361 C C . GLU B 1 60 ? -14.961 -1.085 -10.531 1 94.56 60 GLU B C 1
ATOM 2363 O O . GLU B 1 60 ? -15.758 -1.709 -11.234 1 94.56 60 GLU B O 1
ATOM 2368 N N . PHE B 1 61 ? -14.117 -0.205 -10.93 1 94.12 61 PHE B N 1
ATOM 2369 C CA . PHE B 1 61 ? -14.086 0.144 -12.344 1 94.12 61 PHE B CA 1
ATOM 2370 C C . PHE B 1 61 ? -13.703 -1.063 -13.195 1 94.12 61 PHE B C 1
ATOM 2372 O O . PHE B 1 61 ? -14.352 -1.348 -14.203 1 94.12 61 PHE B O 1
ATOM 2379 N N . THR B 1 62 ? -12.703 -1.773 -12.766 1 93.5 62 THR B N 1
ATOM 2380 C CA . THR B 1 62 ? -12.242 -2.924 -13.539 1 93.5 62 THR B CA 1
ATOM 2381 C C . THR B 1 62 ? -13.281 -4.043 -13.508 1 93.5 62 THR B C 1
ATOM 2383 O O . THR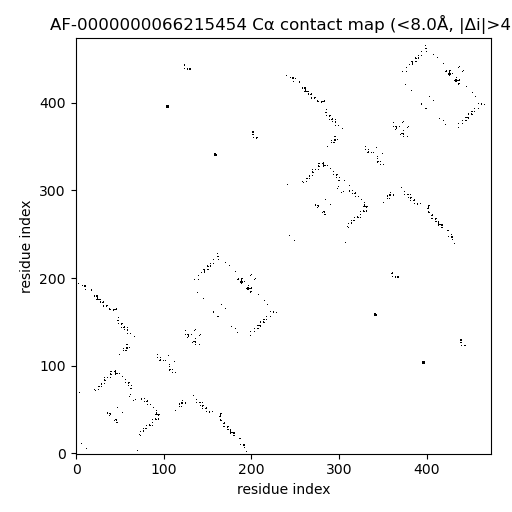 B 1 62 ? -13.508 -4.711 -14.523 1 93.5 62 THR B O 1
ATOM 2386 N N . VAL B 1 63 ? -13.898 -4.215 -12.406 1 90.88 63 VAL B N 1
ATOM 2387 C CA . VAL B 1 63 ? -14.891 -5.281 -12.266 1 90.88 63 VAL B CA 1
ATOM 2388 C C . VAL B 1 63 ? -16.094 -4.98 -13.141 1 90.88 63 VAL B C 1
ATOM 2390 O O . VAL B 1 63 ? -16.625 -5.875 -13.805 1 90.88 63 VAL B O 1
ATOM 2393 N N . VAL B 1 64 ? -16.453 -3.781 -13.195 1 90.25 64 VAL B N 1
ATOM 2394 C CA . VAL B 1 64 ? -17.688 -3.4 -13.883 1 90.25 64 VAL B CA 1
ATOM 2395 C C . VAL B 1 64 ? -17.406 -3.215 -15.375 1 90.25 64 VAL B C 1
ATOM 2397 O O . VAL B 1 64 ? -18.203 -3.658 -16.219 1 90.25 64 VAL B O 1
ATOM 2400 N N . LEU B 1 65 ? -16.281 -2.689 -15.734 1 89.56 65 LEU B N 1
ATOM 2401 C CA . LEU B 1 65 ? -16.109 -2.225 -17.109 1 89.56 65 LEU B CA 1
ATOM 2402 C C . LEU B 1 65 ? -15.086 -3.08 -17.844 1 89.56 65 LEU B C 1
ATOM 2404 O O . LEU B 1 65 ? -15.078 -3.119 -19.078 1 89.56 65 LEU B O 1
ATOM 2408 N N . VAL B 1 66 ? -14.25 -3.797 -17.109 1 86.56 66 VAL B N 1
ATOM 2409 C CA . VAL B 1 66 ? -13.164 -4.488 -17.797 1 86.56 66 VAL B CA 1
ATOM 2410 C C . VAL B 1 66 ? -13.43 -5.992 -17.797 1 86.56 66 VAL B C 1
ATOM 2412 O O . VAL B 1 66 ? -13.266 -6.648 -18.828 1 86.56 66 VAL B O 1
ATOM 2415 N N . TYR B 1 67 ? -13.773 -6.613 -16.625 1 83.38 67 TYR B N 1
ATOM 2416 C CA . TYR B 1 67 ? -13.797 -8.062 -16.469 1 83.38 67 TYR B CA 1
ATOM 2417 C C . TYR B 1 67 ? -15.188 -8.617 -16.766 1 83.38 67 TYR B C 1
ATOM 2419 O O . TYR B 1 67 ? -16.188 -8.039 -16.359 1 83.38 67 TYR B O 1
ATOM 2427 N N . ARG B 1 68 ? -15.672 -8.844 -17.891 1 62.75 68 ARG B N 1
ATOM 2428 C CA . ARG B 1 68 ? -16.922 -9.469 -18.312 1 62.75 68 ARG B CA 1
ATOM 2429 C C . ARG B 1 68 ? -17.359 -10.539 -17.328 1 62.75 68 ARG B C 1
ATOM 2431 O O . ARG B 1 68 ? -16.516 -11.188 -16.688 1 62.75 68 ARG B O 1
ATOM 2438 N N . ARG B 1 69 ? -18.484 -10.766 -16.641 1 62.31 69 ARG B N 1
ATOM 2439 C CA . ARG B 1 69 ? -19.5 -11.797 -16.453 1 62.31 69 ARG B CA 1
ATOM 2440 C C . ARG B 1 69 ? -19.609 -12.203 -14.984 1 62.31 69 ARG B C 1
ATOM 2442 O O . ARG B 1 69 ? -19.844 -13.367 -14.672 1 62.31 69 ARG B O 1
ATOM 2449 N N . PRO B 1 70 ? -19.172 -11.273 -13.953 1 62.28 70 PRO B N 1
ATOM 2450 C CA . PRO B 1 70 ? -19.469 -11.961 -12.695 1 62.28 70 PRO B CA 1
ATOM 2451 C C . PRO B 1 70 ? -20.953 -12.312 -12.547 1 62.28 70 PRO B C 1
ATOM 2453 O O . PRO B 1 70 ? -21.75 -11.984 -13.422 1 62.28 70 PRO B O 1
ATOM 2456 N N . TYR B 1 71 ? -21.344 -12.945 -11.5 1 68.88 71 TYR B N 1
ATOM 2457 C CA . TYR B 1 71 ? -22.688 -13.117 -10.953 1 68.88 71 TYR B CA 1
ATOM 2458 C C . TYR B 1 71 ? -23.484 -11.82 -11.055 1 68.88 71 TYR B C 1
ATOM 2460 O O . TYR B 1 71 ? -22.969 -10.742 -10.742 1 68.88 71 TYR B O 1
ATOM 2468 N N . LEU B 1 72 ? -24.641 -11.906 -11.742 1 75.75 72 LEU B N 1
ATOM 2469 C CA . LEU B 1 72 ? -25.469 -10.75 -12.062 1 75.75 72 LEU B CA 1
ATOM 2470 C C . LEU B 1 72 ? -25.656 -9.867 -10.836 1 75.75 72 LEU B C 1
ATOM 2472 O O . LEU B 1 72 ? -25.484 -8.641 -10.914 1 75.75 72 LEU B O 1
ATOM 2476 N N . LEU B 1 73 ? -26 -10.469 -9.68 1 77.88 73 LEU B N 1
ATOM 2477 C CA . LEU B 1 73 ? -26.25 -9.703 -8.461 1 77.88 73 LEU B CA 1
ATOM 2478 C C . LEU B 1 73 ? -25.016 -8.93 -8.039 1 77.88 73 LEU B C 1
ATOM 2480 O O . LEU B 1 73 ? -25.094 -7.758 -7.676 1 77.88 73 LEU B O 1
ATOM 2484 N N . PHE B 1 74 ? -23.969 -9.547 -8.133 1 80.5 74 PHE B N 1
ATOM 2485 C CA . PHE B 1 74 ? -22.703 -8.93 -7.777 1 80.5 74 PHE B CA 1
ATOM 2486 C C . PHE B 1 74 ? -22.375 -7.781 -8.727 1 80.5 74 PHE B C 1
ATOM 2488 O O . PHE B 1 74 ? -21.906 -6.727 -8.289 1 80.5 74 PHE B O 1
ATOM 2495 N N . GLU B 1 75 ? -22.75 -7.844 -9.945 1 82.81 75 GLU B N 1
ATOM 2496 C CA . GLU B 1 75 ? -22.469 -6.816 -10.945 1 82.81 75 GLU B CA 1
ATOM 2497 C C . GLU B 1 75 ? -23.328 -5.574 -10.711 1 82.81 75 GLU B C 1
ATOM 2499 O O . GLU B 1 75 ? -22.859 -4.449 -10.914 1 82.81 75 GLU B O 1
ATOM 2504 N N . ILE B 1 76 ? -24.484 -5.832 -10.305 1 85.69 76 ILE B N 1
ATOM 2505 C CA . ILE B 1 76 ? -25.391 -4.723 -10.062 1 85.69 76 ILE B CA 1
ATOM 2506 C C . ILE B 1 76 ? -24.891 -3.896 -8.875 1 85.69 76 ILE B C 1
ATOM 2508 O O . ILE B 1 76 ? -24.828 -2.668 -8.945 1 85.69 76 ILE B O 1
ATOM 2512 N N . PHE B 1 77 ? -24.516 -4.59 -7.859 1 89.38 77 PHE B N 1
ATOM 2513 C CA . PHE B 1 77 ? -24 -3.883 -6.695 1 89.38 77 PHE B CA 1
ATOM 2514 C C . PHE B 1 77 ? -22.719 -3.141 -7.043 1 89.38 77 PHE B C 1
ATOM 2516 O O . PHE B 1 77 ? -22.516 -1.993 -6.637 1 89.38 77 PHE B O 1
ATOM 2523 N N . CYS B 1 78 ? -21.875 -3.73 -7.824 1 89.81 78 CYS B N 1
ATOM 2524 C CA . CYS B 1 78 ? -20.625 -3.094 -8.195 1 89.81 78 CYS B CA 1
ATOM 2525 C C . CYS B 1 78 ? -20.859 -1.828 -9.008 1 89.81 78 CYS B C 1
ATOM 2527 O O . CYS B 1 78 ? -20.172 -0.828 -8.828 1 89.81 78 CYS B O 1
ATOM 2529 N N . ALA B 1 79 ? -21.891 -1.897 -9.82 1 90.88 79 ALA B N 1
ATOM 2530 C CA . ALA B 1 79 ? -22.219 -0.721 -10.617 1 90.88 79 ALA B CA 1
ATOM 2531 C C . ALA B 1 79 ? -22.75 0.41 -9.734 1 90.88 79 ALA B C 1
ATOM 2533 O O . ALA B 1 79 ? -22.375 1.572 -9.93 1 90.88 79 ALA B O 1
ATOM 2534 N N . MET B 1 80 ? -23.516 0.02 -8.766 1 94.44 80 MET B N 1
ATOM 2535 C CA . MET B 1 80 ? -24.031 1.019 -7.836 1 94.44 80 MET B CA 1
ATOM 2536 C C . MET B 1 80 ? -22.906 1.6 -6.98 1 94.44 80 MET B C 1
ATOM 2538 O O . MET B 1 80 ? -22.859 2.809 -6.754 1 94.44 80 MET B O 1
ATOM 2542 N N . TRP B 1 81 ? -22.062 0.732 -6.543 1 95.38 81 TRP B N 1
ATOM 2543 C CA . TRP B 1 81 ? -20.906 1.177 -5.766 1 95.38 81 TRP B CA 1
ATOM 2544 C C . TRP B 1 81 ? -20.078 2.178 -6.551 1 95.38 81 TRP B C 1
ATOM 2546 O O . TRP B 1 81 ? -19.688 3.229 -6.027 1 95.38 81 TRP B O 1
ATOM 2556 N N . LEU B 1 82 ? -19.828 1.854 -7.809 1 95.44 82 LEU B N 1
ATOM 2557 C CA . LEU B 1 82 ? -19 2.691 -8.656 1 95.44 82 LEU B CA 1
ATOM 2558 C C . LEU B 1 82 ? -19.609 4.078 -8.828 1 95.44 82 LEU B C 1
ATOM 2560 O O . LEU B 1 82 ? -18.891 5.086 -8.742 1 95.44 82 LEU B O 1
ATOM 2564 N N . LEU B 1 83 ? -20.859 4.156 -8.961 1 95.69 83 LEU B N 1
ATOM 2565 C CA . LEU B 1 83 ? -21.547 5.43 -9.164 1 95.69 83 LEU B CA 1
ATOM 2566 C C . LEU B 1 83 ? -21.422 6.312 -7.926 1 95.69 83 LEU B C 1
ATOM 2568 O O . LEU B 1 83 ? -21.078 7.488 -8.031 1 95.69 83 LEU B O 1
ATOM 2572 N N . VAL B 1 84 ? -21.672 5.715 -6.785 1 96.56 84 VAL B N 1
ATOM 2573 C CA . VAL B 1 84 ? -21.625 6.508 -5.562 1 96.56 84 VAL B CA 1
ATOM 2574 C C . VAL B 1 84 ? -20.172 6.84 -5.223 1 96.56 84 VAL B C 1
ATOM 2576 O O . VAL B 1 84 ? -19.891 7.922 -4.707 1 96.56 84 VAL B O 1
ATOM 2579 N N . ASN B 1 85 ? -19.328 5.93 -5.5 1 96.12 85 ASN B N 1
ATOM 2580 C CA . ASN B 1 85 ? -17.922 6.145 -5.23 1 96.12 85 ASN B CA 1
ATOM 2581 C C . ASN B 1 85 ? -17.359 7.316 -6.035 1 96.12 85 ASN B C 1
ATOM 2583 O O . ASN B 1 85 ? -16.453 8.008 -5.586 1 96.12 85 ASN B O 1
ATOM 2587 N N . MET B 1 86 ? -17.906 7.566 -7.191 1 96.12 86 MET B N 1
ATOM 2588 C CA . MET B 1 86 ? -17.5 8.734 -7.973 1 96.12 86 MET B CA 1
ATOM 2589 C C . MET B 1 86 ? -17.844 10.023 -7.238 1 96.12 86 MET B C 1
ATOM 2591 O O . MET B 1 86 ? -17.078 10.992 -7.277 1 96.12 86 MET B O 1
ATOM 2595 N N . VAL B 1 87 ? -18.922 9.977 -6.586 1 96.62 87 VAL B N 1
ATOM 2596 C CA . VAL B 1 87 ? -19.328 11.148 -5.809 1 96.62 87 VAL B CA 1
ATOM 2597 C C . VAL B 1 87 ? -18.406 11.305 -4.598 1 96.62 87 VAL B C 1
ATOM 2599 O O . VAL B 1 87 ? -18.047 12.43 -4.234 1 96.62 87 VAL B O 1
ATOM 2602 N N . ILE B 1 88 ? -18.047 10.219 -4.027 1 96.81 88 ILE B N 1
ATOM 2603 C CA . ILE B 1 88 ? -17.156 10.25 -2.879 1 96.81 88 ILE B CA 1
ATOM 2604 C C . ILE B 1 88 ? -15.805 10.828 -3.295 1 96.81 88 ILE B C 1
ATOM 2606 O O . ILE B 1 88 ? -15.242 11.672 -2.59 1 96.81 88 ILE B O 1
ATOM 2610 N N . VAL B 1 89 ? -15.336 10.398 -4.445 1 95.88 89 VAL B N 1
ATOM 2611 C CA . VAL B 1 89 ? -14.055 10.906 -4.938 1 95.88 89 VAL B CA 1
ATOM 2612 C C . VAL B 1 89 ? -14.156 12.406 -5.18 1 95.88 89 VAL B C 1
ATOM 2614 O O . VAL B 1 89 ? -13.297 13.172 -4.742 1 95.88 89 VAL B O 1
ATOM 2617 N N . TYR B 1 90 ? -15.195 12.797 -5.832 1 94.88 90 TYR B N 1
ATOM 2618 C CA . TYR B 1 90 ? -15.406 14.211 -6.109 1 94.88 90 TYR B CA 1
ATOM 2619 C C . TYR B 1 90 ? -15.477 15.016 -4.816 1 94.88 90 TYR B C 1
ATOM 2621 O O . TYR B 1 90 ? -14.781 16.031 -4.672 1 94.88 90 TYR B O 1
ATOM 2629 N N . GLY B 1 91 ? -16.266 14.555 -3.912 1 94.88 91 GLY B N 1
ATOM 2630 C CA . GLY B 1 91 ? -16.422 15.242 -2.641 1 94.88 91 GLY B CA 1
ATOM 2631 C C . GLY B 1 91 ? -15.125 15.297 -1.842 1 94.88 91 GLY B C 1
ATOM 2632 O O . GLY B 1 91 ? -14.812 16.328 -1.229 1 94.88 91 GLY B O 1
ATOM 2633 N N . SER B 1 92 ? -14.422 14.227 -1.853 1 93.56 92 SER B N 1
ATOM 2634 C CA . SER B 1 92 ? -13.18 14.164 -1.098 1 93.56 92 SER B CA 1
ATOM 2635 C C . SER B 1 92 ? -12.148 15.148 -1.646 1 93.56 92 SER B C 1
ATOM 2637 O O . SER B 1 92 ? -11.453 15.82 -0.881 1 93.56 92 SER B O 1
ATOM 2639 N N . VAL B 1 93 ? -12.062 15.266 -2.938 1 91.19 93 VAL B N 1
ATOM 2640 C CA . VAL B 1 93 ? -11.125 16.203 -3.559 1 91.19 93 VAL B CA 1
ATOM 2641 C C . VAL B 1 93 ? -11.57 17.625 -3.289 1 91.19 93 VAL B C 1
ATOM 2643 O O . VAL B 1 93 ? -10.75 18.484 -2.928 1 91.19 93 VAL B O 1
ATOM 2646 N N . LYS B 1 94 ? -12.789 17.875 -3.375 1 91.44 94 LYS B N 1
ATOM 2647 C CA . LYS B 1 94 ? -13.336 19.219 -3.18 1 91.44 94 LYS B CA 1
ATOM 2648 C C . LYS B 1 94 ? -13.055 19.719 -1.768 1 91.44 94 LYS B C 1
ATOM 2650 O O . LYS B 1 94 ? -12.523 20.828 -1.59 1 91.44 94 LYS B O 1
ATOM 2655 N N . VAL B 1 95 ? -13.336 18.938 -0.82 1 91.44 95 VAL B N 1
ATOM 2656 C CA . VAL B 1 95 ? -13.203 19.406 0.56 1 91.44 95 VAL B CA 1
ATOM 2657 C C . VAL B 1 95 ? -11.727 19.484 0.934 1 91.44 95 VAL B C 1
ATOM 2659 O O . VAL B 1 95 ? -11.336 20.328 1.752 1 91.44 95 VAL B O 1
ATOM 2662 N N . SER B 1 96 ? -11 18.625 0.326 1 86.81 96 SER B N 1
ATOM 2663 C CA . SER B 1 96 ? -9.562 18.672 0.592 1 86.81 96 SER B CA 1
ATOM 2664 C C . SER B 1 96 ? -8.945 19.938 0.036 1 86.81 96 SER B C 1
ATOM 2666 O O . SER B 1 96 ? -7.992 20.484 0.611 1 86.81 96 SER B O 1
ATOM 2668 N N . MET B 1 97 ? -9.445 20.406 -1.021 1 85.06 97 MET B N 1
ATOM 2669 C CA . MET B 1 97 ? -8.938 21.625 -1.643 1 85.06 97 MET B CA 1
ATOM 2670 C C . MET B 1 97 ? -9.391 22.859 -0.87 1 85.06 97 MET B C 1
ATOM 2672 O O . MET B 1 97 ? -8.719 23.906 -0.893 1 85.06 97 MET B O 1
ATOM 2676 N N . GLU B 1 98 ? -10.398 22.75 -0.108 1 83.31 98 GLU B N 1
ATOM 2677 C CA . GLU B 1 98 ? -10.922 23.859 0.682 1 83.31 98 GLU B CA 1
ATOM 2678 C C . GLU B 1 98 ? -10.117 24.047 1.968 1 83.31 98 GLU B C 1
ATOM 2680 O O . GLU B 1 98 ? -9.914 25.172 2.422 1 83.31 98 GLU B O 1
ATOM 2685 N N . LYS B 1 99 ? -10.016 23.047 2.705 1 65.69 99 LYS B N 1
ATOM 2686 C CA . LYS B 1 99 ? -9.328 23.156 3.99 1 65.69 99 LYS B CA 1
ATOM 2687 C C . LYS B 1 99 ? -7.922 23.719 3.816 1 65.69 99 LYS B C 1
ATOM 2689 O O . LYS B 1 99 ? -7.398 24.391 4.707 1 65.69 99 LYS B O 1
ATOM 2694 N N . GLN B 1 100 ? -7.176 23.141 3.033 1 55.94 100 GLN B N 1
ATOM 2695 C CA . GLN B 1 100 ? -5.742 23.391 3.143 1 55.94 100 GLN B CA 1
ATOM 2696 C C . GLN B 1 100 ? -5.336 24.609 2.32 1 55.94 100 GLN B C 1
ATOM 2698 O O . GLN B 1 100 ? -5.152 24.516 1.105 1 55.94 100 GLN B O 1
ATOM 2703 N N . ARG B 1 101 ? -5.836 25.703 2.865 1 48.84 101 ARG B N 1
ATOM 2704 C CA . ARG B 1 101 ? -5.137 26.906 2.428 1 48.84 101 ARG B CA 1
ATOM 2705 C C . ARG B 1 101 ? -3.643 26.641 2.266 1 48.84 101 ARG B C 1
ATOM 2707 O O . ARG B 1 101 ? -2.924 27.438 1.676 1 48.84 101 ARG B O 1
ATOM 2714 N N . SER B 1 102 ? -3.201 25.688 3.002 1 50.16 102 SER B N 1
ATOM 2715 C CA . SER B 1 102 ? -1.741 25.688 2.982 1 50.16 102 SER B CA 1
ATOM 2716 C C . SER B 1 102 ? -1.205 25.094 1.684 1 50.16 102 SER B C 1
ATOM 2718 O O . SER B 1 102 ? -1.896 24.328 1.014 1 50.16 102 SER B O 1
ATOM 2720 N N . SER B 1 103 ? -0.03 25.719 1.099 1 54.66 103 SER B N 1
ATOM 2721 C CA . SER B 1 103 ? 0.852 25.906 -0.049 1 54.66 103 SER B CA 1
ATOM 2722 C C . SER B 1 103 ? 1.398 24.562 -0.545 1 54.66 103 SER B C 1
ATOM 2724 O O . SER B 1 103 ? 2.268 24.531 -1.419 1 54.66 103 SER B O 1
ATOM 2726 N N . SER B 1 104 ? 0.785 23.297 -0.088 1 61.38 104 SER B N 1
ATOM 2727 C CA . SER B 1 104 ? 1.57 22.188 -0.587 1 61.38 104 SER B CA 1
ATOM 2728 C C . SER B 1 104 ? 1.208 21.844 -2.031 1 61.38 104 SER B C 1
ATOM 2730 O O . SER B 1 104 ? 0.075 22.078 -2.459 1 61.38 104 SER B O 1
ATOM 2732 N N . LEU B 1 105 ? 2.193 21.688 -2.85 1 62.69 105 LEU B N 1
ATOM 2733 C CA . LEU B 1 105 ? 2.08 21.297 -4.246 1 62.69 105 LEU B CA 1
ATOM 2734 C C . LEU B 1 105 ? 1.049 20.172 -4.41 1 62.69 105 LEU B C 1
ATOM 2736 O O . LEU B 1 105 ? 0.301 20.156 -5.391 1 62.69 105 LEU B O 1
ATOM 2740 N N . VAL B 1 106 ? 0.931 19.391 -3.428 1 62.94 106 VAL B N 1
ATOM 2741 C CA . VAL B 1 106 ? -0.014 18.266 -3.49 1 62.94 106 VAL B CA 1
ATOM 2742 C C . VAL B 1 106 ? -1.443 18.812 -3.461 1 62.94 106 VAL B C 1
ATOM 2744 O O . VAL B 1 106 ? -2.283 18.391 -4.262 1 62.94 106 VAL B O 1
ATOM 2747 N N . HIS B 1 107 ? -1.596 19.703 -2.676 1 67.19 107 HIS B N 1
ATOM 2748 C CA . HIS B 1 107 ? -2.945 20.219 -2.502 1 67.19 107 HIS B CA 1
ATOM 2749 C C . HIS B 1 107 ? -3.41 20.969 -3.748 1 67.19 107 HIS B C 1
ATOM 2751 O O . HIS B 1 107 ? -4.551 20.797 -4.188 1 67.19 107 HIS B O 1
ATOM 2757 N N . LYS B 1 108 ? -2.486 21.594 -4.344 1 72.88 108 LYS B N 1
ATOM 2758 C CA . LYS B 1 108 ? -2.826 22.391 -5.523 1 72.88 108 LYS B CA 1
ATOM 2759 C C . LYS B 1 108 ? -3.072 21.5 -6.734 1 72.88 108 LYS B C 1
ATOM 2761 O O . LYS B 1 108 ? -3.834 21.859 -7.633 1 72.88 108 LYS B O 1
ATOM 2766 N N . HIS B 1 109 ? -2.574 20.312 -6.602 1 81.25 109 HIS B N 1
ATOM 2767 C CA . HIS B 1 109 ? -2.646 19.484 -7.797 1 81.25 109 HIS B CA 1
ATOM 2768 C C . HIS B 1 109 ? -3.424 18.203 -7.523 1 81.25 109 HIS B C 1
ATOM 2770 O O . HIS B 1 109 ? -3.33 17.234 -8.289 1 81.25 109 HIS B O 1
ATOM 2776 N N . LEU B 1 110 ? -4.27 18.281 -6.57 1 83.94 110 LEU B N 1
ATOM 2777 C CA . LEU B 1 110 ? -5.043 17.109 -6.176 1 83.94 110 LEU B CA 1
ATOM 2778 C C . LEU B 1 110 ? -5.961 16.656 -7.309 1 83.94 110 LEU B C 1
ATOM 2780 O O . LEU B 1 110 ? -6.098 15.453 -7.562 1 83.94 110 LEU B O 1
ATOM 2784 N N . PRO B 1 111 ? -6.559 17.594 -8.023 1 87.69 111 PRO B N 1
ATOM 2785 C CA . PRO B 1 111 ? -7.465 17.172 -9.094 1 87.69 111 PRO B CA 1
ATOM 2786 C C . PRO B 1 111 ? -6.746 16.406 -10.203 1 87.69 111 PRO B C 1
ATOM 2788 O O . PRO B 1 111 ? -7.379 15.68 -10.977 1 87.69 111 PRO B O 1
ATOM 2791 N N . LEU B 1 112 ? -5.48 16.609 -10.281 1 88.25 112 LEU B N 1
ATOM 2792 C CA . LEU B 1 112 ? -4.691 15.875 -11.266 1 88.25 112 LEU B CA 1
ATOM 2793 C C . LEU B 1 112 ? -4.125 14.594 -10.672 1 88.25 112 LEU B C 1
ATOM 2795 O O . LEU B 1 112 ? -4.133 13.547 -11.328 1 88.25 112 LEU B O 1
ATOM 2799 N N . ILE B 1 113 ? -3.746 14.609 -9.461 1 88.81 113 ILE B N 1
ATOM 2800 C CA . ILE B 1 113 ? -3.076 13.5 -8.805 1 88.81 113 ILE B CA 1
ATOM 2801 C C . ILE B 1 113 ? -4.062 12.352 -8.602 1 88.81 113 ILE B C 1
ATOM 2803 O O . ILE B 1 113 ? -3.723 11.188 -8.828 1 88.81 113 ILE B O 1
ATOM 2807 N N . VAL B 1 114 ? -5.273 12.68 -8.266 1 93 114 VAL B N 1
ATOM 2808 C CA . VAL B 1 114 ? -6.25 11.656 -7.902 1 93 114 VAL B CA 1
ATOM 2809 C C . VAL B 1 114 ? -6.633 10.852 -9.141 1 93 114 VAL B C 1
ATOM 2811 O O . VAL B 1 114 ? -6.523 9.617 -9.141 1 93 114 VAL B O 1
ATOM 2814 N N . PRO B 1 115 ? -6.973 11.484 -10.266 1 94.5 115 PRO B N 1
ATOM 2815 C CA . PRO B 1 115 ? -7.281 10.688 -11.453 1 94.5 115 PRO B CA 1
ATOM 2816 C C . PRO B 1 115 ? -6.082 9.891 -11.961 1 94.5 115 PRO B C 1
ATOM 2818 O O . PRO B 1 115 ? -6.242 8.766 -12.453 1 94.5 115 PRO B O 1
ATOM 2821 N N . LEU B 1 116 ? -4.938 10.43 -11.867 1 93.38 116 LEU B N 1
ATOM 2822 C CA . LEU B 1 116 ? -3.74 9.719 -12.297 1 93.38 116 LEU B CA 1
ATOM 2823 C C . LEU B 1 116 ? -3.48 8.508 -11.406 1 93.38 116 LEU B C 1
ATOM 2825 O O . LEU B 1 116 ? -3.066 7.449 -11.891 1 93.38 116 LEU B O 1
ATOM 2829 N N . ALA B 1 117 ? -3.719 8.688 -10.141 1 94.38 117 ALA B N 1
ATOM 2830 C CA . ALA B 1 117 ? -3.572 7.578 -9.203 1 94.38 117 ALA B CA 1
ATOM 2831 C C . ALA B 1 117 ? -4.598 6.48 -9.484 1 94.38 117 ALA B C 1
ATOM 2833 O O . ALA B 1 117 ? -4.273 5.293 -9.43 1 94.38 117 ALA B O 1
ATOM 2834 N N . ILE B 1 118 ? -5.793 6.879 -9.797 1 96.88 118 ILE B N 1
ATOM 2835 C CA . ILE B 1 118 ? -6.848 5.926 -10.133 1 96.88 118 ILE B CA 1
ATOM 2836 C C . ILE B 1 118 ? -6.457 5.152 -11.391 1 96.88 118 ILE B C 1
ATOM 2838 O O . ILE B 1 118 ? -6.574 3.924 -11.43 1 96.88 118 ILE B O 1
ATOM 2842 N N . LEU B 1 119 ? -5.949 5.844 -12.352 1 96.62 119 LEU B N 1
ATOM 2843 C CA . LEU B 1 119 ? -5.516 5.203 -13.586 1 96.62 119 LEU B CA 1
ATOM 2844 C C . LEU B 1 119 ? -4.363 4.238 -13.328 1 96.62 119 LEU B C 1
ATOM 2846 O O . LEU B 1 119 ? -4.297 3.164 -13.922 1 96.62 119 LEU B O 1
ATOM 2850 N N . GLY B 1 120 ? -3.49 4.688 -12.484 1 96.25 120 GLY B N 1
ATOM 2851 C CA . GLY B 1 120 ? -2.418 3.795 -12.078 1 96.25 120 GLY B CA 1
ATOM 2852 C C . GLY B 1 120 ? -2.918 2.523 -11.414 1 96.25 120 GLY B C 1
ATOM 2853 O O . GLY B 1 120 ? -2.443 1.429 -11.727 1 96.25 120 GLY B O 1
ATOM 2854 N N . CYS B 1 121 ? -3.891 2.611 -10.562 1 96.94 121 CYS B N 1
ATOM 2855 C CA . CYS B 1 121 ? -4.461 1.447 -9.891 1 96.94 121 CYS B CA 1
ATOM 2856 C C . CYS B 1 121 ? -5.203 0.556 -10.883 1 96.94 121 CYS B C 1
ATOM 2858 O O . CYS B 1 121 ? -5.121 -0.671 -10.797 1 96.94 121 CYS B O 1
ATOM 2860 N N . ILE B 1 122 ? -5.898 1.16 -11.805 1 97.06 122 ILE B N 1
ATOM 2861 C CA . ILE B 1 122 ? -6.609 0.395 -12.82 1 97.06 122 ILE B CA 1
ATOM 2862 C C . ILE B 1 122 ? -5.617 -0.443 -13.625 1 97.06 122 ILE B C 1
ATOM 2864 O O . ILE B 1 122 ? -5.836 -1.637 -13.844 1 97.06 122 ILE B O 1
ATOM 2868 N N . SER B 1 123 ? -4.555 0.18 -14.039 1 97.06 123 SER B N 1
ATOM 2869 C CA . SER B 1 123 ? -3.547 -0.542 -14.812 1 97.06 123 SER B CA 1
ATOM 2870 C C . SER B 1 123 ? -2.902 -1.645 -13.977 1 97.06 123 SER B C 1
ATOM 2872 O O . SER B 1 123 ? -2.529 -2.693 -14.508 1 97.06 123 SER B O 1
ATOM 2874 N N . GLY B 1 124 ? -2.811 -1.377 -12.719 1 96.75 124 GLY B N 1
ATOM 2875 C CA . GLY B 1 124 ? -2.295 -2.404 -11.828 1 96.75 124 GLY B CA 1
ATOM 2876 C C . GLY B 1 124 ? -3.203 -3.617 -11.727 1 96.75 124 GLY B C 1
ATOM 2877 O O . GLY B 1 124 ? -2.732 -4.754 -11.773 1 96.75 124 GLY B O 1
ATOM 2878 N N . TYR B 1 125 ? -4.488 -3.381 -11.562 1 96.75 125 TYR B N 1
ATOM 2879 C CA . TYR B 1 125 ? -5.445 -4.48 -11.523 1 96.75 125 TYR B CA 1
ATOM 2880 C C . TYR B 1 125 ? -5.457 -5.246 -12.836 1 96.75 125 TYR B C 1
ATOM 2882 O O . TYR B 1 125 ? -5.605 -6.473 -12.852 1 96.75 125 TYR B O 1
ATOM 2890 N N . TYR B 1 126 ? -5.301 -4.504 -13.898 1 95.62 126 TYR B N 1
ATOM 2891 C CA . TYR B 1 126 ? -5.242 -5.141 -15.211 1 95.62 126 TYR B CA 1
ATOM 2892 C C . TYR B 1 126 ? -4.031 -6.055 -15.32 1 95.62 126 TYR B C 1
ATOM 2894 O O . TYR B 1 126 ? -4.141 -7.191 -15.789 1 95.62 126 TYR B O 1
ATOM 2902 N N . ALA B 1 127 ? -2.914 -5.59 -14.922 1 96.38 127 ALA B N 1
ATOM 2903 C CA . ALA B 1 127 ? -1.695 -6.395 -14.938 1 96.38 127 ALA B CA 1
ATOM 2904 C C . ALA B 1 127 ? -1.827 -7.609 -14.023 1 96.38 127 ALA B C 1
ATOM 2906 O O . ALA B 1 127 ? -1.35 -8.695 -14.352 1 96.38 127 ALA B O 1
ATOM 2907 N N . LEU B 1 128 ? -2.486 -7.398 -12.922 1 95.31 128 LEU B N 1
ATOM 2908 C CA . LEU B 1 128 ? -2.711 -8.492 -11.984 1 95.31 128 LEU B CA 1
ATOM 2909 C C . LEU B 1 128 ? -3.592 -9.57 -12.602 1 95.31 128 LEU B C 1
ATOM 2911 O O . LEU B 1 128 ? -3.305 -10.766 -12.477 1 95.31 128 LEU B O 1
ATOM 2915 N N . 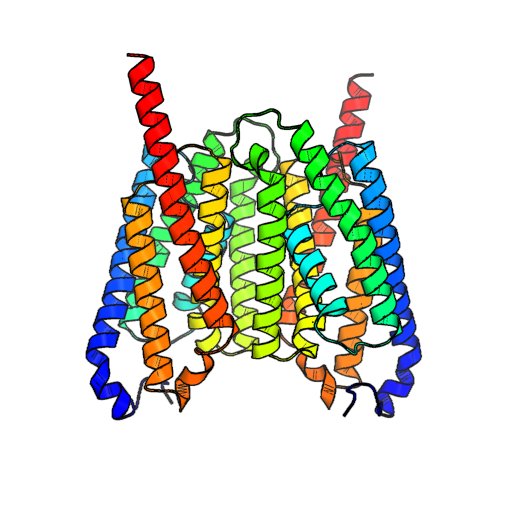ALA B 1 129 ? -4.621 -9.156 -13.305 1 94.88 129 ALA B N 1
ATOM 2916 C CA . ALA B 1 129 ? -5.535 -10.102 -13.953 1 94.88 129 ALA B CA 1
ATOM 2917 C C . ALA B 1 129 ? -4.82 -10.898 -15.039 1 94.88 129 ALA B C 1
ATOM 2919 O O . ALA B 1 129 ? -5.09 -12.086 -15.219 1 94.88 129 ALA B O 1
ATOM 2920 N N . LYS B 1 130 ? -3.953 -10.297 -15.727 1 94.62 130 LYS B N 1
ATOM 2921 C CA . LYS B 1 130 ? -3.172 -10.977 -16.75 1 94.62 130 LYS B CA 1
ATOM 2922 C C . LYS B 1 130 ? -2.209 -11.984 -16.125 1 94.62 130 LYS B C 1
ATOM 2924 O O . LYS B 1 130 ? -1.882 -13 -16.75 1 94.62 130 LYS B O 1
ATOM 2929 N N . THR B 1 131 ? -1.878 -11.734 -14.898 1 94.12 131 THR B N 1
ATOM 2930 C CA . THR B 1 131 ? -0.879 -12.578 -14.242 1 94.12 131 THR B CA 1
ATOM 2931 C C . THR B 1 131 ? -1.539 -13.766 -13.547 1 94.12 131 THR B C 1
ATOM 2933 O O . THR B 1 131 ? -1.1 -14.906 -13.703 1 94.12 131 THR B O 1
ATOM 2936 N N . ILE B 1 132 ? -2.625 -13.531 -12.82 1 93.06 132 ILE B N 1
ATOM 2937 C CA . ILE B 1 132 ? -3.141 -14.609 -11.984 1 93.06 132 ILE B CA 1
ATOM 2938 C C . ILE B 1 132 ? -4.551 -14.977 -12.43 1 93.06 132 ILE B C 1
ATOM 2940 O O . ILE B 1 132 ? -5.145 -15.93 -11.914 1 93.06 132 ILE B O 1
ATOM 2944 N N . GLY B 1 133 ? -5.129 -14.258 -13.367 1 92.19 133 GLY B N 1
ATOM 2945 C CA . GLY B 1 133 ? -6.477 -14.539 -13.844 1 92.19 133 GLY B CA 1
ATOM 2946 C C . GLY B 1 133 ? -7.516 -13.594 -13.273 1 92.19 133 GLY B C 1
ATOM 2947 O O . GLY B 1 133 ? -7.324 -13.023 -12.203 1 92.19 133 GLY B O 1
ATOM 2948 N N . THR B 1 134 ? -8.578 -13.477 -13.906 1 91.5 134 THR B N 1
ATOM 2949 C CA . THR B 1 134 ? -9.609 -12.492 -13.617 1 91.5 134 THR B CA 1
ATOM 2950 C C . THR B 1 134 ? -10.336 -12.828 -12.32 1 91.5 134 THR B C 1
ATOM 2952 O O . THR B 1 134 ? -10.484 -11.977 -11.438 1 91.5 134 THR B O 1
ATOM 2955 N N . PRO B 1 135 ? -10.773 -14.102 -12.062 1 89.19 135 PRO B N 1
ATOM 2956 C CA . PRO B 1 135 ? -11.5 -14.398 -10.828 1 89.19 135 PRO B CA 1
ATOM 2957 C C . PRO B 1 135 ? -10.664 -14.148 -9.57 1 89.19 135 PRO B C 1
ATOM 2959 O O . PRO B 1 135 ? -11.164 -13.617 -8.578 1 89.19 135 PRO B O 1
ATOM 2962 N N . LYS B 1 136 ? -9.414 -14.445 -9.672 1 92.12 136 LYS B N 1
ATOM 2963 C CA . LYS B 1 136 ? -8.523 -14.234 -8.531 1 92.12 136 LYS B CA 1
ATOM 2964 C C . LYS B 1 136 ? -8.297 -12.75 -8.273 1 92.12 136 LYS B C 1
ATOM 2966 O O . LYS B 1 136 ? -8.18 -12.328 -7.121 1 92.12 136 LYS B O 1
ATOM 2971 N N . THR B 1 137 ? -8.258 -12.047 -9.367 1 93.69 137 THR B N 1
ATOM 2972 C CA . THR B 1 137 ? -8.055 -10.609 -9.242 1 93.69 137 THR B CA 1
ATOM 2973 C C . THR B 1 137 ? -9.297 -9.938 -8.664 1 93.69 137 THR B C 1
ATOM 2975 O O . THR B 1 137 ? -9.188 -9.055 -7.809 1 93.69 137 THR B O 1
ATOM 2978 N N . ILE B 1 138 ? -10.406 -10.32 -9.055 1 92.44 138 ILE B N 1
ATOM 2979 C CA . ILE B 1 138 ? -11.648 -9.719 -8.586 1 92.44 138 ILE B CA 1
ATOM 2980 C C . ILE B 1 138 ? -11.836 -10.016 -7.098 1 92.44 138 ILE B C 1
ATOM 2982 O O . ILE B 1 138 ? -12 -9.094 -6.293 1 92.44 138 ILE B O 1
ATOM 2986 N N . HIS B 1 139 ? -11.734 -11.234 -6.719 1 92.44 139 HIS B N 1
ATOM 2987 C CA . HIS B 1 139 ? -12.055 -11.633 -5.352 1 92.44 139 HIS B CA 1
ATOM 2988 C C . HIS B 1 139 ? -10.859 -11.43 -4.426 1 92.44 139 HIS B C 1
ATOM 2990 O O . HIS B 1 139 ? -11.016 -10.961 -3.297 1 92.44 139 HIS B O 1
ATOM 2996 N N . GLY B 1 140 ? -9.711 -11.805 -4.938 1 93.44 140 GLY B N 1
ATOM 2997 C CA . GLY B 1 140 ? -8.516 -11.555 -4.156 1 93.44 140 GLY B CA 1
ATOM 2998 C C . GLY B 1 140 ? -8.156 -10.086 -4.059 1 93.44 140 GLY B C 1
ATOM 2999 O O . GLY B 1 140 ? -7.758 -9.609 -2.994 1 93.44 140 GLY B O 1
ATOM 3000 N N . GLY B 1 141 ? -8.297 -9.43 -5.195 1 93.44 141 GLY B N 1
ATOM 3001 C CA . GLY B 1 141 ? -8.062 -7.992 -5.215 1 93.44 141 GLY B CA 1
ATOM 3002 C C . GLY B 1 141 ? -9.031 -7.215 -4.348 1 93.44 141 GLY B C 1
ATOM 3003 O O . GLY B 1 141 ? -8.648 -6.234 -3.703 1 93.44 141 GLY B O 1
ATOM 3004 N N . GLY B 1 142 ? -10.234 -7.66 -4.352 1 93 142 GLY B N 1
ATOM 3005 C CA . GLY B 1 142 ? -11.211 -7.043 -3.469 1 93 142 GLY B CA 1
ATOM 3006 C C . GLY B 1 142 ? -10.875 -7.207 -1.999 1 93 142 GLY B C 1
ATOM 3007 O O . GLY B 1 142 ? -11.023 -6.27 -1.214 1 93 142 GLY B O 1
ATOM 3008 N N . THR B 1 143 ? -10.461 -8.359 -1.625 1 94.81 143 THR B N 1
ATOM 3009 C CA . THR B 1 143 ? -10.062 -8.625 -0.248 1 94.81 143 THR B CA 1
ATOM 3010 C C . THR B 1 143 ? -8.859 -7.777 0.144 1 94.81 143 THR B C 1
ATOM 3012 O O . THR B 1 143 ? -8.828 -7.203 1.234 1 94.81 143 THR B O 1
ATOM 3015 N N . PHE B 1 144 ? -7.984 -7.684 -0.774 1 93.25 144 PHE B N 1
ATOM 3016 C CA . PHE B 1 144 ? -6.797 -6.875 -0.531 1 93.25 144 PHE B CA 1
ATOM 3017 C C . PHE B 1 144 ? -7.164 -5.398 -0.394 1 93.25 144 PHE B C 1
ATOM 3019 O O . PHE B 1 144 ? -6.648 -4.707 0.484 1 93.25 144 PHE B O 1
ATOM 3026 N N . ALA B 1 145 ? -7.977 -4.941 -1.257 1 94.19 145 ALA B N 1
ATOM 3027 C CA . ALA B 1 145 ? -8.422 -3.551 -1.188 1 94.19 145 ALA B CA 1
ATOM 3028 C C . ALA B 1 145 ? -9.141 -3.271 0.132 1 94.19 145 ALA B C 1
ATOM 3030 O O . ALA B 1 145 ? -8.984 -2.195 0.714 1 94.19 145 ALA B O 1
ATOM 3031 N N . SER B 1 146 ? -9.922 -4.219 0.553 1 94.31 146 SER B N 1
ATOM 3032 C CA . SER B 1 146 ? -10.609 -4.086 1.831 1 94.31 146 SER B CA 1
ATOM 3033 C C . SER B 1 146 ? -9.625 -4.008 2.988 1 94.31 146 SER B C 1
ATOM 3035 O O . SER B 1 146 ? -9.812 -3.23 3.926 1 94.31 146 SER B O 1
ATOM 3037 N N . PHE B 1 147 ? -8.672 -4.809 2.932 1 95.38 147 PHE B N 1
ATOM 3038 C CA . PHE B 1 147 ? -7.621 -4.801 3.945 1 95.38 147 PHE B CA 1
ATOM 3039 C C . PHE B 1 147 ? -6.91 -3.453 3.979 1 95.38 147 PHE B C 1
ATOM 3041 O O . PHE B 1 147 ? -6.73 -2.865 5.047 1 95.38 147 PHE B O 1
ATOM 3048 N N . VAL B 1 148 ? -6.527 -2.951 2.842 1 93.88 148 VAL B N 1
ATOM 3049 C CA . VAL B 1 148 ? -5.848 -1.663 2.732 1 93.88 148 VAL B CA 1
ATOM 3050 C C . VAL B 1 148 ? -6.742 -0.559 3.291 1 93.88 148 VAL B C 1
ATOM 3052 O O . VAL B 1 148 ? -6.273 0.322 4.016 1 93.88 148 VAL B O 1
ATOM 3055 N N . MET B 1 149 ? -7.941 -0.634 2.986 1 95.31 149 MET B N 1
ATOM 3056 C CA . MET B 1 149 ? -8.883 0.375 3.453 1 95.31 149 MET B CA 1
ATOM 3057 C C . MET B 1 149 ? -8.969 0.378 4.977 1 95.31 149 MET B C 1
ATOM 3059 O O . MET B 1 149 ? -8.992 1.44 5.598 1 95.31 149 MET B O 1
ATOM 3063 N N . THR B 1 150 ? -8.992 -0.78 5.535 1 96.25 150 THR B N 1
ATOM 3064 C CA . THR B 1 150 ? -9.078 -0.893 6.984 1 96.25 150 THR B CA 1
ATOM 3065 C C . THR B 1 150 ? -7.844 -0.282 7.648 1 96.25 150 THR B C 1
ATOM 3067 O O . THR B 1 150 ? -7.965 0.49 8.602 1 96.25 150 THR B O 1
ATOM 3070 N N . VAL B 1 151 ? -6.754 -0.582 7.078 1 92.88 151 VAL B N 1
ATOM 3071 C CA . VAL B 1 151 ? -5.504 -0.047 7.617 1 92.88 151 VAL B CA 1
ATOM 3072 C C . VAL B 1 151 ? -5.477 1.47 7.441 1 92.88 151 VAL B C 1
ATOM 3074 O O . VAL B 1 151 ? -5.137 2.201 8.375 1 92.88 151 VAL B O 1
ATOM 3077 N N . ASP B 1 152 ? -5.855 1.897 6.301 1 93.38 152 ASP B N 1
ATOM 3078 C CA . ASP B 1 152 ? -5.816 3.32 5.977 1 93.38 152 ASP B CA 1
ATOM 3079 C C . ASP B 1 152 ? -6.785 4.109 6.848 1 93.38 152 ASP B C 1
ATOM 3081 O O . ASP B 1 152 ? -6.477 5.227 7.273 1 93.38 152 ASP B O 1
ATOM 3085 N N . CYS B 1 153 ? -7.91 3.598 7.066 1 94.31 153 CYS B N 1
ATOM 3086 C CA . CYS B 1 153 ? -8.891 4.273 7.906 1 94.31 153 CYS B CA 1
ATOM 3087 C C . CYS B 1 153 ? -8.391 4.395 9.344 1 94.31 153 CYS B C 1
ATOM 3089 O O . CYS B 1 153 ? -8.578 5.43 9.984 1 94.31 153 CYS B O 1
ATOM 3091 N N . LEU B 1 154 ? -7.816 3.363 9.789 1 92.81 154 LEU B N 1
ATOM 3092 C CA . LEU B 1 154 ? -7.258 3.416 11.133 1 92.81 154 LEU B CA 1
ATOM 3093 C C . LEU B 1 154 ? -6.16 4.469 11.227 1 92.81 154 LEU B C 1
ATOM 3095 O O . LEU B 1 154 ? -6.121 5.25 12.18 1 92.81 154 LEU B O 1
ATOM 3099 N N . CYS B 1 155 ? -5.305 4.516 10.211 1 88.62 155 CYS B N 1
ATOM 3100 C CA . CYS B 1 155 ? -4.223 5.496 10.188 1 88.62 155 CYS B CA 1
ATOM 3101 C C . CYS B 1 155 ? -4.773 6.914 10.133 1 88.62 155 CYS B C 1
ATOM 3103 O O . CYS B 1 155 ? -4.254 7.812 10.797 1 88.62 155 CYS B O 1
ATOM 3105 N N . GLN B 1 156 ? -5.738 7.121 9.359 1 90.12 156 GLN B N 1
ATOM 3106 C CA . GLN B 1 156 ? -6.359 8.438 9.258 1 90.12 156 GLN B CA 1
ATOM 3107 C C . GLN B 1 156 ? -6.953 8.867 10.602 1 90.12 156 GLN B C 1
ATOM 3109 O O . GLN B 1 156 ? -6.836 10.023 10.992 1 90.12 156 GLN B O 1
ATOM 3114 N N . LEU B 1 157 ? -7.629 7.922 11.281 1 91.19 157 LEU B N 1
ATOM 3115 C CA . LEU B 1 157 ? -8.203 8.219 12.586 1 91.19 157 LEU B CA 1
ATOM 3116 C C . LEU B 1 157 ? -7.125 8.633 13.578 1 91.19 157 LEU B C 1
ATOM 3118 O O . LEU B 1 157 ? -7.281 9.617 14.297 1 91.19 157 LEU B O 1
ATOM 3122 N N . LEU B 1 158 ? -6.059 7.98 13.562 1 85.94 158 LEU B N 1
ATOM 3123 C CA . LEU B 1 158 ? -4.953 8.258 14.477 1 85.94 158 LEU B CA 1
ATOM 3124 C C . LEU B 1 158 ? -4.289 9.586 14.141 1 85.94 158 LEU B C 1
ATOM 3126 O O . LEU B 1 158 ? -3.865 10.32 15.039 1 85.94 158 LEU B O 1
ATOM 3130 N N . GLN B 1 159 ? -4.219 9.914 12.898 1 84.25 159 GLN B N 1
ATOM 3131 C CA . GLN B 1 159 ? -3.598 11.156 12.461 1 84.25 159 GLN B CA 1
ATOM 3132 C C . GLN B 1 159 ? -4.473 12.359 12.797 1 84.25 159 GLN B C 1
ATOM 3134 O O . GLN B 1 159 ? -3.967 13.406 13.195 1 84.25 159 GLN B O 1
ATOM 3139 N N . ARG B 1 160 ? -5.703 12.172 12.586 1 84.69 160 ARG B N 1
ATOM 3140 C CA . ARG B 1 160 ? -6.629 13.266 12.859 1 84.69 160 ARG B CA 1
ATOM 3141 C C . ARG B 1 160 ? -6.77 13.492 14.367 1 84.69 160 ARG B C 1
ATOM 3143 O O . ARG B 1 160 ? -6.918 14.633 14.812 1 84.69 160 ARG B O 1
ATOM 3150 N N . GLY B 1 161 ? -6.816 12.508 15.086 1 85.88 161 GLY B N 1
ATOM 3151 C CA . GLY B 1 161 ? -6.914 12.617 16.531 1 85.88 161 GLY B CA 1
ATOM 3152 C C . GLY B 1 161 ? -8.281 13.062 17.016 1 85.88 161 GLY B C 1
ATOM 3153 O O . GLY B 1 161 ? -8.414 13.633 18.094 1 85.88 161 GLY B O 1
ATOM 3154 N N . SER B 1 162 ? -9.227 13 16.109 1 89.81 162 SER B N 1
ATOM 3155 C CA . SER B 1 162 ? -10.602 13.383 16.438 1 89.81 162 SER B CA 1
ATOM 3156 C C . SER B 1 162 ? -11.609 12.523 15.695 1 89.81 162 SER B C 1
ATOM 3158 O O . SER B 1 162 ? -11.258 11.844 14.719 1 89.81 162 SER B O 1
ATOM 3160 N N . THR B 1 163 ? -12.758 12.492 16.156 1 91.75 163 THR B N 1
ATOM 3161 C CA . THR B 1 163 ? -13.812 11.703 15.523 1 91.75 163 THR B CA 1
ATOM 3162 C C . THR B 1 163 ? -14.453 12.484 14.375 1 91.75 163 THR B C 1
ATOM 3164 O O . THR B 1 163 ? -15.328 11.961 13.68 1 91.75 163 THR B O 1
ATOM 3167 N N . HIS B 1 164 ? -13.945 13.633 14.195 1 91.44 164 HIS B N 1
ATOM 3168 C CA . HIS B 1 164 ? -14.477 14.477 13.133 1 91.44 164 HIS B CA 1
ATOM 3169 C C . HIS B 1 164 ? -14.312 13.805 11.773 1 91.44 164 HIS B C 1
ATOM 3171 O O . HIS B 1 164 ? -13.234 13.297 11.445 1 91.44 164 HIS B O 1
ATOM 3177 N N . GLY B 1 165 ? -15.422 13.609 10.961 1 92.5 165 GLY B N 1
ATOM 3178 C CA . GLY B 1 165 ? -15.391 13.008 9.641 1 92.5 165 GLY B CA 1
ATOM 3179 C C . GLY B 1 165 ? -15.664 11.516 9.656 1 92.5 165 GLY B C 1
ATOM 3180 O O . GLY B 1 165 ? -15.719 10.875 8.602 1 92.5 165 GLY B O 1
ATOM 3181 N N . ALA B 1 166 ? -15.781 11.039 10.859 1 93.81 166 ALA B N 1
ATOM 3182 C CA . ALA B 1 166 ? -16.031 9.602 11.016 1 93.81 166 ALA B CA 1
ATOM 3183 C C . ALA B 1 166 ? -17.312 9.352 11.797 1 93.81 166 ALA B C 1
ATOM 3185 O O . ALA B 1 166 ? -17.828 10.25 12.469 1 93.81 166 ALA B O 1
ATOM 3186 N N . SER B 1 167 ? -17.984 8.203 11.656 1 95.06 167 SER B N 1
ATOM 3187 C CA . SER B 1 167 ? -19.203 7.855 12.383 1 95.06 167 SER B CA 1
ATOM 3188 C C . SER B 1 167 ? -19.281 6.352 12.633 1 95.06 167 SER B C 1
ATOM 3190 O O . SER B 1 167 ? -18.672 5.562 11.906 1 95.06 167 SER B O 1
ATOM 3192 N N . TRP B 1 168 ? -20.062 6.004 13.641 1 96.62 168 TRP B N 1
ATOM 3193 C CA . TRP B 1 168 ? -20.281 4.602 13.969 1 96.62 168 TRP B CA 1
ATOM 3194 C C . TRP B 1 168 ? -21.031 3.893 12.844 1 96.62 168 TRP B C 1
ATOM 3196 O O . TRP B 1 168 ? -20.781 2.713 12.578 1 96.62 168 TRP B O 1
ATOM 3206 N N . THR B 1 169 ? -21.891 4.602 12.258 1 97.12 169 THR B N 1
ATOM 3207 C CA . THR B 1 169 ? -22.641 4.016 11.156 1 97.12 169 THR B CA 1
ATOM 3208 C C . THR B 1 169 ? -21.719 3.641 10 1 97.12 169 THR B C 1
ATOM 3210 O O . THR B 1 169 ? -21.859 2.576 9.398 1 97.12 169 THR B O 1
ATOM 3213 N N . MET B 1 170 ? -20.766 4.457 9.711 1 97.06 170 MET B N 1
ATOM 3214 C CA . MET B 1 170 ? -19.797 4.18 8.656 1 97.06 170 MET B CA 1
ATOM 3215 C C . MET B 1 170 ? -18.953 2.949 9 1 97.06 170 MET B C 1
ATOM 3217 O O . MET B 1 170 ? -18.75 2.078 8.148 1 97.06 170 MET B O 1
ATOM 3221 N N . TRP B 1 171 ? -18.531 2.949 10.227 1 97.38 171 TRP B N 1
ATOM 3222 C CA . TRP B 1 171 ? -17.719 1.824 10.656 1 97.38 171 TRP B CA 1
ATOM 3223 C C . TRP B 1 171 ? -18.516 0.524 10.625 1 97.38 171 TRP B C 1
ATOM 3225 O O . TRP B 1 171 ? -18.047 -0.483 10.086 1 97.38 171 TRP B O 1
ATOM 3235 N N . LEU B 1 172 ? -19.734 0.501 11.141 1 97.88 172 LEU B N 1
ATOM 3236 C CA . LEU B 1 172 ? -20.562 -0.693 11.25 1 97.88 172 LEU B CA 1
ATOM 3237 C C . LEU B 1 172 ? -20.922 -1.232 9.875 1 97.88 172 LEU B C 1
ATOM 3239 O O . LEU B 1 172 ? -20.859 -2.441 9.641 1 97.88 172 LEU B O 1
ATOM 3243 N N . THR B 1 173 ? -21.297 -0.413 9.016 1 97.81 173 THR B N 1
ATOM 3244 C CA . THR B 1 173 ? -21.703 -0.851 7.684 1 97.81 173 THR B CA 1
ATOM 3245 C C . THR B 1 173 ? -20.5 -1.359 6.891 1 97.81 173 THR B C 1
ATOM 3247 O O . THR B 1 173 ? -20.609 -2.322 6.129 1 97.81 173 THR B O 1
ATOM 3250 N N . ARG B 1 174 ? -19.406 -0.738 7.055 1 96.75 174 ARG B N 1
ATOM 3251 C CA . ARG B 1 174 ? -18.188 -1.206 6.402 1 96.75 174 ARG B CA 1
ATOM 3252 C C . ARG B 1 174 ? -17.781 -2.588 6.91 1 96.75 174 ARG B C 1
ATOM 3254 O O . ARG B 1 174 ? -17.453 -3.475 6.121 1 96.75 174 ARG B O 1
ATOM 3261 N N . VAL B 1 175 ? -17.859 -2.762 8.18 1 97.69 175 VAL B N 1
ATOM 3262 C CA . VAL B 1 175 ? -17.453 -4.012 8.812 1 97.69 175 VAL B CA 1
ATOM 3263 C C . VAL B 1 175 ? -18.422 -5.129 8.422 1 97.69 175 VAL B C 1
ATOM 3265 O O . VAL B 1 175 ? -18 -6.207 8.008 1 97.69 175 VAL B O 1
ATOM 3268 N N . LEU B 1 176 ? -19.641 -4.855 8.516 1 97.62 176 LEU B N 1
ATOM 3269 C CA . LEU B 1 176 ? -20.641 -5.859 8.18 1 97.62 176 LEU B CA 1
ATOM 3270 C C . LEU B 1 176 ? -20.578 -6.215 6.695 1 97.62 176 LEU B C 1
ATOM 3272 O O . LEU B 1 176 ? -20.672 -7.387 6.324 1 97.62 176 LEU B O 1
ATOM 3276 N N . GLY B 1 177 ? -20.438 -5.246 5.898 1 97.44 177 GLY B N 1
ATOM 3277 C CA . GLY B 1 177 ? -20.328 -5.488 4.469 1 97.44 177 GLY B CA 1
ATOM 3278 C C . GLY B 1 177 ? -19.094 -6.27 4.078 1 97.44 177 GLY B C 1
ATOM 3279 O O . GLY B 1 177 ? -19.172 -7.25 3.338 1 97.44 177 GLY B O 1
ATOM 3280 N N . SER B 1 178 ? -17.953 -5.871 4.586 1 97 178 SER B N 1
ATOM 3281 C CA . SER B 1 178 ? -16.672 -6.484 4.223 1 97 178 SER B CA 1
ATOM 3282 C C . SER B 1 178 ? -16.609 -7.93 4.699 1 97 178 SER B C 1
ATOM 3284 O O . SER B 1 178 ? -16.203 -8.82 3.943 1 97 178 SER B O 1
ATOM 3286 N N . TYR B 1 179 ? -17.062 -8.18 5.859 1 97.56 179 TYR B N 1
ATOM 3287 C CA . TYR B 1 179 ? -16.891 -9.523 6.387 1 97.56 179 TYR B CA 1
ATOM 3288 C C . TYR B 1 179 ? -18 -10.453 5.902 1 97.56 179 TYR B C 1
ATOM 3290 O O . TYR B 1 179 ? -17.797 -11.664 5.805 1 97.56 179 TYR B O 1
ATOM 3298 N N . ALA B 1 180 ? -19.156 -9.891 5.57 1 97.44 180 ALA B N 1
ATOM 3299 C CA . ALA B 1 180 ? -20.141 -10.719 4.867 1 97.44 180 ALA B CA 1
ATOM 3300 C C . ALA B 1 180 ? -19.578 -11.219 3.539 1 97.44 180 ALA B C 1
ATOM 3302 O O . ALA B 1 180 ? -19.75 -12.391 3.191 1 97.44 180 ALA B O 1
ATOM 3303 N N . ALA B 1 181 ? -18.906 -10.367 2.83 1 95.31 181 ALA B N 1
ATOM 3304 C CA . ALA B 1 181 ? -18.297 -10.742 1.559 1 95.31 181 ALA B CA 1
ATOM 3305 C C . ALA B 1 181 ? -17.188 -11.766 1.765 1 95.31 181 ALA B C 1
ATOM 3307 O O . ALA B 1 181 ? -17.125 -12.766 1.044 1 95.31 181 ALA B O 1
ATOM 3308 N N . ILE B 1 182 ? -16.391 -11.562 2.756 1 96.94 182 ILE B N 1
ATOM 3309 C CA . ILE B 1 182 ? -15.227 -12.414 2.992 1 96.94 182 ILE B CA 1
ATOM 3310 C C . ILE B 1 182 ? -15.695 -13.797 3.447 1 96.94 182 ILE B C 1
ATOM 3312 O O . ILE B 1 182 ? -15.18 -14.82 2.984 1 96.94 182 ILE B O 1
ATOM 3316 N N . VAL B 1 183 ? -16.656 -13.836 4.301 1 96.44 183 VAL B N 1
ATOM 3317 C CA . VAL B 1 183 ? -17.203 -15.109 4.75 1 96.44 183 VAL B CA 1
ATOM 3318 C C . VAL B 1 183 ? -17.812 -15.859 3.566 1 96.44 183 VAL B C 1
ATOM 3320 O O . VAL B 1 183 ? -17.688 -17.078 3.459 1 96.44 183 VAL B O 1
ATOM 3323 N N . GLY B 1 184 ? -18.484 -15.141 2.699 1 94.75 184 GLY B N 1
ATOM 3324 C CA . GLY B 1 184 ? -19 -15.758 1.487 1 94.75 184 GLY B CA 1
ATOM 3325 C C . GLY B 1 184 ? -17.922 -16.391 0.627 1 94.75 184 GLY B C 1
ATOM 3326 O O . GLY B 1 184 ? -18.109 -17.469 0.077 1 94.75 184 GLY B O 1
ATOM 3327 N N . GLU B 1 185 ? -16.781 -15.688 0.543 1 94.94 185 GLU B N 1
ATOM 3328 C CA . GLU B 1 185 ? -15.664 -16.203 -0.243 1 94.94 185 GLU B CA 1
ATOM 3329 C C . GLU B 1 185 ? -15.109 -17.484 0.374 1 94.94 185 GLU B C 1
ATOM 3331 O O . GLU B 1 185 ? -14.797 -18.438 -0.34 1 94.94 185 GLU B O 1
ATOM 3336 N N . PHE B 1 186 ? -15.047 -17.5 1.659 1 95.5 186 PHE B N 1
ATOM 3337 C CA . PHE B 1 186 ? -14.531 -18.688 2.332 1 95.5 186 PHE B CA 1
ATOM 3338 C C . PHE B 1 186 ? -15.523 -19.844 2.244 1 95.5 186 PHE B C 1
ATOM 3340 O O . PHE B 1 186 ? -15.133 -21 2.164 1 95.5 186 PHE B O 1
ATOM 3347 N N . LEU B 1 187 ? -16.797 -19.5 2.238 1 94 187 LEU B N 1
ATOM 3348 C CA . LEU B 1 187 ? -17.828 -20.516 2.049 1 94 187 LEU B CA 1
ATOM 3349 C C . LEU B 1 187 ? -17.703 -21.156 0.677 1 94 187 LEU B C 1
ATOM 3351 O O . LEU B 1 187 ? -17.766 -22.391 0.56 1 94 187 LEU B O 1
ATOM 3355 N N . LYS B 1 188 ? -17.469 -20.375 -0.308 1 91.44 188 LYS B N 1
ATOM 3356 C CA . LYS B 1 188 ? -17.266 -20.906 -1.654 1 91.44 188 LYS B CA 1
ATOM 3357 C C . LYS B 1 188 ? -16.016 -21.797 -1.716 1 91.44 188 LYS B C 1
ATOM 3359 O O . LYS B 1 188 ? -16.031 -22.859 -2.334 1 91.44 188 LYS B O 1
ATOM 3364 N N . ALA B 1 189 ? -15.055 -21.344 -1.09 1 93.19 189 ALA B N 1
ATOM 3365 C CA . ALA B 1 189 ? -13.797 -22.094 -1.105 1 93.19 189 ALA B CA 1
ATOM 3366 C C . ALA B 1 189 ? -13.945 -23.438 -0.403 1 93.19 189 ALA B C 1
ATOM 3368 O O . ALA B 1 189 ? -13.328 -24.422 -0.803 1 93.19 189 ALA B O 1
ATOM 3369 N N . GLY B 1 190 ? -14.758 -23.484 0.575 1 92.44 190 GLY B N 1
ATOM 3370 C CA . GLY B 1 190 ? -14.953 -24.703 1.334 1 92.44 190 GLY B CA 1
ATOM 3371 C C . GLY B 1 190 ? -15.875 -25.688 0.643 1 92.44 190 GLY B C 1
ATOM 3372 O O . GLY B 1 190 ? -15.641 -26.906 0.677 1 92.44 190 GLY B O 1
ATOM 3373 N N . PHE B 1 191 ? -16.844 -25.219 -0.043 1 92 191 PHE B N 1
ATOM 3374 C CA . PHE B 1 191 ? -17.875 -26.094 -0.585 1 92 191 PHE B CA 1
ATOM 3375 C C . PHE B 1 191 ? -17.703 -26.281 -2.086 1 92 191 PHE B C 1
ATOM 3377 O O . PHE B 1 191 ? -18.328 -27.156 -2.691 1 92 191 PHE B O 1
ATOM 3384 N N . TRP B 1 192 ? -16.828 -25.484 -2.66 1 89.5 192 TRP B N 1
ATOM 3385 C CA . TRP B 1 192 ? -16.484 -25.594 -4.074 1 89.5 192 TRP B CA 1
ATOM 3386 C C . TRP B 1 192 ? -14.984 -25.391 -4.281 1 89.5 192 TRP B C 1
ATOM 3388 O O . TRP B 1 192 ? -14.562 -24.516 -5.035 1 89.5 192 TRP B O 1
ATOM 3398 N N . PRO B 1 193 ? -14.258 -26.312 -3.695 1 90.88 193 PRO B N 1
ATOM 3399 C CA . PRO B 1 193 ? -12.805 -26.125 -3.695 1 90.88 193 PRO B CA 1
ATOM 3400 C C . PRO B 1 193 ? -12.188 -26.281 -5.086 1 90.88 193 PRO B C 1
ATOM 3402 O O . PRO B 1 193 ? -11.156 -25.672 -5.371 1 90.88 193 PRO B O 1
ATOM 3405 N N . GLN B 1 194 ? -12.766 -27 -5.984 1 87.31 194 GLN B N 1
ATOM 3406 C CA . GLN B 1 194 ? -12.203 -27.219 -7.312 1 87.31 194 GLN B CA 1
ATOM 3407 C C . GLN B 1 194 ? -12.047 -25.906 -8.07 1 87.31 194 GLN B C 1
ATOM 3409 O O . GLN B 1 194 ? -11.062 -25.719 -8.789 1 87.31 194 GLN B O 1
ATOM 3414 N N . GLN B 1 195 ? -13.008 -25.062 -7.805 1 86.12 195 GLN B N 1
ATOM 3415 C CA . GLN B 1 195 ? -12.984 -23.812 -8.539 1 86.12 195 GLN B CA 1
ATOM 3416 C C . GLN B 1 195 ? -12.492 -22.656 -7.656 1 86.12 195 GLN B C 1
ATOM 3418 O O . GLN B 1 195 ? -11.82 -21.75 -8.133 1 86.12 195 GLN B O 1
ATOM 3423 N N . TRP B 1 196 ? -12.797 -22.781 -6.355 1 91.38 196 TRP B N 1
ATOM 3424 C CA . TRP B 1 196 ? -12.602 -21.609 -5.504 1 91.38 196 TRP B CA 1
ATOM 3425 C C . TRP B 1 196 ? -11.625 -21.922 -4.375 1 91.38 196 TRP B C 1
ATOM 3427 O O . TRP B 1 196 ? -11.375 -21.078 -3.512 1 91.38 196 TRP B O 1
ATOM 3437 N N . GLY B 1 197 ? -11.055 -23.094 -4.387 1 92 197 GLY B N 1
ATOM 3438 C CA . GLY B 1 197 ? -10.141 -23.5 -3.338 1 92 197 GLY B CA 1
ATOM 3439 C C . GLY B 1 197 ? -8.93 -22.594 -3.207 1 92 197 GLY B C 1
ATOM 3440 O O . GLY B 1 197 ? -8.344 -22.484 -2.127 1 92 197 GLY B O 1
ATOM 3441 N N . TRP B 1 198 ? -8.641 -21.875 -4.262 1 91.5 198 TRP B N 1
ATOM 3442 C CA . TRP B 1 198 ? -7.473 -21 -4.281 1 91.5 198 TRP B CA 1
ATOM 3443 C C . TRP B 1 198 ? -7.637 -19.844 -3.297 1 91.5 198 TRP B C 1
ATOM 3445 O O . TRP B 1 198 ? -6.656 -19.234 -2.871 1 91.5 198 TRP B O 1
ATOM 3455 N N . TYR B 1 199 ? -8.836 -19.516 -2.93 1 94.75 199 TYR B N 1
ATOM 3456 C CA . TYR B 1 199 ? -9.078 -18.375 -2.066 1 94.75 199 TYR B CA 1
ATOM 3457 C C . TYR B 1 199 ? -8.656 -18.656 -0.632 1 94.75 199 TYR B C 1
ATOM 3459 O O . TYR B 1 199 ? -8.219 -17.766 0.091 1 94.75 199 TYR B O 1
ATOM 3467 N N . ASP B 1 200 ? -8.82 -19.906 -0.254 1 94.94 200 ASP B N 1
ATOM 3468 C CA . ASP B 1 200 ? -8.453 -20.266 1.11 1 94.94 200 ASP B CA 1
ATOM 3469 C C . ASP B 1 200 ? -6.953 -20.547 1.219 1 94.94 200 ASP B C 1
ATOM 3471 O O . ASP B 1 200 ? -6.539 -21.688 1.392 1 94.94 200 ASP B O 1
ATOM 3475 N N . ASN B 1 201 ? -6.16 -19.609 1.16 1 94.69 201 ASN B N 1
ATOM 3476 C CA . ASN B 1 201 ? -4.715 -19.719 1.311 1 94.69 201 ASN B CA 1
ATOM 3477 C C . ASN B 1 201 ? -4.195 -18.859 2.455 1 94.69 201 ASN B C 1
ATOM 3479 O O . ASN B 1 201 ? -4.969 -18.125 3.088 1 94.69 201 ASN B O 1
ATOM 3483 N N . ALA B 1 202 ? -2.965 -18.984 2.766 1 95.69 202 ALA B N 1
ATOM 3484 C CA . ALA B 1 202 ? -2.359 -18.328 3.928 1 95.69 202 ALA B CA 1
ATOM 3485 C C . ALA B 1 202 ? -2.441 -16.812 3.814 1 95.69 202 ALA B C 1
ATOM 3487 O O . ALA B 1 202 ? -2.674 -16.125 4.809 1 95.69 202 ALA B O 1
ATOM 3488 N N . LEU B 1 203 ? -2.287 -16.297 2.639 1 95.38 203 LEU B N 1
ATOM 3489 C CA . LEU B 1 203 ? -2.291 -14.852 2.449 1 95.38 203 LEU B CA 1
ATOM 3490 C C . LEU B 1 203 ? -3.688 -14.273 2.672 1 95.38 203 LEU B C 1
ATOM 3492 O O . LEU B 1 203 ? -3.84 -13.242 3.326 1 95.38 203 LEU B O 1
ATOM 3496 N N . MET B 1 204 ? -4.664 -14.898 2.121 1 96.81 204 MET B N 1
ATOM 3497 C CA . MET B 1 204 ? -6.035 -14.43 2.305 1 96.81 204 MET B CA 1
ATOM 3498 C C . MET B 1 204 ? -6.449 -14.523 3.768 1 96.81 204 MET B C 1
ATOM 3500 O O . MET B 1 204 ? -7.121 -13.625 4.285 1 96.81 204 MET B O 1
ATOM 3504 N N . ARG B 1 205 ? -6.043 -15.57 4.41 1 96.62 205 ARG B N 1
ATOM 3505 C CA . ARG B 1 205 ? -6.312 -15.695 5.836 1 96.62 205 ARG B CA 1
ATOM 3506 C C . ARG B 1 205 ? -5.598 -14.609 6.633 1 96.62 205 ARG B C 1
ATOM 3508 O O . ARG B 1 205 ? -6.148 -14.062 7.59 1 96.62 205 ARG B O 1
ATOM 3515 N N . TRP B 1 206 ? -4.457 -14.352 6.262 1 97.5 206 TRP B N 1
ATOM 3516 C CA . TRP B 1 206 ? -3.688 -13.305 6.922 1 97.5 206 TRP B CA 1
ATOM 3517 C C . TRP B 1 206 ? -4.344 -11.938 6.73 1 97.5 206 TRP B C 1
ATOM 3519 O O . TRP B 1 206 ? -4.516 -11.188 7.688 1 97.5 206 TRP B O 1
ATOM 3529 N N . CYS B 1 207 ? -4.695 -11.594 5.484 1 96.81 207 CYS B N 1
ATOM 3530 C CA . CYS B 1 207 ? -5.359 -10.328 5.195 1 96.81 207 CYS B CA 1
ATOM 3531 C C . CYS B 1 207 ? -6.625 -10.172 6.027 1 96.81 207 CYS B C 1
ATOM 3533 O O . CYS B 1 207 ? -6.871 -9.117 6.605 1 96.81 207 CYS B O 1
ATOM 3535 N N . THR B 1 208 ? -7.363 -11.273 6.074 1 96.75 208 THR B N 1
ATOM 3536 C CA . THR B 1 208 ? -8.625 -11.258 6.809 1 96.75 208 THR B CA 1
ATOM 3537 C C . THR B 1 208 ? -8.383 -11.086 8.305 1 96.75 208 THR B C 1
ATOM 3539 O O . THR B 1 208 ? -9.008 -10.242 8.945 1 96.75 208 THR B O 1
ATOM 3542 N N . GLY B 1 209 ? -7.453 -11.891 8.844 1 96.38 209 GLY B N 1
ATOM 3543 C CA . GLY B 1 209 ? -7.148 -11.789 10.258 1 96.38 209 GLY B CA 1
ATOM 3544 C C . GLY B 1 209 ? -6.629 -10.422 10.656 1 96.38 209 GLY B C 1
ATOM 3545 O O . GLY B 1 209 ? -7.027 -9.875 11.688 1 96.38 209 GLY B O 1
ATOM 3546 N N . MET B 1 210 ? -5.766 -9.852 9.82 1 96.38 210 MET B N 1
ATOM 3547 C CA . MET B 1 210 ? -5.219 -8.523 10.086 1 96.38 210 MET B CA 1
ATOM 3548 C C . MET B 1 210 ? -6.309 -7.457 9.984 1 96.38 210 MET B C 1
ATOM 3550 O O . MET B 1 210 ? -6.348 -6.527 10.797 1 96.38 210 MET B O 1
ATOM 3554 N N . ALA B 1 211 ? -7.148 -7.586 9.031 1 96.75 211 ALA B N 1
ATOM 3555 C CA . ALA B 1 211 ? -8.234 -6.629 8.867 1 96.75 211 ALA B CA 1
ATOM 3556 C C . ALA B 1 211 ? -9.172 -6.648 10.07 1 96.75 211 ALA B C 1
ATOM 3558 O O . ALA B 1 211 ? -9.562 -5.594 10.578 1 96.75 211 ALA B O 1
ATOM 3559 N N . VAL B 1 212 ? -9.5 -7.82 10.539 1 97.06 212 VAL B N 1
ATOM 3560 C CA . VAL B 1 212 ? -10.375 -7.953 11.695 1 97.06 212 VAL B CA 1
ATOM 3561 C C . VAL B 1 212 ? -9.734 -7.301 12.914 1 97.06 212 VAL B C 1
ATOM 3563 O O . VAL B 1 212 ? -10.383 -6.543 13.641 1 97.06 212 VAL B O 1
ATOM 3566 N N . THR B 1 213 ? -8.508 -7.539 13.07 1 96.38 213 THR B N 1
ATOM 3567 C CA . THR B 1 213 ? -7.785 -6.992 14.203 1 96.38 213 THR B CA 1
ATOM 3568 C C . THR B 1 213 ? -7.754 -5.465 14.141 1 96.38 213 THR B C 1
ATOM 3570 O O . THR B 1 213 ? -7.992 -4.793 15.148 1 96.38 213 THR B O 1
ATOM 3573 N N . MET B 1 214 ? -7.539 -4.938 13.008 1 95.88 214 MET B N 1
ATOM 3574 C CA . MET B 1 214 ? -7.457 -3.49 12.844 1 95.88 214 MET B CA 1
ATOM 3575 C C . MET B 1 214 ? -8.828 -2.846 13 1 95.88 214 MET B C 1
ATOM 3577 O O . MET B 1 214 ? -8.945 -1.724 13.5 1 95.88 214 MET B O 1
ATOM 3581 N N . ASP B 1 215 ? -9.797 -3.547 12.586 1 97.31 215 ASP B N 1
ATOM 3582 C CA . ASP B 1 215 ? -11.148 -3.016 12.742 1 97.31 215 ASP B CA 1
ATOM 3583 C C . ASP B 1 215 ? -11.555 -2.971 14.211 1 97.31 215 ASP B C 1
ATOM 3585 O O . ASP B 1 215 ? -12.242 -2.043 14.641 1 97.31 215 ASP B O 1
ATOM 3589 N N . ILE B 1 216 ? -11.18 -3.945 14.922 1 97.19 216 ILE B N 1
ATOM 3590 C CA . ILE B 1 216 ? -11.445 -3.945 16.359 1 97.19 216 ILE B CA 1
ATOM 3591 C C . ILE B 1 216 ? -10.68 -2.801 17.016 1 97.19 216 ILE B C 1
ATOM 3593 O O . ILE B 1 216 ? -11.242 -2.068 17.844 1 97.19 216 ILE B O 1
ATOM 3597 N N . LEU B 1 217 ? -9.469 -2.641 16.641 1 95 217 LEU B N 1
ATOM 3598 C CA . LEU B 1 217 ? -8.672 -1.542 17.172 1 95 217 LEU B CA 1
ATOM 3599 C C . LEU B 1 217 ? -9.289 -0.195 16.812 1 95 217 LEU B C 1
ATOM 3601 O O . LEU B 1 217 ? -9.328 0.713 17.641 1 95 217 LEU B O 1
ATOM 3605 N N . TYR B 1 218 ? -9.734 -0.078 15.617 1 96 218 TYR B N 1
ATOM 3606 C CA . TYR B 1 218 ? -10.406 1.145 15.188 1 96 218 TYR B CA 1
ATOM 3607 C C . TYR B 1 218 ? -11.578 1.471 16.094 1 96 218 TYR B C 1
ATOM 3609 O O . TYR B 1 218 ? -11.727 2.609 16.547 1 96 218 TYR B O 1
ATOM 3617 N N . ALA B 1 219 ? -12.359 0.472 16.344 1 97.06 219 ALA B N 1
ATOM 3618 C CA . ALA B 1 219 ? -13.547 0.669 17.172 1 97.06 219 ALA B CA 1
ATOM 3619 C C . ALA B 1 219 ? -13.164 1.104 18.578 1 97.06 219 ALA B C 1
ATOM 3621 O O . ALA B 1 219 ? -13.789 2.004 19.156 1 97.06 219 ALA B O 1
ATOM 3622 N N . CYS B 1 220 ? -12.188 0.559 19.141 1 95.75 220 CYS B N 1
ATOM 3623 C CA . CYS B 1 220 ? -11.734 0.887 20.484 1 95.75 220 CYS B CA 1
ATOM 3624 C C . CYS B 1 220 ? -11.195 2.309 20.547 1 95.75 220 CYS B C 1
ATOM 3626 O O . CYS B 1 220 ? -11.539 3.072 21.453 1 95.75 220 CYS B O 1
ATOM 3628 N N . ILE B 1 221 ? -10.406 2.672 19.609 1 93 221 ILE B N 1
ATOM 3629 C CA . ILE B 1 221 ? -9.797 3.996 19.578 1 93 221 ILE B CA 1
ATOM 3630 C C . ILE B 1 221 ? -10.867 5.055 19.328 1 93 221 ILE B C 1
ATOM 3632 O O . ILE B 1 221 ? -10.859 6.121 19.938 1 93 221 ILE B O 1
ATOM 3636 N N . PHE B 1 222 ? -11.703 4.742 18.406 1 95.25 222 PHE B N 1
ATOM 3637 C CA . PHE B 1 222 ? -12.797 5.656 18.078 1 95.25 222 PHE B CA 1
ATOM 3638 C C . PHE B 1 222 ? -13.656 5.91 19.312 1 95.25 222 PHE B C 1
ATOM 3640 O O . PHE B 1 222 ? -14.039 7.051 19.594 1 95.25 222 PHE B O 1
ATOM 3647 N N . TRP B 1 223 ? -13.938 4.82 20 1 95.5 223 TRP B N 1
ATOM 3648 C CA . TRP B 1 223 ? -14.711 4.93 21.219 1 95.5 223 TRP B CA 1
ATOM 3649 C C . TRP B 1 223 ? -13.977 5.773 22.266 1 95.5 223 TRP B C 1
ATOM 3651 O O . TRP B 1 223 ? -14.57 6.66 22.875 1 95.5 223 TRP B O 1
ATOM 3661 N N . TYR B 1 224 ? -12.805 5.52 22.438 1 92.31 224 TYR B N 1
ATOM 3662 C CA . TYR B 1 224 ? -11.984 6.254 23.391 1 92.31 224 TYR B CA 1
ATOM 3663 C C . TYR B 1 224 ? -11.922 7.734 23.047 1 92.31 224 TYR B C 1
ATOM 3665 O O . TYR B 1 224 ? -12.07 8.594 23.922 1 92.31 224 TYR B O 1
ATOM 3673 N N . MET B 1 225 ? -11.711 8.055 21.844 1 91.94 225 MET B N 1
ATOM 3674 C CA . MET B 1 225 ? -11.672 9.438 21.375 1 91.94 225 MET B CA 1
ATOM 3675 C C . MET B 1 225 ? -13.016 10.133 21.594 1 91.94 225 MET B C 1
ATOM 3677 O O . MET B 1 225 ? -13.055 11.305 21.969 1 91.94 225 MET B O 1
ATOM 3681 N N . GLY B 1 226 ? -14.008 9.414 21.312 1 92.69 226 GLY B N 1
ATOM 3682 C CA . GLY B 1 226 ? -15.336 9.953 21.547 1 92.69 226 GLY B CA 1
ATOM 3683 C C . GLY B 1 226 ? -15.594 10.305 23 1 92.69 226 GLY B C 1
ATOM 3684 O O . GLY B 1 226 ? -16.172 11.352 23.297 1 92.69 226 GLY B O 1
ATOM 3685 N N . GLN B 1 227 ? -15.141 9.5 23.859 1 93.81 227 GLN B N 1
ATOM 3686 C CA . GLN B 1 227 ? -15.305 9.75 25.281 1 93.81 227 GLN B CA 1
ATOM 3687 C C . GLN B 1 227 ? -14.484 10.953 25.734 1 93.81 227 GLN B C 1
ATOM 3689 O O . GLN B 1 227 ? -14.945 11.75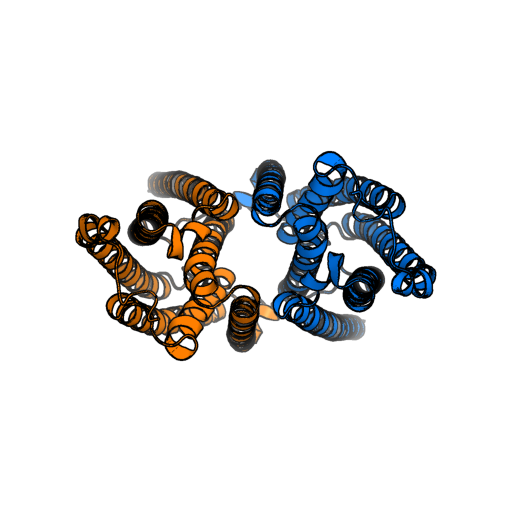8 26.547 1 93.81 227 GLN B O 1
ATOM 3694 N N . ALA B 1 228 ? -13.352 11.008 25.219 1 90 228 ALA B N 1
ATOM 3695 C CA . ALA B 1 228 ? -12.477 12.125 25.562 1 90 228 ALA B CA 1
ATOM 3696 C C . ALA B 1 228 ? -13.062 13.445 25.062 1 90 228 ALA B C 1
ATOM 3698 O O . ALA B 1 228 ? -12.961 14.469 25.75 1 90 228 ALA B O 1
ATOM 3699 N N . GLU B 1 229 ? -13.57 13.375 23.922 1 92.25 229 GLU B N 1
ATOM 3700 C CA . GLU B 1 229 ? -14.172 14.578 23.359 1 92.25 229 GLU B CA 1
ATOM 3701 C C . GLU B 1 229 ? -15.422 14.984 24.125 1 92.25 229 GLU B C 1
ATOM 3703 O O . GLU B 1 229 ? -15.68 16.172 24.328 1 92.25 229 GLU B O 1
ATOM 3708 N N . GLU B 1 230 ? -16.156 14.031 24.562 1 91.62 230 GLU B N 1
ATOM 3709 C CA . GLU B 1 230 ? -17.344 14.312 25.375 1 91.62 230 GLU B CA 1
ATOM 3710 C C . GLU B 1 230 ? -16.953 14.867 26.75 1 91.62 230 GLU B C 1
ATOM 3712 O O . GLU B 1 230 ? -17.609 15.773 27.266 1 91.62 230 GLU B O 1
ATOM 3717 N N . ALA B 1 231 ? -15.977 14.367 27.312 1 90.44 231 ALA B N 1
ATOM 3718 C CA . ALA B 1 231 ? -15.492 14.844 28.609 1 90.44 231 ALA B CA 1
ATOM 3719 C C . ALA B 1 231 ? -14.961 16.266 28.5 1 90.44 231 ALA B C 1
ATOM 3721 O O . ALA B 1 231 ? -15.141 17.078 29.406 1 90.44 231 ALA B O 1
ATOM 3722 N N . ALA B 1 232 ? -14.281 16.516 27.484 1 90.5 232 ALA B N 1
ATOM 3723 C CA . ALA B 1 232 ? -13.742 17.859 27.266 1 90.5 232 ALA B CA 1
ATOM 3724 C C . ALA B 1 232 ? -14.859 18.875 27.078 1 90.5 232 ALA B C 1
ATOM 3726 O O . ALA B 1 232 ? -14.75 20.016 27.531 1 90.5 232 ALA B O 1
ATOM 3727 N N . LYS B 1 233 ? -15.898 18.531 26.453 1 89.31 233 LYS B N 1
ATOM 3728 C CA . LYS B 1 233 ? -17.078 19.391 26.281 1 89.31 233 LYS B CA 1
ATOM 3729 C C . LYS B 1 233 ? -17.766 19.625 27.625 1 89.31 233 LYS B C 1
ATOM 3731 O O . LYS B 1 233 ? -18.25 20.734 27.891 1 89.31 233 LYS B O 1
ATOM 3736 N N . GLY B 1 234 ? -17.828 18.578 28.391 1 84.75 234 GLY B N 1
ATOM 3737 C CA . GLY B 1 234 ? -18.438 18.703 29.703 1 84.75 234 GLY B CA 1
ATOM 3738 C C . GLY B 1 234 ? -17.641 19.578 30.641 1 84.75 234 GLY B C 1
ATOM 3739 O O . GLY B 1 234 ? -18.219 20.297 31.469 1 84.75 234 GLY B O 1
ATOM 3740 N N . ARG B 1 235 ? -16.391 19.672 30.594 1 80 235 ARG B N 1
ATOM 3741 C CA . ARG B 1 235 ? -15.555 20.516 31.438 1 80 235 ARG B CA 1
ATOM 3742 C C . ARG B 1 235 ? -15.656 21.984 31.016 1 80 235 ARG B C 1
ATOM 3744 O O . ARG B 1 235 ? -15.531 22.875 31.859 1 80 235 ARG B O 1
ATOM 3751 N N . LYS B 1 236 ? -15.82 22.25 29.875 1 76.88 236 LYS B N 1
ATOM 3752 C CA . LYS B 1 236 ? -15.938 23.625 29.375 1 76.88 236 LYS B CA 1
ATOM 3753 C C . LYS B 1 236 ? -17.344 24.172 29.625 1 76.88 236 LYS B C 1
ATOM 3755 O O . LYS B 1 236 ? -17.531 25.391 29.656 1 76.88 236 LYS B O 1
ATOM 3760 N N . ALA B 1 237 ? -18.281 23.344 29.922 1 72.31 237 ALA B N 1
ATOM 3761 C CA . ALA B 1 237 ? -19.625 23.797 30.25 1 72.31 237 ALA B CA 1
ATOM 3762 C C . ALA B 1 237 ? -19.781 24.031 31.75 1 72.31 237 ALA B C 1
ATOM 3764 O O . ALA B 1 237 ? -19.141 23.344 32.562 1 72.31 237 ALA B O 1
#